Protein AF-A0A816CSD1-F1 (afdb_monomer_lite)

Radius of gyration: 51.26 Å; chains: 1; bounding box: 113×46×144 Å

Sequence (532 aa):
MIIIGLINGILSMITFKNKATHQVGCGFFYLLDSSITTLLIITQMTYNTNRLFLYIQCLSMDFLLRIFLSMDKWLNACVAAERAFATIKGTNFNKKKSKQVAKYIILTLIFLTISTTIYDSIHRLLLDDDDEKPLKNYFVNLNIYELSTDSTATDEEKEHERRSNIISTRIFVIVFIIVLVGLAIIMKTRSRNTLIIVENPSEDQFTNLPSDTHCSCSRISLTYGEFISIQTRYHQICSSDFISDRWIKTINFGLNTTYFSAYDFRTEGSAIFQSLESFCRLSKDYAIQSIDSFNKDLFITPEALKESVFQSQTNVTIHQFQLSSSIEFTAQLELIQKLIAGNRFLSALQTDYMQWYMPWQDNAVLIQVHNRAFLDTQQFSSCSCRIDIDCNIESMIFNEFEQPYIEYLPPDDTTLMKIPGMLHSCLPVNTILLSTLECFYNQTCLNNLVSLLPTTETFTAMSQFEQSRYKLNSTIQTIIDNLMIEEWVINISYKKYYDQCAPISCTYFKNEKYDWKFVLTQLIGLLGILIM

Secondary structure (DSSP, 8-state):
-HHHHHHHHHHHHHHHTSTTGGGSTHHHHHHHHHHHHHHHHHHTT-----HHHHHHHHHHHHHHHHHHHHHHHHHHHHHHHHHHHHHHHGGG--HHHHHHHHHHHHHHHHHHHHHHHHHHHT------------TTTTTTS--SSPPP--TTS-HHHHHHHHHHHHHHHHHHHHHHHHHHHHHHHHHHH-EEEEEEEEES--HHHHHTS-TT-EEEES-SEEEGGGTEEEEEEEPGGGGSGGGSHHHHHHT--GGGGGGS-TTBHHHHHHHHHHHHHHHHHHHHHHHHHHHHHHHHSEEE-SBPPPHHHHHHHHHHHHHHHHHHHHHHHHHHHHHHHHHHHHHTPPPTT-SSEEEEEEE-GGG-EEEEEEE-EEEETTTTEEEETTT-TT-EEEEEEESSPPPTT--SPPPGGGEEEEEEEEEEESSHHHHHHH---GGGG-HHHHHHHHHTSS-----PPPPSSS--SS-TT--HHHHHTTTTEEEEEEEE-HHHHHHHH-EEEEEEEEEEEPPHHHHHHHHHHHHHHHH-

Organism: NCBI:txid392033

Foldseek 3Di:
DLVVQLVVLVVQLVVLPDPVNLLALLSVLSNVLSVLSNVLSVLVPDDDDDDVCCVVSVLVVVLSNQLSVQSNVVSVVVNVVRVVVCVVCPPNDDSVVRSVVSVVVSVVSSVVSNVVSVVVSVQDDDDDDDDDDDDPVCVVQPFPDDQDPPPPDDPVVSVVSSVVRSVVVVVVVVVVVVVLVVLLVVQQPDKDWDKDKDFQDDPVRVLPDDPQKWFFFPDQKDFQLLFKDKDFDFACLLVFCLLDPVNLVLLAPDVCLLQADLLACSNLVSVLSPLVNVLSVVLVVLVVVLVVVSRRDIDGHRTQDDPVVVCVVVVVVVVVSLLVSLVVQLVVVVVVVVVCLVVVDADPSCLQKAWDWDQDPPRDTDIDIGGQWAQPPVPRDIRTCNVDQLDKDFRFHFQGGDPSPDSYDDPPVGTPDTQPQFMRTSDSNSRQQSGLNLLLQPQVSVVSVSVPTPDPDDGDGDHPPDDAPDHSNDGVNVCSSSSSTRDIDMGGHSPSVCVNSSTRMMIDIDIDGDDPVVSVVVSVVVVVVVVD

pLDDT: mean 81.5, std 14.71, range [28.44, 98.06]

Structure (mmCIF, N/CA/C/O backbone):
data_AF-A0A816CSD1-F1
#
_entry.id   AF-A0A816CSD1-F1
#
loop_
_atom_site.group_PDB
_atom_site.id
_atom_site.type_symbol
_atom_site.label_atom_id
_atom_site.label_alt_id
_atom_site.label_comp_id
_atom_site.label_asym_id
_atom_site.label_entity_id
_atom_site.label_seq_id
_atom_site.pdbx_PDB_ins_code
_atom_site.Cartn_x
_atom_site.Cartn_y
_atom_site.Cartn_z
_atom_site.occupancy
_atom_site.B_iso_or_equiv
_atom_site.auth_seq_id
_atom_site.auth_comp_id
_atom_site.auth_asym_id
_atom_site.auth_atom_id
_atom_site.pdbx_PDB_model_num
ATOM 1 N N . MET A 1 1 ? -9.330 6.507 87.502 1.00 56.41 1 MET A N 1
ATOM 2 C CA . MET A 1 1 ? -9.900 6.514 86.134 1.00 56.41 1 MET A CA 1
ATOM 3 C C . MET A 1 1 ? -10.212 7.918 85.619 1.00 56.41 1 MET A C 1
ATOM 5 O O . MET A 1 1 ? -9.766 8.234 84.528 1.00 56.41 1 MET A O 1
ATOM 9 N N . ILE A 1 2 ? -10.876 8.783 86.397 1.00 63.62 2 ILE A N 1
ATOM 10 C CA . ILE A 1 2 ? -11.263 10.154 85.988 1.00 63.62 2 ILE A CA 1
ATOM 11 C C . ILE A 1 2 ? -10.073 11.016 85.519 1.00 63.62 2 ILE A C 1
ATOM 13 O O . ILE A 1 2 ? -10.128 11.609 84.448 1.00 63.62 2 ILE A O 1
ATOM 17 N N . ILE A 1 3 ? -8.960 11.025 86.264 1.00 69.06 3 ILE A N 1
ATOM 18 C CA . ILE A 1 3 ? -7.751 11.801 85.909 1.00 69.06 3 ILE A CA 1
ATOM 19 C C . ILE A 1 3 ? -7.144 11.329 84.576 1.00 69.06 3 ILE A C 1
ATOM 21 O O . ILE A 1 3 ? -6.740 12.146 83.756 1.00 69.06 3 ILE A O 1
ATOM 25 N N . ILE A 1 4 ? -7.133 10.015 84.328 1.00 70.31 4 ILE A N 1
ATOM 26 C CA . ILE A 1 4 ? -6.646 9.431 83.067 1.00 70.31 4 ILE A CA 1
ATOM 27 C C . ILE A 1 4 ? -7.567 9.838 81.906 1.00 70.31 4 ILE A C 1
ATOM 29 O O . ILE A 1 4 ? -7.077 10.195 80.839 1.00 70.31 4 ILE A O 1
ATOM 33 N N . GLY A 1 5 ? -8.886 9.854 82.129 1.00 68.94 5 GLY A N 1
ATOM 34 C CA . GLY A 1 5 ? -9.869 10.338 81.156 1.00 68.94 5 GLY A CA 1
ATOM 35 C C . GLY A 1 5 ? -9.695 11.822 80.812 1.00 68.94 5 GLY A C 1
ATOM 36 O O . GLY A 1 5 ? -9.713 12.175 79.636 1.00 68.94 5 GLY A O 1
ATOM 37 N N . LEU A 1 6 ? -9.437 12.678 81.809 1.00 73.62 6 LEU A N 1
ATOM 38 C CA . LEU A 1 6 ? -9.151 14.104 81.595 1.00 73.62 6 LEU A CA 1
ATOM 39 C C . LEU A 1 6 ? -7.857 14.320 80.805 1.00 73.62 6 LEU A C 1
ATOM 41 O O . LEU A 1 6 ? -7.848 15.103 79.859 1.00 73.62 6 LEU A O 1
ATOM 45 N N . ILE A 1 7 ? -6.781 13.606 81.150 1.00 77.44 7 ILE A N 1
ATOM 46 C CA . ILE A 1 7 ? -5.508 13.686 80.419 1.00 77.44 7 ILE A CA 1
ATOM 47 C C . ILE A 1 7 ? -5.706 13.246 78.964 1.00 77.44 7 ILE A C 1
ATOM 49 O O . ILE A 1 7 ? -5.282 13.951 78.050 1.00 77.44 7 ILE A O 1
ATOM 53 N N . ASN A 1 8 ? -6.392 12.122 78.737 1.00 74.19 8 ASN A N 1
ATOM 54 C CA . ASN A 1 8 ? -6.658 11.614 77.393 1.00 74.19 8 ASN A CA 1
ATOM 55 C C . ASN A 1 8 ? -7.512 12.586 76.564 1.00 74.19 8 ASN A C 1
ATOM 57 O O . ASN A 1 8 ? -7.220 12.835 75.394 1.00 74.19 8 ASN A O 1
ATOM 61 N N . GLY A 1 9 ? -8.534 13.182 77.179 1.00 74.81 9 GLY A N 1
ATOM 62 C CA . GLY A 1 9 ? -9.389 14.170 76.532 1.00 74.81 9 GLY A CA 1
ATOM 63 C C . GLY A 1 9 ? -8.649 15.467 76.176 1.00 74.81 9 GLY A C 1
ATOM 64 O O . GLY A 1 9 ? -8.768 15.946 75.050 1.00 74.81 9 GLY A O 1
ATOM 65 N N . ILE A 1 10 ? -7.810 15.995 77.078 1.00 78.38 10 ILE A N 1
ATOM 66 C CA . ILE A 1 10 ? -6.995 17.199 76.826 1.00 78.38 10 ILE A CA 1
ATOM 67 C C . ILE A 1 10 ? -5.959 16.939 75.725 1.00 78.38 10 ILE A C 1
ATOM 69 O O . ILE A 1 10 ? -5.811 17.755 74.814 1.00 78.38 10 ILE A O 1
ATOM 73 N N . LEU A 1 11 ? -5.266 15.796 75.770 1.00 76.81 11 LEU A N 1
ATOM 74 C CA . LEU A 1 11 ? -4.308 15.408 74.731 1.00 76.81 11 LEU A CA 1
ATOM 75 C C . LEU A 1 11 ? -5.000 15.262 73.371 1.00 76.81 11 LEU A C 1
ATOM 77 O O . LEU A 1 11 ? -4.521 15.821 72.386 1.00 76.81 11 LEU A O 1
ATOM 81 N N . SER A 1 12 ? -6.166 14.611 73.328 1.00 78.69 12 SER A N 1
ATOM 82 C CA . SER A 1 12 ? -6.970 14.475 72.107 1.00 78.69 12 SER A CA 1
ATOM 83 C C . SER A 1 12 ? -7.393 15.837 71.552 1.00 78.69 12 SER A C 1
ATOM 85 O O . SER A 1 12 ? -7.231 16.096 70.359 1.00 78.69 12 SER A O 1
ATOM 87 N N . MET A 1 13 ? -7.846 16.756 72.409 1.00 77.94 13 MET A N 1
ATOM 88 C CA . MET A 1 13 ? -8.226 18.111 72.005 1.00 77.94 13 MET A CA 1
ATOM 89 C C . MET A 1 13 ? -7.039 18.884 71.402 1.00 77.94 13 MET A C 1
ATOM 91 O O . MET A 1 13 ? -7.193 19.562 70.384 1.00 77.94 13 MET A O 1
ATOM 95 N N . ILE A 1 14 ? -5.836 18.756 71.978 1.00 79.44 14 ILE A N 1
ATOM 96 C CA . ILE A 1 14 ? -4.606 19.364 71.441 1.00 79.44 14 ILE A CA 1
ATOM 97 C C . ILE A 1 14 ? -4.255 18.760 70.074 1.00 79.44 14 ILE A C 1
ATOM 99 O O . ILE A 1 14 ? -3.961 19.502 69.133 1.00 79.44 14 ILE A O 1
ATOM 103 N N . THR A 1 15 ? -4.333 17.434 69.937 1.00 78.81 15 THR A N 1
ATOM 104 C CA . THR A 1 15 ? -4.044 16.723 68.685 1.00 78.81 15 THR A CA 1
ATOM 105 C C . THR A 1 15 ? -5.000 17.131 67.566 1.00 78.81 15 THR A C 1
ATOM 107 O O . THR A 1 15 ? -4.554 17.448 66.461 1.00 78.81 15 THR A O 1
ATOM 110 N N . PHE A 1 16 ? -6.305 17.190 67.839 1.00 78.56 16 PHE A N 1
ATOM 111 C CA . PHE A 1 16 ? -7.304 17.517 66.822 1.00 78.56 16 PHE A CA 1
ATOM 112 C C . PHE A 1 16 ? -7.394 19.013 66.506 1.00 78.56 16 PHE A C 1
ATOM 114 O O . PHE A 1 16 ? -7.856 19.359 65.422 1.00 78.56 16 PHE A O 1
ATOM 121 N N . LYS A 1 17 ? -6.860 19.901 67.358 1.00 76.69 17 LYS A N 1
ATOM 122 C CA . LYS A 1 17 ? -6.739 21.346 67.079 1.00 76.69 17 LYS A CA 1
ATOM 123 C C . LYS A 1 17 ? -5.731 21.669 65.961 1.00 76.69 17 LYS A C 1
ATOM 125 O O . LYS A 1 17 ? -5.757 22.775 65.414 1.00 76.69 17 LYS A O 1
ATOM 130 N N . ASN A 1 18 ? -4.858 20.730 65.593 1.00 80.88 18 ASN A N 1
ATOM 131 C CA . ASN A 1 18 ? -3.861 20.919 64.540 1.00 80.88 18 ASN A CA 1
ATOM 132 C C . ASN A 1 18 ? -4.518 21.222 63.167 1.00 80.88 18 ASN A C 1
ATOM 134 O O . ASN A 1 18 ? -5.616 20.775 62.840 1.00 80.88 18 ASN A O 1
ATOM 138 N N . LYS A 1 19 ? -3.852 22.007 62.313 1.00 73.12 19 LYS A N 1
ATOM 139 C CA . LYS A 1 19 ? -4.352 22.323 60.962 1.00 73.12 19 LYS A CA 1
ATOM 140 C C . LYS A 1 19 ? -4.330 21.104 60.031 1.00 73.12 19 LYS A C 1
ATOM 142 O O . LYS A 1 19 ? -5.135 21.050 59.103 1.00 73.12 19 LYS A O 1
ATOM 147 N N . ALA A 1 20 ? -3.447 20.135 60.281 1.00 71.75 20 ALA A N 1
ATOM 148 C CA . ALA A 1 20 ? -3.328 18.918 59.477 1.00 71.75 20 ALA A CA 1
ATOM 149 C C . ALA A 1 20 ? -4.557 17.992 59.596 1.00 71.75 20 ALA A C 1
ATOM 151 O O . ALA A 1 20 ? -5.007 17.435 58.598 1.00 71.75 20 ALA A O 1
ATOM 152 N N . THR A 1 21 ? -5.155 17.885 60.786 1.00 71.56 21 THR A N 1
ATOM 153 C CA . THR A 1 21 ? -6.326 17.030 61.062 1.00 71.56 21 THR A CA 1
ATOM 154 C C . THR A 1 21 ? -7.630 17.607 60.498 1.00 71.56 21 THR A C 1
ATOM 156 O O . THR A 1 21 ? -8.543 16.859 60.164 1.00 71.56 21 THR A O 1
ATOM 159 N N . HIS A 1 22 ? -7.703 18.925 60.287 1.00 74.94 22 HIS A N 1
ATOM 160 C CA . HIS A 1 22 ? -8.867 19.632 59.724 1.00 74.94 22 HIS A CA 1
ATOM 161 C C . HIS A 1 22 ? -8.905 19.708 58.189 1.00 74.94 22 HIS A C 1
ATOM 163 O O . HIS A 1 22 ? -9.659 20.510 57.613 1.00 74.94 22 HIS A O 1
ATOM 169 N N . GLN A 1 23 ? -8.071 18.916 57.512 1.00 74.19 23 GLN A N 1
ATOM 170 C CA . GLN A 1 23 ? -8.110 18.793 56.056 1.00 74.19 23 GLN A CA 1
ATOM 171 C C . GLN A 1 23 ? -9.333 17.999 55.571 1.00 74.19 23 GLN A C 1
ATOM 173 O O . GLN A 1 23 ? -9.713 18.144 54.413 1.00 74.19 23 GLN A O 1
ATOM 178 N N . VAL A 1 24 ? -9.965 17.207 56.444 1.00 77.94 24 VAL A N 1
ATOM 179 C CA . VAL A 1 24 ? -11.161 16.389 56.175 1.00 77.94 24 VAL A CA 1
ATOM 180 C C . VAL A 1 24 ? -12.225 16.682 57.242 1.00 77.94 24 VAL A C 1
ATOM 182 O O . VAL A 1 24 ? -11.885 17.101 58.351 1.00 77.94 24 VAL A O 1
ATOM 185 N N . GLY A 1 25 ? -13.507 16.507 56.908 1.00 74.44 25 GLY A N 1
ATOM 186 C CA . GLY A 1 25 ? -14.647 16.751 57.799 1.00 74.44 25 GLY A CA 1
ATOM 187 C C . GLY A 1 25 ? -14.539 16.041 59.150 1.00 74.44 25 GLY A C 1
ATOM 188 O O . GLY A 1 25 ? -14.830 16.652 60.178 1.00 74.44 25 GLY A O 1
ATOM 189 N N . CYS A 1 26 ? -13.985 14.827 59.168 1.00 77.19 26 CYS A N 1
ATOM 190 C CA . CYS A 1 26 ? -13.876 13.997 60.365 1.00 77.19 26 CYS A CA 1
ATOM 191 C C . CYS A 1 26 ? -13.048 14.637 61.480 1.00 77.19 26 CYS A C 1
ATOM 193 O O . CYS A 1 26 ? -13.348 14.433 62.652 1.00 77.19 26 CYS A O 1
ATOM 195 N N . GLY A 1 27 ? -12.073 15.486 61.136 1.00 79.25 27 GLY A N 1
ATOM 196 C CA . GLY A 1 27 ? -11.307 16.244 62.122 1.00 79.25 27 GLY A CA 1
ATOM 197 C C . GLY A 1 27 ? -12.170 17.195 62.954 1.00 79.25 27 GLY A C 1
ATOM 198 O O . GLY A 1 27 ? -11.910 17.359 64.141 1.00 79.25 27 GLY A O 1
ATOM 199 N N . PHE A 1 28 ? -13.226 17.776 62.369 1.00 79.19 28 PHE A N 1
ATOM 200 C CA . PHE A 1 28 ? -14.158 18.644 63.099 1.00 79.19 28 PHE A CA 1
ATOM 201 C C . PHE A 1 28 ? -15.071 17.850 64.035 1.00 79.19 28 PHE A C 1
ATOM 203 O O . PHE A 1 28 ? -15.333 18.311 65.144 1.00 79.19 28 PHE A O 1
ATOM 210 N N . PHE A 1 29 ? -15.519 16.662 63.616 1.00 80.94 29 PHE A N 1
ATOM 211 C CA . PHE A 1 29 ? -16.308 15.778 64.475 1.00 80.94 29 PHE A CA 1
ATOM 212 C C . PHE A 1 29 ? -15.488 15.309 65.683 1.00 80.94 29 PHE A C 1
ATOM 214 O O . PHE A 1 29 ? -15.951 15.451 66.808 1.00 80.94 29 PHE A O 1
ATOM 221 N N . TYR A 1 30 ? -14.237 14.878 65.479 1.00 78.94 30 TYR A N 1
ATOM 222 C CA . TYR A 1 30 ? -13.341 14.464 66.568 1.00 78.94 30 TYR A CA 1
ATOM 223 C C . TYR A 1 30 ? -12.962 15.594 67.529 1.00 78.94 30 TYR A C 1
ATOM 225 O O . TYR A 1 30 ? -12.821 15.374 68.733 1.00 78.94 30 TYR A O 1
ATOM 233 N N . LEU A 1 31 ? -12.789 16.817 67.020 1.00 79.56 31 LEU A N 1
ATOM 234 C CA . LEU A 1 31 ? -12.528 17.970 67.877 1.00 79.56 31 LEU A CA 1
ATOM 235 C C . LEU A 1 31 ? -13.725 18.258 68.797 1.00 79.56 31 LEU A C 1
ATOM 237 O O . LEU A 1 31 ? -13.536 18.545 69.978 1.00 79.56 31 LEU A O 1
ATOM 241 N N . LEU A 1 32 ? -14.948 18.175 68.267 1.00 78.50 32 LEU A N 1
ATOM 242 C CA . LEU A 1 32 ? -16.160 18.395 69.053 1.00 78.50 32 LEU A CA 1
ATOM 243 C C . LEU A 1 32 ? -16.379 17.257 70.063 1.00 78.50 32 LEU A C 1
ATOM 245 O O . LEU A 1 32 ? -16.643 17.526 71.228 1.00 78.50 32 LEU A O 1
ATOM 249 N N . ASP A 1 33 ? -16.184 16.011 69.639 1.00 78.69 33 ASP A N 1
ATOM 250 C CA . ASP A 1 33 ? -16.318 14.802 70.458 1.00 78.69 33 ASP A CA 1
ATOM 251 C C . ASP A 1 33 ? -15.339 14.795 71.650 1.00 78.69 33 ASP A C 1
ATOM 253 O O . ASP A 1 33 ? -15.734 14.659 72.809 1.00 78.69 33 ASP A O 1
ATOM 257 N N . SER A 1 34 ? -14.060 15.106 71.406 1.00 76.44 34 SER A N 1
ATOM 258 C CA . SER A 1 34 ? -13.054 15.258 72.476 1.00 76.44 34 SER A CA 1
ATOM 259 C C . SER A 1 34 ? -13.351 16.420 73.439 1.00 76.44 34 SER A C 1
ATOM 261 O O . SER A 1 34 ? -13.050 16.346 74.634 1.00 76.44 34 SER A O 1
ATOM 263 N N . SER A 1 35 ? -13.984 17.491 72.953 1.00 80.00 35 SER A N 1
ATOM 264 C CA . SER A 1 35 ? -14.421 18.613 73.797 1.00 80.00 35 SER A CA 1
ATOM 265 C C . SER A 1 35 ? -15.635 18.237 74.663 1.00 80.00 35 SER A C 1
ATOM 267 O O . SER A 1 35 ? -15.727 18.643 75.818 1.00 80.00 35 SER A O 1
ATOM 269 N N . ILE A 1 36 ? -16.559 17.434 74.129 1.00 78.38 36 ILE A N 1
ATOM 270 C CA . ILE A 1 36 ? -17.755 16.968 74.844 1.00 78.38 36 ILE A CA 1
ATOM 271 C C . ILE A 1 36 ? -17.380 15.940 75.915 1.00 78.38 36 ILE A C 1
ATOM 273 O O . ILE A 1 36 ? -17.821 16.054 77.056 1.00 78.38 36 ILE A O 1
ATOM 277 N N . THR A 1 37 ? -16.513 14.982 75.589 1.00 73.44 37 THR A N 1
ATOM 278 C CA . THR A 1 37 ? -16.029 13.972 76.545 1.00 73.44 37 THR A CA 1
ATOM 279 C C . THR A 1 37 ? -15.249 14.595 77.705 1.00 73.44 37 THR A C 1
ATOM 281 O O . THR A 1 37 ? -15.437 14.196 78.854 1.00 73.44 37 THR A O 1
ATOM 284 N N . THR A 1 38 ? -14.431 15.626 77.458 1.00 76.69 38 THR A N 1
ATOM 285 C CA . THR A 1 38 ? -13.767 16.381 78.539 1.00 76.69 38 THR A CA 1
ATOM 286 C C . THR A 1 38 ? -14.760 17.143 79.417 1.00 76.69 38 THR A C 1
ATOM 288 O O . THR A 1 38 ? -14.641 17.089 80.642 1.00 76.69 38 THR A O 1
ATOM 291 N N . LEU A 1 39 ? -15.764 17.800 78.827 1.00 73.75 39 LEU A N 1
ATOM 292 C CA . LEU A 1 39 ? -16.824 18.501 79.564 1.00 73.75 39 LEU A CA 1
ATOM 293 C C . LEU A 1 39 ? -17.676 17.550 80.419 1.00 73.75 39 LEU A C 1
ATOM 295 O O . LEU A 1 39 ? -17.917 17.860 81.585 1.00 73.75 39 LEU A O 1
ATOM 299 N N . LEU A 1 40 ? -18.051 16.378 79.891 1.00 72.88 40 LEU A N 1
ATOM 300 C CA . LEU A 1 40 ? -18.782 15.329 80.617 1.00 72.88 40 LEU A CA 1
ATOM 301 C C . LEU A 1 40 ? -18.043 14.888 81.888 1.00 72.88 40 LEU A C 1
ATOM 303 O O . LEU A 1 40 ? -18.645 14.751 82.956 1.00 72.88 40 LEU A O 1
ATOM 307 N N . ILE A 1 41 ? -16.724 14.709 81.794 1.00 69.81 41 ILE A N 1
ATOM 308 C CA . ILE A 1 41 ? -15.904 14.299 82.938 1.00 69.81 41 ILE A CA 1
ATOM 309 C C . ILE A 1 41 ? -15.789 15.434 83.974 1.00 69.81 41 ILE A C 1
ATOM 311 O O . ILE A 1 41 ? -15.789 15.171 85.176 1.00 69.81 41 ILE A O 1
ATOM 315 N N . ILE A 1 42 ? -15.750 16.700 83.540 1.00 67.94 42 ILE A N 1
ATOM 316 C CA . ILE A 1 42 ? -15.723 17.866 84.443 1.00 67.94 42 ILE A CA 1
ATOM 317 C C . ILE A 1 42 ? -17.064 18.036 85.170 1.00 67.94 42 ILE A C 1
ATOM 319 O O . ILE A 1 42 ? -17.070 18.312 86.371 1.00 67.94 42 ILE A O 1
ATOM 323 N N . THR A 1 43 ? -18.199 17.822 84.494 1.00 64.75 43 THR A N 1
ATOM 324 C CA . THR A 1 43 ? -19.527 17.911 85.129 1.00 64.75 43 THR A CA 1
ATOM 325 C C . THR A 1 43 ? -19.702 16.918 86.282 1.00 64.75 43 THR A C 1
ATOM 327 O O . THR A 1 43 ? -20.381 17.239 87.255 1.00 64.75 43 THR A O 1
ATOM 330 N N . GLN A 1 44 ? -19.009 15.773 86.255 1.00 61.88 44 GLN A N 1
ATOM 331 C CA . GLN A 1 44 ? -19.024 14.784 87.342 1.00 61.88 44 GLN A CA 1
ATOM 332 C C . GLN A 1 44 ? -18.237 15.210 88.603 1.00 61.88 44 GLN A C 1
ATOM 334 O O . GLN A 1 44 ? -18.376 14.571 89.642 1.00 61.88 44 GLN A O 1
ATOM 339 N N . MET A 1 45 ? -17.436 16.285 88.557 1.00 59.38 45 MET A N 1
ATOM 340 C CA . MET A 1 45 ? -16.535 16.697 89.654 1.00 59.38 45 MET A CA 1
ATOM 341 C C . MET A 1 45 ? -17.121 17.754 90.611 1.00 59.38 45 MET A C 1
ATOM 343 O O . MET A 1 45 ? -16.429 18.212 91.519 1.00 59.38 45 MET A O 1
ATOM 347 N N . THR A 1 46 ? -18.382 18.165 90.448 1.00 56.84 46 THR A N 1
ATOM 348 C CA . THR A 1 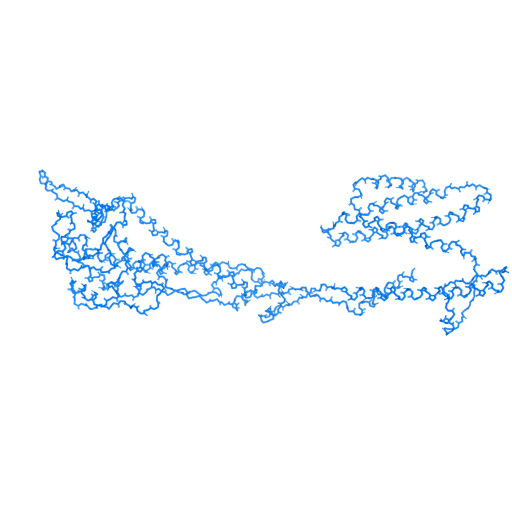46 ? -18.997 19.207 91.294 1.00 56.84 46 THR A CA 1
ATOM 349 C C . THR A 1 46 ? -19.787 18.609 92.460 1.00 56.84 46 THR A C 1
ATOM 351 O O . THR A 1 46 ? -21.000 18.447 92.396 1.00 56.84 46 THR A O 1
ATOM 354 N N . TYR A 1 47 ? -19.097 18.304 93.561 1.00 52.16 47 TYR A N 1
ATOM 355 C CA . TYR A 1 47 ? -19.725 17.957 94.841 1.00 52.16 47 TYR A CA 1
ATOM 356 C C . TYR A 1 47 ? -19.801 19.207 95.723 1.00 52.16 47 TYR A C 1
ATOM 358 O O . TYR A 1 47 ? -18.790 19.649 96.264 1.00 52.16 47 TYR A O 1
ATOM 366 N N . ASN A 1 48 ? -20.987 19.804 95.849 1.00 53.53 48 ASN A N 1
ATOM 367 C CA . ASN A 1 48 ? -21.211 20.910 96.778 1.00 53.53 48 ASN A CA 1
ATOM 368 C C . ASN A 1 48 ? -22.541 20.706 97.516 1.00 53.53 48 ASN A C 1
ATOM 370 O O . ASN A 1 48 ? -23.563 20.417 96.902 1.00 53.53 48 ASN A O 1
ATOM 374 N N . THR A 1 49 ? -22.536 20.825 98.841 1.00 55.34 49 THR A N 1
ATOM 375 C CA . THR A 1 49 ? -23.572 20.285 99.748 1.00 55.34 49 THR A CA 1
ATOM 376 C C . THR A 1 49 ? -24.786 21.200 99.967 1.00 55.34 49 THR A C 1
ATOM 378 O O . THR A 1 49 ? -25.530 21.032 100.931 1.00 55.34 49 THR A O 1
ATOM 381 N N . ASN A 1 50 ? -25.026 22.175 99.086 1.00 56.09 50 ASN A N 1
ATOM 382 C CA . ASN A 1 50 ? -26.052 23.199 99.298 1.00 56.09 50 ASN A CA 1
ATOM 383 C C . ASN A 1 50 ? -27.382 22.844 98.592 1.00 56.09 50 ASN A C 1
ATOM 385 O O . ASN A 1 50 ? -27.412 22.642 97.382 1.00 56.09 50 ASN A O 1
ATOM 389 N N . ARG A 1 51 ? -28.499 22.758 99.332 1.00 54.28 51 ARG A N 1
ATOM 390 C CA . ARG A 1 51 ? -29.739 22.063 98.900 1.00 54.28 51 ARG A CA 1
ATOM 391 C C . ARG A 1 51 ? -30.522 22.766 97.777 1.00 54.28 51 ARG A C 1
ATOM 393 O O . ARG A 1 51 ? -31.046 22.092 96.897 1.00 54.28 51 ARG A O 1
ATOM 400 N N . LEU A 1 52 ? -30.567 24.102 97.772 1.00 53.84 52 LEU A N 1
ATOM 401 C CA . LEU A 1 52 ? -31.210 24.887 96.701 1.00 53.84 52 LEU A CA 1
ATOM 402 C C . LEU A 1 52 ? -30.373 24.868 95.408 1.00 53.84 52 LEU A C 1
ATOM 404 O O . LEU A 1 52 ? -30.905 24.814 94.302 1.00 53.84 52 LEU A O 1
ATOM 408 N N . PHE A 1 53 ? -29.049 24.851 95.567 1.00 55.22 53 PHE A N 1
ATOM 409 C CA . PHE A 1 53 ? -28.087 24.740 94.475 1.00 55.22 53 PHE A CA 1
ATOM 410 C C . PHE A 1 53 ? -28.117 23.335 93.849 1.00 55.22 53 PHE A C 1
ATOM 412 O O . PHE A 1 53 ? -28.148 23.217 92.630 1.00 55.22 53 PHE A O 1
ATOM 419 N N . LEU A 1 54 ? -28.237 22.280 94.664 1.00 54.25 54 LEU A N 1
ATOM 420 C CA . LEU A 1 54 ? -28.366 20.889 94.215 1.00 54.25 54 LEU A CA 1
ATOM 421 C C . LEU A 1 54 ? -29.638 20.632 93.389 1.00 54.25 54 LEU A C 1
ATOM 423 O O . LEU A 1 54 ? -29.574 19.868 92.434 1.00 54.25 54 LEU A O 1
ATOM 427 N N . TYR A 1 55 ? -30.771 21.274 93.699 1.00 58.00 55 TYR A N 1
ATOM 428 C CA . TYR A 1 55 ? -32.019 21.085 92.940 1.00 58.00 55 TYR A CA 1
ATOM 429 C C . TYR A 1 55 ? -31.957 21.713 91.537 1.00 58.00 55 TYR A C 1
ATOM 431 O O . TYR A 1 55 ? -32.257 21.051 90.545 1.00 58.00 55 TYR A O 1
ATOM 439 N N . ILE A 1 56 ? -31.481 22.961 91.438 1.00 58.97 56 ILE A N 1
ATOM 440 C CA . ILE A 1 56 ? -31.301 23.661 90.151 1.00 58.97 56 ILE A CA 1
ATOM 441 C C . ILE A 1 56 ? -30.201 22.988 89.316 1.00 58.97 56 ILE A C 1
ATOM 443 O O . ILE A 1 56 ? -30.327 22.854 88.098 1.00 58.97 56 ILE A O 1
ATOM 447 N N . GLN A 1 57 ? -29.137 22.513 89.968 1.00 56.53 57 GLN A N 1
ATOM 448 C CA . GLN A 1 57 ? -28.053 21.801 89.304 1.00 56.53 57 GLN A CA 1
ATOM 449 C C . GLN A 1 57 ? -28.468 20.396 88.846 1.00 56.53 57 GLN A C 1
ATOM 451 O O . GLN A 1 57 ? -28.026 19.986 87.784 1.00 56.53 57 GLN A O 1
ATOM 456 N N . CYS A 1 58 ? -29.347 19.683 89.558 1.00 57.56 58 CYS A N 1
ATOM 457 C CA . CYS A 1 58 ? -29.831 18.358 89.148 1.00 57.56 58 CYS A CA 1
ATOM 458 C C . CYS A 1 58 ? -30.688 18.422 87.869 1.00 57.56 58 CYS A C 1
ATOM 460 O O . CYS A 1 58 ? -30.459 17.646 86.943 1.00 57.56 58 CYS A O 1
ATOM 462 N N . LEU A 1 59 ? -31.601 19.399 87.768 1.00 60.03 59 LEU A N 1
ATOM 463 C CA . LEU A 1 59 ? -32.454 19.570 86.581 1.00 60.03 59 LEU A CA 1
ATOM 464 C C . LEU A 1 59 ? -31.664 20.035 85.345 1.00 60.03 59 LEU A C 1
ATOM 466 O O . LEU A 1 59 ? -31.887 19.556 84.238 1.00 60.03 59 LEU A O 1
ATOM 470 N N . SER A 1 60 ? -30.721 20.962 85.533 1.00 65.38 60 SER A N 1
ATOM 471 C CA . SER A 1 60 ? -29.910 21.505 84.436 1.00 65.38 60 SER A CA 1
ATOM 472 C C . SER A 1 60 ? -28.793 20.548 83.995 1.00 65.38 60 SER A C 1
ATOM 474 O O . SER A 1 60 ? -28.545 20.389 82.799 1.00 65.38 60 SER A O 1
ATOM 476 N N . MET A 1 61 ? -28.134 19.860 84.938 1.00 65.31 61 MET A N 1
ATOM 477 C CA . MET A 1 61 ? -27.049 18.931 84.608 1.00 65.31 61 MET A CA 1
ATOM 478 C C . MET A 1 61 ? -27.552 17.656 83.941 1.00 65.31 61 MET A C 1
ATOM 480 O O . MET A 1 61 ? -26.871 17.199 83.032 1.00 65.31 61 MET A O 1
ATOM 484 N N . ASP A 1 62 ? -28.708 17.091 84.315 1.00 65.25 62 ASP A N 1
ATOM 485 C CA . ASP A 1 62 ? -29.228 15.894 83.624 1.00 65.25 62 ASP A CA 1
ATOM 486 C C . ASP A 1 62 ? -29.567 16.207 82.158 1.00 65.25 62 ASP A C 1
ATOM 488 O O . ASP A 1 62 ? -29.202 15.459 81.248 1.00 65.25 62 ASP A O 1
ATOM 492 N N . PHE A 1 63 ? -30.156 17.381 81.907 1.00 70.62 63 PHE A N 1
ATOM 493 C CA . PHE A 1 63 ? -30.420 17.883 80.560 1.00 70.62 63 PHE A CA 1
ATOM 494 C C . PHE A 1 63 ? -29.131 18.055 79.737 1.00 70.62 63 PHE A C 1
ATOM 496 O O . PHE A 1 63 ? -29.037 17.562 78.608 1.00 70.62 63 PHE A O 1
ATOM 503 N N . LEU A 1 64 ? -28.107 18.701 80.306 1.00 71.56 64 LEU A N 1
ATOM 504 C CA . LEU A 1 64 ? -26.811 18.878 79.642 1.00 71.56 64 LEU A CA 1
ATOM 505 C C . LEU A 1 64 ? -26.081 17.544 79.424 1.00 71.56 64 LEU A C 1
ATOM 507 O O . LEU A 1 64 ? -25.514 17.327 78.352 1.00 71.56 64 LEU A O 1
ATOM 511 N N . LEU A 1 65 ? -26.131 16.629 80.395 1.00 73.06 65 LEU A N 1
ATOM 512 C CA . LEU A 1 65 ? -25.507 15.309 80.310 1.00 73.06 65 LEU A CA 1
ATOM 513 C C . LEU A 1 65 ? -26.135 14.480 79.182 1.00 73.06 65 LEU A C 1
ATOM 515 O O . LEU A 1 65 ? -25.411 13.856 78.410 1.00 73.06 65 LEU A O 1
ATOM 519 N N . ARG A 1 66 ? -27.464 14.517 79.027 1.00 75.00 66 ARG A N 1
ATOM 520 C CA . ARG A 1 66 ? -28.176 13.843 77.927 1.00 75.00 66 ARG A CA 1
ATOM 521 C C . ARG A 1 66 ? -27.830 14.425 76.565 1.00 75.00 66 ARG A C 1
ATOM 523 O O . ARG A 1 66 ? -27.599 13.658 75.631 1.00 75.00 66 ARG A O 1
ATOM 530 N N . ILE A 1 67 ? -27.744 15.754 76.447 1.00 79.12 67 ILE A N 1
ATOM 531 C CA . ILE A 1 67 ? -27.294 16.402 75.206 1.00 79.12 67 ILE A CA 1
ATOM 532 C C . ILE A 1 67 ? -25.887 15.931 74.857 1.00 79.12 67 ILE A C 1
ATOM 534 O O . ILE A 1 67 ? -25.648 15.510 73.729 1.00 79.12 67 ILE A O 1
ATOM 538 N N . PHE A 1 68 ? -24.964 15.960 75.816 1.00 80.50 68 PHE A N 1
ATOM 539 C CA . PHE A 1 68 ? -23.582 15.558 75.585 1.00 80.50 68 PHE A CA 1
ATOM 540 C C . PHE A 1 68 ? -23.446 14.072 75.238 1.00 80.50 68 PHE A C 1
ATOM 542 O O . PHE A 1 68 ? -22.765 13.745 74.271 1.00 80.50 68 PHE A O 1
ATOM 549 N N . LEU A 1 69 ? -24.144 13.180 75.944 1.00 78.06 69 LEU A N 1
ATOM 550 C CA . LEU A 1 69 ? -24.142 11.742 75.651 1.00 78.06 69 LEU A CA 1
ATOM 551 C C . LEU A 1 69 ? -24.787 11.413 74.297 1.00 78.06 69 LEU A C 1
ATOM 553 O O . LEU A 1 69 ? -24.338 10.503 73.603 1.00 78.06 69 LEU A O 1
ATOM 557 N N . SER A 1 70 ? -25.839 12.136 73.911 1.00 79.94 70 SER A N 1
ATOM 558 C CA . SER A 1 70 ? -26.476 11.967 72.601 1.00 79.94 70 SER A CA 1
ATOM 559 C C . SER A 1 70 ? -25.572 12.483 71.479 1.00 79.94 70 SER A C 1
ATOM 561 O O . SER A 1 70 ? -25.358 11.795 70.480 1.00 79.94 70 SER A O 1
ATOM 563 N N . MET A 1 71 ? -24.966 13.657 71.672 1.00 80.19 71 MET A N 1
ATOM 564 C CA . MET A 1 71 ? -24.028 14.240 70.715 1.00 80.19 71 MET A CA 1
ATOM 565 C C . MET A 1 71 ? -22.800 13.351 70.495 1.00 80.19 71 MET A C 1
ATOM 567 O O . MET A 1 71 ? -22.417 13.160 69.346 1.00 80.19 71 MET A O 1
ATOM 571 N N . ASP A 1 72 ? -22.226 12.767 71.548 1.00 79.44 72 ASP A N 1
ATOM 572 C CA . ASP A 1 72 ? -21.098 11.824 71.457 1.00 79.44 72 ASP A CA 1
ATOM 573 C C . ASP A 1 72 ? -21.421 10.637 70.525 1.00 79.44 72 ASP A C 1
ATOM 575 O O . ASP A 1 72 ? -20.696 10.348 69.567 1.00 79.44 72 ASP A O 1
ATOM 579 N N . LYS A 1 73 ? -22.598 10.017 70.695 1.00 80.94 73 LYS A N 1
ATOM 580 C CA . LYS A 1 73 ? -23.056 8.913 69.831 1.00 80.94 73 LYS A CA 1
ATOM 581 C C . LYS A 1 73 ? -23.215 9.342 68.370 1.00 80.94 73 LYS A C 1
ATOM 583 O O . LYS A 1 73 ? -22.746 8.650 67.462 1.00 80.94 73 LYS A O 1
ATOM 588 N N . TRP A 1 74 ? -23.854 10.486 68.126 1.00 86.19 74 TRP A N 1
ATOM 589 C CA . TRP A 1 74 ? -24.082 10.992 66.769 1.00 86.19 74 TRP A CA 1
ATOM 590 C C . TRP A 1 74 ? -22.788 11.412 66.065 1.00 86.19 74 TRP A C 1
ATOM 592 O O . TRP A 1 74 ? -22.639 11.173 64.863 1.00 86.19 74 TRP A O 1
ATOM 602 N N . LEU A 1 75 ? -21.833 11.995 66.792 1.00 84.00 75 LEU A N 1
ATOM 603 C CA . LEU A 1 75 ? -20.527 12.370 66.250 1.00 84.00 75 LEU A CA 1
ATOM 604 C C . LEU A 1 75 ? -19.714 11.133 65.867 1.00 84.00 75 LEU A C 1
ATOM 606 O O . LEU A 1 75 ? -19.184 11.079 64.753 1.00 84.00 75 LEU A O 1
ATOM 610 N N . ASN A 1 76 ? -19.705 10.105 66.718 1.00 79.88 76 ASN A N 1
ATOM 611 C CA . ASN A 1 76 ? -19.061 8.827 66.422 1.00 79.88 76 ASN A CA 1
ATOM 612 C C . ASN A 1 76 ? -19.680 8.124 65.196 1.00 79.88 76 ASN A C 1
ATOM 614 O O . ASN A 1 76 ? -18.952 7.606 64.341 1.00 79.88 76 ASN A O 1
ATOM 618 N N . ALA A 1 77 ? -21.006 8.188 65.024 1.00 81.50 77 ALA A N 1
ATOM 619 C CA . ALA A 1 77 ? -21.681 7.676 63.829 1.00 81.50 77 ALA A CA 1
ATOM 620 C C . ALA A 1 77 ? -21.321 8.467 62.553 1.00 81.50 77 ALA A C 1
ATOM 622 O O . ALA A 1 77 ? -21.048 7.872 61.506 1.00 81.50 77 ALA A O 1
ATOM 623 N N . CYS A 1 78 ? -21.252 9.802 62.631 1.00 83.31 78 CYS A N 1
ATOM 624 C CA . CYS A 1 78 ? -20.861 10.655 61.500 1.00 83.31 78 CYS A CA 1
ATOM 625 C C . CYS A 1 78 ? -19.423 10.384 61.046 1.00 83.31 78 CYS A C 1
ATOM 627 O O . CYS A 1 78 ? -19.142 10.329 59.847 1.00 83.31 78 CYS A O 1
ATOM 629 N N . VAL A 1 79 ? -18.520 10.157 61.998 1.00 82.94 79 VAL A N 1
ATOM 630 C CA . VAL A 1 79 ? -17.135 9.758 61.737 1.00 82.94 79 VAL A CA 1
ATOM 631 C C . VAL A 1 79 ? -17.072 8.421 60.995 1.00 82.94 79 VAL A C 1
ATOM 633 O O . VAL A 1 79 ? -16.347 8.310 60.002 1.00 82.94 79 VAL A O 1
ATOM 636 N N . ALA A 1 80 ? -17.824 7.411 61.443 1.00 79.19 80 ALA A N 1
ATOM 637 C CA . ALA A 1 80 ? -17.859 6.102 60.793 1.00 79.19 80 ALA A CA 1
ATOM 638 C C . ALA A 1 80 ? -18.410 6.196 59.359 1.00 79.19 80 ALA A C 1
ATOM 640 O O . ALA A 1 80 ? -17.809 5.656 58.426 1.00 79.19 80 ALA A O 1
ATOM 641 N N . ALA A 1 81 ? -19.494 6.954 59.163 1.00 82.06 81 ALA A N 1
ATOM 642 C CA . ALA A 1 81 ? -20.094 7.185 57.853 1.00 82.06 81 ALA A CA 1
ATOM 643 C C . ALA A 1 81 ? -19.144 7.919 56.891 1.00 82.06 81 ALA A C 1
ATOM 645 O O . ALA A 1 81 ? -19.017 7.538 55.725 1.00 82.06 81 ALA A O 1
ATOM 646 N N . GLU A 1 82 ? -18.430 8.945 57.363 1.00 82.12 82 GLU A N 1
ATOM 647 C CA . GLU A 1 82 ? -17.476 9.678 56.530 1.00 82.12 82 GLU A CA 1
ATOM 648 C C . GLU A 1 82 ? -16.254 8.826 56.169 1.00 82.12 82 GLU A C 1
ATOM 650 O O . GLU A 1 82 ? -15.804 8.868 55.023 1.00 82.12 82 GLU A O 1
ATOM 655 N N . ARG A 1 83 ? -15.748 8.004 57.101 1.00 81.88 83 ARG A N 1
ATOM 656 C CA . ARG A 1 83 ? -14.668 7.046 56.816 1.00 81.88 83 ARG A CA 1
ATOM 657 C C . ARG A 1 83 ? -15.099 6.010 55.779 1.00 81.88 83 ARG A C 1
ATOM 659 O O . ARG A 1 83 ? -14.356 5.776 54.831 1.00 81.88 83 ARG A O 1
ATOM 666 N N . ALA A 1 84 ? -16.307 5.459 55.894 1.00 79.75 84 ALA A N 1
ATOM 667 C CA . ALA A 1 84 ? -16.856 4.548 54.891 1.00 79.75 84 ALA A CA 1
ATOM 668 C C . ALA A 1 84 ? -16.977 5.227 53.515 1.00 79.75 84 ALA A C 1
ATOM 670 O O . ALA A 1 84 ? -16.564 4.669 52.499 1.00 79.75 84 ALA A O 1
ATOM 671 N N . PHE A 1 85 ? -17.469 6.467 53.473 1.00 80.81 85 PHE A N 1
ATOM 672 C CA . PHE A 1 85 ? -17.602 7.227 52.231 1.00 80.81 85 PHE A CA 1
ATOM 673 C C . PHE A 1 85 ? -16.250 7.590 51.598 1.00 80.81 85 PHE A C 1
ATOM 675 O O . PHE A 1 85 ? -16.122 7.574 50.372 1.00 80.81 85 PHE A O 1
ATOM 682 N N . ALA A 1 86 ? -15.236 7.891 52.412 1.00 78.25 86 ALA A N 1
ATOM 683 C CA . ALA A 1 86 ? -13.873 8.121 51.946 1.00 78.25 86 ALA A CA 1
ATOM 684 C C . ALA A 1 86 ? -13.270 6.850 51.325 1.00 78.25 86 ALA A C 1
ATOM 686 O O . ALA A 1 86 ? -12.699 6.931 50.239 1.00 78.25 86 ALA A O 1
ATOM 687 N N . THR A 1 87 ? -13.471 5.678 51.939 1.00 80.31 87 THR A N 1
ATOM 688 C CA . THR A 1 87 ? -13.024 4.390 51.381 1.00 80.31 87 THR A CA 1
ATOM 689 C C . THR A 1 87 ? -13.741 4.051 50.074 1.00 80.31 87 THR A C 1
ATOM 691 O O . THR A 1 87 ? -13.093 3.645 49.116 1.00 80.31 87 THR A O 1
ATOM 694 N N . ILE A 1 88 ? -15.057 4.285 49.987 1.00 77.75 88 ILE A N 1
ATOM 695 C CA . ILE A 1 88 ? -15.847 4.024 48.768 1.00 77.75 88 ILE A CA 1
ATOM 696 C C . ILE A 1 88 ? -15.406 4.919 47.602 1.00 77.75 88 ILE A C 1
ATOM 698 O O . ILE A 1 88 ? -15.403 4.485 46.453 1.00 77.75 88 ILE A O 1
ATOM 702 N N . LYS A 1 89 ? -15.058 6.184 47.872 1.00 72.25 89 LYS A N 1
ATOM 703 C CA . LYS A 1 89 ? -14.666 7.135 46.821 1.00 72.25 89 LYS A CA 1
ATOM 704 C C . LYS A 1 89 ? -13.183 7.123 46.469 1.00 72.25 89 LYS A C 1
ATOM 706 O O . LYS A 1 89 ? -12.839 7.673 45.422 1.00 72.25 89 LYS A O 1
ATOM 711 N N . GLY A 1 90 ? -12.326 6.540 47.305 1.00 78.50 90 GLY A N 1
ATOM 712 C CA . GLY A 1 90 ? -10.888 6.438 47.064 1.00 78.50 90 GLY A CA 1
ATOM 713 C C . GLY A 1 90 ? -10.266 7.775 46.640 1.00 78.50 90 GLY A C 1
ATOM 714 O O . GLY A 1 90 ? -10.378 8.785 47.338 1.00 78.50 90 GLY A O 1
ATOM 715 N N . THR A 1 91 ? -9.647 7.800 45.459 1.00 75.38 91 THR A N 1
ATOM 716 C CA . THR A 1 91 ? -8.964 8.977 44.890 1.00 75.38 91 THR A CA 1
ATOM 717 C C . THR A 1 91 ? -9.902 10.129 44.511 1.00 75.38 91 THR A C 1
ATOM 719 O O . THR A 1 91 ? -9.467 11.277 44.461 1.00 75.38 91 THR A O 1
ATOM 722 N N . ASN A 1 92 ? -11.201 9.869 44.329 1.00 75.50 92 ASN A N 1
ATOM 723 C CA . ASN A 1 92 ? -12.204 10.869 43.943 1.00 75.50 92 ASN A CA 1
ATOM 724 C C . ASN A 1 92 ? -12.840 11.602 45.145 1.00 75.50 92 ASN A C 1
ATOM 726 O O . ASN A 1 92 ? -13.851 12.303 45.006 1.00 75.50 92 ASN A O 1
ATOM 730 N N . PHE A 1 93 ? -12.296 11.441 46.354 1.00 81.06 93 PHE A N 1
ATOM 731 C CA . PHE A 1 93 ? -12.818 12.093 47.552 1.00 81.06 93 PHE A CA 1
ATOM 732 C C . PHE A 1 93 ? -12.441 13.586 47.619 1.00 81.06 93 PHE A C 1
ATOM 734 O O . PHE A 1 93 ? -11.288 13.967 47.824 1.00 81.06 93 PHE A O 1
ATOM 741 N N . ASN A 1 94 ? -13.443 14.467 47.506 1.00 81.38 94 ASN A N 1
ATOM 742 C CA . ASN A 1 94 ? -13.246 15.915 47.592 1.00 81.38 94 ASN A CA 1
ATOM 743 C C . ASN A 1 94 ? -13.237 16.411 49.051 1.00 81.38 94 ASN A C 1
ATOM 745 O O . ASN A 1 94 ? -14.284 16.650 49.663 1.00 81.38 94 ASN A O 1
ATOM 749 N N . LYS A 1 95 ? -12.030 16.651 49.566 1.00 79.44 95 LYS A N 1
ATOM 750 C CA . LYS A 1 95 ? -11.761 17.130 50.931 1.00 79.44 95 LYS A CA 1
ATOM 751 C C . LYS A 1 95 ? -12.403 18.491 51.259 1.00 79.44 95 LYS A C 1
ATOM 753 O O . LYS A 1 95 ? -12.917 18.688 52.359 1.00 79.44 95 LYS A O 1
ATOM 758 N N . LYS A 1 96 ? -12.443 19.432 50.302 1.00 80.06 96 LYS A N 1
ATOM 759 C CA . LYS A 1 96 ? -13.012 20.783 50.507 1.00 80.06 96 LYS A CA 1
ATOM 760 C C . LYS A 1 96 ? -14.532 20.732 50.684 1.00 80.06 96 LYS A C 1
ATOM 762 O O . LYS A 1 96 ? -15.071 21.429 51.544 1.00 80.06 96 LYS A O 1
ATOM 767 N N . LYS A 1 97 ? -15.205 19.873 49.910 1.00 80.00 97 LYS A N 1
ATOM 768 C CA . LYS A 1 97 ? -16.651 19.638 50.023 1.00 80.00 97 LYS A CA 1
ATOM 769 C C . LYS A 1 97 ? -17.006 18.920 51.329 1.00 80.00 97 LYS A C 1
ATOM 771 O O . LYS A 1 97 ? -17.946 19.338 51.996 1.00 80.00 97 LYS A O 1
ATOM 776 N N . SER A 1 98 ? -16.229 17.910 51.735 1.00 84.88 98 SER A N 1
ATOM 777 C CA . SER A 1 98 ? -16.439 17.196 53.011 1.00 84.88 98 SER A CA 1
ATOM 778 C C . SER A 1 98 ? -16.376 18.148 54.217 1.00 84.88 98 SER A C 1
ATOM 780 O O . SER A 1 98 ? -17.264 18.128 55.065 1.00 84.88 98 SER A O 1
ATOM 782 N N . LYS A 1 99 ? -15.426 19.093 54.231 1.00 82.56 99 LYS A N 1
ATOM 783 C CA . LYS A 1 99 ? -15.321 20.117 55.283 1.00 82.56 99 LYS A CA 1
ATOM 784 C C . LYS A 1 99 ? -16.544 21.033 55.392 1.00 82.56 99 LYS A C 1
ATOM 786 O O . LYS A 1 99 ? -16.943 21.388 56.498 1.00 82.56 99 LYS A O 1
ATOM 791 N N . GLN A 1 100 ? -17.112 21.465 54.265 1.00 82.38 100 GLN A N 1
ATOM 792 C CA . GLN A 1 100 ? -18.314 22.306 54.276 1.00 82.38 100 GLN A CA 1
ATOM 793 C C . GLN A 1 100 ? -19.521 21.521 54.791 1.00 82.38 100 GLN A C 1
ATOM 795 O O . GLN A 1 100 ? -20.238 22.010 55.658 1.00 82.38 100 GLN A O 1
ATOM 800 N N . VAL A 1 101 ? -19.692 20.287 54.315 1.00 83.50 101 VAL A N 1
ATOM 801 C CA . VAL A 1 101 ? -20.787 19.403 54.731 1.00 83.50 101 VAL A CA 1
ATOM 802 C C . VAL A 1 101 ? -20.713 19.088 56.227 1.00 83.50 101 VAL A C 1
ATOM 804 O O . VAL A 1 101 ? -21.724 19.209 56.911 1.00 83.50 101 VAL A O 1
ATOM 807 N N . ALA A 1 102 ? -19.527 18.788 56.765 1.00 85.31 102 ALA A N 1
ATOM 808 C CA . ALA A 1 102 ? -19.354 18.508 58.190 1.00 85.31 102 ALA A CA 1
ATOM 809 C C . ALA A 1 102 ? -19.811 19.674 59.085 1.00 85.31 102 ALA A C 1
ATOM 811 O O . ALA A 1 102 ? -20.494 19.452 60.079 1.00 85.31 102 ALA A O 1
ATOM 812 N N . LYS A 1 103 ? -19.522 20.928 58.709 1.00 83.12 103 LYS A N 1
ATOM 813 C CA . LYS A 1 103 ? -19.973 22.106 59.473 1.00 83.12 103 LYS A CA 1
ATOM 814 C C . LYS A 1 103 ? -21.495 22.241 59.518 1.00 83.12 103 LYS A C 1
ATOM 816 O O . LYS A 1 103 ? -22.034 22.562 60.573 1.00 83.12 103 LYS A O 1
ATOM 821 N N . TYR A 1 104 ? -22.171 21.996 58.395 1.00 83.25 104 TYR A N 1
ATOM 822 C CA . TYR A 1 104 ? -23.634 22.015 58.352 1.00 83.25 104 TYR A CA 1
ATOM 823 C C . TYR A 1 104 ? -24.226 20.881 59.191 1.00 83.25 104 TYR A C 1
ATOM 825 O O . TYR A 1 104 ? -25.117 21.138 59.991 1.00 83.25 104 TYR A O 1
ATOM 833 N N . ILE A 1 105 ? -23.678 19.665 59.083 1.00 85.62 105 ILE A N 1
ATOM 834 C CA . ILE A 1 105 ? -24.133 18.507 59.865 1.00 85.62 105 ILE A CA 1
ATOM 835 C C . ILE A 1 105 ? -24.000 18.770 61.368 1.00 85.62 105 ILE A C 1
ATOM 837 O O . ILE A 1 105 ? -24.957 18.536 62.097 1.00 85.62 105 ILE A O 1
ATOM 841 N N . ILE A 1 106 ? -22.864 19.303 61.835 1.00 85.88 106 ILE A N 1
ATOM 842 C CA . ILE A 1 106 ? -22.671 19.630 63.259 1.00 85.88 106 ILE A CA 1
ATOM 843 C C . ILE A 1 106 ? -23.736 20.621 63.739 1.00 85.88 106 ILE A C 1
ATOM 845 O O . ILE A 1 106 ? -24.352 20.407 64.781 1.00 85.88 106 ILE A O 1
ATOM 849 N N . LEU A 1 107 ? -23.975 21.693 62.979 1.00 83.06 107 LEU A N 1
ATOM 850 C CA . LEU A 1 107 ? -24.934 22.729 63.364 1.00 83.06 107 LEU A CA 1
ATOM 851 C C . LEU A 1 107 ? -26.371 22.187 63.411 1.00 83.06 107 LEU A C 1
ATOM 853 O O . LEU A 1 107 ? -27.115 22.485 64.343 1.00 83.06 107 LEU A O 1
ATOM 857 N N . THR A 1 108 ? -26.739 21.341 62.447 1.00 82.88 108 THR A N 1
ATOM 858 C CA . THR A 1 108 ? -28.042 20.670 62.424 1.00 82.88 108 THR A CA 1
ATOM 859 C C . THR A 1 108 ? -28.191 19.667 63.570 1.00 82.88 108 THR A C 1
ATOM 861 O O . THR A 1 108 ? -29.233 19.658 64.218 1.00 82.88 108 THR A O 1
ATOM 864 N N . LEU A 1 109 ? -27.164 18.864 63.872 1.00 85.44 109 LEU A N 1
ATOM 865 C CA . LEU A 1 109 ? -27.200 17.889 64.969 1.00 85.44 109 LEU A CA 1
ATOM 866 C C . LEU A 1 109 ? -27.363 18.558 66.333 1.00 85.44 109 LEU A C 1
ATOM 868 O O . LEU A 1 109 ? -28.154 18.079 67.139 1.00 85.44 109 LEU A O 1
ATOM 872 N N . ILE A 1 110 ? -26.678 19.678 66.579 1.00 82.50 110 ILE A N 1
ATOM 873 C CA . ILE A 1 110 ? -26.834 20.436 67.828 1.00 82.50 110 ILE A CA 1
ATOM 874 C C . ILE A 1 110 ? -28.280 20.923 67.971 1.00 82.50 110 ILE A C 1
ATOM 876 O O . ILE A 1 110 ? -28.897 20.721 69.015 1.00 82.50 110 ILE A O 1
ATOM 880 N N . PHE A 1 111 ? -28.844 21.516 66.914 1.00 81.75 111 PHE A N 1
ATOM 881 C CA . PHE A 1 111 ? -30.215 22.026 66.941 1.00 81.75 111 PHE A CA 1
ATOM 882 C C . PHE A 1 111 ? -31.251 20.913 67.152 1.00 81.75 111 PHE A C 1
ATOM 884 O O . PHE A 1 111 ? -32.157 21.057 67.975 1.00 81.75 111 PHE A O 1
ATOM 891 N N . LEU A 1 112 ? -31.100 19.790 66.443 1.00 80.50 112 LEU A N 1
ATOM 892 C CA . LEU A 1 112 ? -31.993 18.640 66.572 1.00 80.50 112 LEU A CA 1
ATOM 893 C C . LEU A 1 112 ? -31.893 18.010 67.959 1.00 80.50 112 LEU A C 1
ATOM 895 O O . LEU A 1 112 ? -32.922 17.786 68.584 1.00 80.50 112 LEU A O 1
ATOM 899 N N . THR A 1 113 ? -30.677 17.798 68.466 1.00 82.06 113 THR A N 1
ATOM 900 C CA . THR A 1 113 ? -30.468 17.160 69.773 1.00 82.06 113 THR A CA 1
ATOM 901 C C . THR A 1 113 ? -31.083 17.997 70.888 1.00 82.06 113 THR A C 1
ATOM 903 O O . THR A 1 113 ? -31.847 17.462 71.686 1.00 82.06 113 THR A O 1
ATOM 906 N N . ILE A 1 114 ? -30.847 19.315 70.887 1.00 76.81 114 ILE A N 1
ATOM 907 C CA . ILE A 1 114 ? -31.456 20.239 71.855 1.00 76.81 114 ILE A CA 1
ATOM 908 C C . ILE A 1 114 ? -32.987 20.204 71.752 1.00 76.81 114 ILE A C 1
ATOM 910 O O . ILE A 1 114 ? -33.667 20.100 72.768 1.00 76.81 114 ILE A O 1
ATOM 914 N N . SER A 1 115 ? -33.538 20.237 70.536 1.00 72.38 115 SER A N 1
ATOM 915 C CA . SER A 1 115 ? -34.994 20.203 70.334 1.00 72.38 115 SER A CA 1
ATOM 916 C C . SER A 1 115 ? -35.615 18.903 70.859 1.00 72.38 115 SER A C 1
ATOM 918 O O . SER A 1 115 ? -36.682 18.934 71.465 1.00 72.38 115 SER A O 1
ATOM 920 N N . THR A 1 116 ? -34.932 17.768 70.677 1.00 74.62 116 THR A N 1
ATOM 921 C CA . THR A 1 116 ? -35.405 16.463 71.160 1.00 74.62 116 THR A CA 1
ATOM 922 C C . THR A 1 116 ? -35.284 16.297 72.674 1.00 74.62 116 THR A C 1
ATOM 924 O O . THR A 1 116 ? -36.171 15.714 73.287 1.00 74.62 116 THR A O 1
ATOM 927 N N . THR A 1 117 ? -34.232 16.831 73.306 1.00 66.00 117 THR A N 1
ATOM 928 C CA . THR A 1 117 ? -34.030 16.682 74.757 1.00 66.00 117 THR A CA 1
ATOM 929 C C . THR A 1 117 ? -34.845 17.677 75.580 1.00 66.00 117 THR A C 1
ATOM 931 O O . THR A 1 117 ? -35.138 17.396 76.740 1.00 66.00 117 THR A O 1
ATOM 934 N N . ILE A 1 118 ? -35.226 18.831 75.011 1.00 64.75 118 ILE A N 1
ATOM 935 C CA . ILE A 1 118 ? -36.091 19.814 75.692 1.00 64.75 118 ILE A CA 1
ATOM 936 C C . ILE A 1 118 ? -37.478 19.223 75.945 1.00 64.75 118 ILE A C 1
ATOM 938 O O . ILE A 1 118 ? -38.045 19.450 77.009 1.00 64.75 118 ILE A O 1
ATOM 942 N N . TYR A 1 119 ? -38.000 18.446 74.994 1.00 60.81 119 TYR A N 1
ATOM 943 C CA . TYR A 1 119 ? -39.302 17.799 75.130 1.00 60.81 119 TYR A CA 1
ATOM 944 C C . TYR A 1 119 ? -39.311 16.764 76.268 1.00 60.81 119 TYR A C 1
ATOM 946 O O . TYR A 1 119 ? -40.197 16.780 77.116 1.00 60.81 119 TYR A O 1
ATOM 954 N N . ASP A 1 120 ? -38.274 15.925 76.336 1.00 52.28 120 ASP A N 1
ATOM 955 C CA . ASP A 1 120 ? -38.152 14.836 77.317 1.00 52.28 120 ASP A CA 1
ATOM 956 C C . ASP A 1 120 ? -37.917 15.344 78.759 1.00 52.28 120 ASP A C 1
ATOM 958 O O . ASP A 1 120 ? -38.425 14.784 79.728 1.00 52.28 120 ASP A O 1
ATOM 962 N N . SER A 1 121 ? -37.189 16.456 78.933 1.00 48.97 121 SER A N 1
ATOM 963 C CA . SER A 1 121 ? -36.827 16.975 80.264 1.00 48.97 121 SER A CA 1
ATOM 964 C C . SER A 1 121 ? -37.972 17.672 81.013 1.00 48.97 121 SER A C 1
ATOM 966 O O . SER A 1 121 ? -37.843 17.904 82.215 1.00 48.97 121 SER A O 1
ATOM 968 N N . ILE A 1 122 ? -39.063 18.037 80.332 1.00 54.66 122 ILE A N 1
ATOM 969 C CA . ILE A 1 122 ? -40.180 18.792 80.924 1.00 54.66 122 ILE A CA 1
ATOM 970 C C . ILE A 1 122 ? -41.289 17.853 81.451 1.00 54.66 122 ILE A C 1
ATOM 972 O O . ILE A 1 122 ? -42.154 18.307 82.194 1.00 54.66 122 ILE A O 1
ATOM 976 N N . HIS A 1 123 ? -41.286 16.552 81.128 1.00 51.56 123 HIS A N 1
ATOM 977 C CA . HIS A 1 123 ? -42.445 15.657 81.349 1.00 51.56 123 HIS A CA 1
ATOM 978 C C . HIS A 1 123 ? -42.189 14.412 82.225 1.00 51.56 123 HIS A C 1
ATOM 980 O O . HIS A 1 123 ? -42.878 13.409 82.088 1.00 51.56 123 HIS A O 1
ATOM 986 N N . ARG A 1 124 ? -41.233 14.436 83.164 1.00 41.59 124 ARG A N 1
ATOM 987 C CA . ARG A 1 124 ? -40.882 13.232 83.951 1.00 41.59 124 ARG A CA 1
ATOM 988 C C . ARG A 1 124 ? -41.519 13.189 85.354 1.00 41.59 124 ARG A C 1
ATOM 990 O O . ARG A 1 124 ? -41.027 13.855 86.263 1.00 41.59 124 ARG A O 1
ATOM 997 N N . LEU A 1 125 ? -42.529 12.330 85.554 1.00 38.56 125 LEU A N 1
ATOM 998 C CA . LEU A 1 125 ? -42.941 11.781 86.861 1.00 38.56 125 LEU A CA 1
ATOM 999 C C . LEU A 1 125 ? -43.051 10.241 86.766 1.00 38.56 125 LEU A C 1
ATOM 1001 O O . LEU A 1 125 ? -43.358 9.712 85.705 1.00 38.56 125 LEU A O 1
ATOM 1005 N N . LEU A 1 126 ? -42.711 9.548 87.859 1.00 31.09 126 LEU A N 1
ATOM 1006 C CA . LEU A 1 126 ? -42.511 8.091 87.982 1.00 31.09 126 LEU A CA 1
ATOM 1007 C C . LEU A 1 126 ? -43.814 7.272 87.860 1.00 31.09 126 LEU A C 1
ATOM 1009 O O . LEU A 1 126 ? -44.818 7.653 88.457 1.00 31.09 126 LEU A O 1
ATOM 1013 N N . LEU A 1 127 ? -43.745 6.122 87.175 1.00 31.95 127 LEU A N 1
ATOM 1014 C CA . LEU A 1 127 ? -44.822 5.132 87.018 1.00 31.95 127 LEU A CA 1
ATOM 1015 C C . LEU A 1 127 ? -44.461 3.771 87.628 1.00 31.95 127 LEU A C 1
ATOM 1017 O O . LEU A 1 127 ? -43.294 3.379 87.604 1.00 31.95 127 LEU A O 1
ATOM 1021 N N . ASP A 1 128 ? -45.501 3.077 88.096 1.00 30.12 128 ASP A N 1
ATOM 1022 C CA . ASP A 1 128 ? -45.584 1.627 88.309 1.00 30.12 128 ASP A CA 1
ATOM 1023 C C . ASP A 1 128 ? -46.649 1.062 87.342 1.00 30.12 128 ASP A C 1
ATOM 1025 O O . ASP A 1 128 ? -47.656 1.726 87.071 1.00 30.12 128 ASP A O 1
ATOM 1029 N N . ASP A 1 129 ? -46.379 -0.137 86.815 1.00 36.06 129 ASP A N 1
ATOM 1030 C CA . ASP A 1 129 ? -47.136 -0.880 85.792 1.00 36.06 129 ASP A CA 1
ATOM 1031 C C . ASP A 1 129 ? -48.530 -1.354 86.258 1.00 36.06 129 ASP A C 1
ATOM 1033 O O . ASP A 1 129 ? -48.703 -1.655 87.434 1.00 36.06 129 ASP A O 1
ATOM 1037 N N . ASP A 1 130 ? -49.495 -1.478 85.323 1.00 28.44 130 ASP A N 1
ATOM 1038 C CA . ASP A 1 130 ? -50.382 -2.662 85.223 1.00 28.44 130 ASP A CA 1
ATOM 1039 C C . ASP A 1 130 ? -51.314 -2.676 83.972 1.00 28.44 130 ASP A C 1
ATOM 1041 O O . ASP A 1 130 ? -52.097 -1.760 83.704 1.00 28.44 130 ASP A O 1
ATOM 1045 N N . ASP A 1 131 ? -51.239 -3.819 83.278 1.00 35.03 131 ASP A N 1
ATOM 1046 C CA . ASP A 1 131 ? -52.253 -4.619 82.563 1.00 35.03 131 ASP A CA 1
ATOM 1047 C C . ASP A 1 131 ? -52.933 -4.234 81.217 1.00 35.03 131 ASP A C 1
ATOM 1049 O O . ASP A 1 131 ? -53.622 -3.229 81.020 1.00 35.03 131 ASP A O 1
ATOM 1053 N N . GLU A 1 132 ? -52.819 -5.212 80.298 1.00 41.75 132 GLU A N 1
ATOM 1054 C CA . GLU A 1 132 ? -53.312 -5.336 78.916 1.00 41.75 132 GLU A CA 1
ATOM 1055 C C . GLU A 1 132 ? -54.831 -5.148 78.705 1.00 41.75 132 GLU A C 1
ATOM 1057 O O . GLU A 1 132 ? -55.670 -5.727 79.399 1.00 41.75 132 GLU A O 1
ATOM 1062 N N . LYS A 1 133 ? -55.206 -4.456 77.608 1.00 39.50 133 LYS A N 1
ATOM 1063 C CA . LYS A 1 133 ? -56.574 -4.431 77.037 1.00 39.50 133 LYS A CA 1
ATOM 1064 C C . LYS A 1 133 ? -56.579 -4.496 75.491 1.00 39.50 133 LYS A C 1
ATOM 1066 O O . LYS A 1 133 ? -55.632 -4.047 74.851 1.00 39.50 133 LYS A O 1
ATOM 1071 N N . PRO A 1 134 ? -57.646 -5.035 74.858 1.00 49.00 134 PRO A N 1
ATOM 1072 C CA . PRO A 1 134 ? -57.585 -5.615 73.511 1.00 49.00 134 PRO A CA 1
ATOM 1073 C C . PRO A 1 134 ? -57.605 -4.622 72.325 1.00 49.00 134 PRO A C 1
ATOM 1075 O O . PRO A 1 134 ? -58.267 -3.581 72.323 1.00 49.00 134 PRO A O 1
ATOM 1078 N N . LEU A 1 135 ? -56.928 -5.056 71.254 1.00 45.97 135 LEU A N 1
ATOM 1079 C CA . LEU A 1 135 ? -56.383 -4.367 70.067 1.00 45.97 135 LEU A CA 1
ATOM 1080 C C . LEU A 1 135 ? -57.287 -3.395 69.269 1.00 45.97 135 LEU A C 1
ATOM 1082 O O . LEU A 1 135 ? -56.782 -2.587 68.492 1.00 45.97 135 LEU A O 1
ATOM 1086 N N . LYS A 1 136 ? -58.617 -3.428 69.412 1.00 43.19 136 LYS A N 1
ATOM 1087 C CA . LYS A 1 136 ? -59.517 -2.645 68.535 1.00 43.19 136 LYS A CA 1
ATOM 1088 C C . LYS A 1 136 ? -59.754 -1.207 69.016 1.00 43.19 136 LYS A C 1
ATOM 1090 O O . LYS A 1 136 ? -59.921 -0.314 68.189 1.00 43.19 136 LYS A O 1
ATOM 1095 N N . ASN A 1 137 ? -59.699 -0.962 70.327 1.00 45.19 137 ASN A N 1
ATOM 1096 C CA . ASN A 1 137 ? -59.770 0.395 70.895 1.00 45.19 137 ASN A CA 1
ATOM 1097 C C . ASN A 1 137 ? -58.415 1.123 70.895 1.00 45.19 137 ASN A C 1
ATOM 1099 O O . ASN A 1 137 ? -58.375 2.332 71.124 1.00 45.19 137 ASN A O 1
ATOM 1103 N N . TYR A 1 138 ? -57.329 0.402 70.598 1.00 49.72 138 TYR A N 1
ATOM 1104 C CA . TYR A 1 138 ? -55.963 0.920 70.589 1.00 49.72 138 TYR A CA 1
ATOM 1105 C C . TYR A 1 138 ? -55.746 1.936 69.461 1.00 49.72 138 TYR A C 1
ATOM 1107 O O . TYR A 1 138 ? -55.206 3.003 69.696 1.00 49.72 138 TYR A O 1
ATOM 1115 N N . PHE A 1 139 ? -56.261 1.680 68.253 1.00 50.94 139 PHE A N 1
ATOM 1116 C CA . PHE A 1 139 ? -56.054 2.585 67.114 1.00 50.94 139 PHE A CA 1
ATOM 1117 C C . PHE A 1 139 ? -56.858 3.893 67.187 1.00 50.94 139 PHE A C 1
ATOM 1119 O O . PHE A 1 139 ? -56.421 4.908 66.650 1.00 50.94 139 PHE A O 1
ATOM 1126 N N . VAL A 1 140 ? -58.025 3.896 67.842 1.00 52.91 140 VAL A N 1
ATOM 1127 C CA . VAL A 1 140 ? -58.895 5.089 67.921 1.00 52.91 140 VAL A CA 1
ATOM 1128 C C . VAL A 1 140 ? -58.426 6.058 69.010 1.00 52.91 140 VAL A C 1
ATOM 1130 O O . VAL A 1 140 ? -58.501 7.273 68.820 1.00 52.91 140 VAL A O 1
ATOM 1133 N N . ASN A 1 141 ? -57.885 5.519 70.105 1.00 53.78 141 ASN A N 1
ATOM 1134 C CA . ASN A 1 141 ? -57.327 6.270 71.230 1.00 53.78 141 ASN A CA 1
ATOM 1135 C C . ASN A 1 141 ? -55.800 6.139 71.304 1.00 53.78 141 ASN A C 1
ATOM 1137 O O . ASN A 1 141 ? -55.240 6.245 72.393 1.00 53.78 141 ASN A O 1
ATOM 1141 N N . LEU A 1 142 ? -55.147 5.880 70.161 1.00 57.22 142 LEU A N 1
ATOM 1142 C CA . LEU A 1 142 ? -53.703 5.702 70.100 1.00 57.22 142 LEU A CA 1
ATOM 1143 C C . LEU A 1 142 ? -53.060 6.991 70.584 1.00 57.22 142 LEU A C 1
ATOM 1145 O O . LEU A 1 142 ? -53.203 8.045 69.958 1.00 57.22 142 LEU A O 1
ATOM 1149 N N . ASN A 1 143 ? -52.391 6.888 71.717 1.00 62.03 143 ASN A N 1
ATOM 1150 C CA . ASN A 1 143 ? -51.665 7.979 72.302 1.00 62.03 143 ASN A CA 1
ATOM 1151 C C . ASN A 1 143 ? -50.248 7.481 72.562 1.00 62.03 143 ASN A C 1
ATOM 1153 O O . ASN A 1 143 ? -50.038 6.645 73.434 1.00 62.03 143 ASN A O 1
ATOM 1157 N N . ILE A 1 144 ? -49.310 7.935 71.732 1.00 66.12 144 ILE A N 1
ATOM 1158 C CA . ILE A 1 144 ? -47.888 7.583 71.845 1.00 66.12 144 ILE A CA 1
ATOM 1159 C C . ILE A 1 144 ? -47.265 8.301 73.051 1.00 66.12 144 ILE A C 1
ATOM 1161 O O . ILE A 1 144 ? -46.254 7.855 73.581 1.00 66.12 144 ILE A O 1
ATOM 1165 N N . TYR A 1 145 ? -47.881 9.400 73.488 1.00 60.50 145 TYR A N 1
ATOM 1166 C CA . TYR A 1 145 ? -47.446 10.178 74.636 1.00 60.50 145 TYR A CA 1
ATOM 1167 C C . TYR A 1 145 ? -48.175 9.704 75.887 1.00 60.50 145 TYR A C 1
ATOM 1169 O O . TYR A 1 145 ? -49.398 9.571 75.897 1.00 60.50 145 TYR A O 1
ATOM 1177 N N . GLU A 1 146 ? -47.436 9.452 76.953 1.00 57.69 146 GLU A N 1
ATOM 1178 C CA . GLU A 1 146 ? -48.022 9.066 78.229 1.00 57.69 146 GLU A CA 1
ATOM 1179 C C . GLU A 1 146 ? -48.889 10.208 78.788 1.00 57.69 146 GLU A C 1
ATOM 1181 O O . GLU A 1 146 ? -48.544 11.381 78.650 1.00 57.69 146 GLU A O 1
ATOM 1186 N N . LEU A 1 147 ? -50.068 9.890 79.332 1.00 58.31 147 LEU A N 1
ATOM 1187 C CA . LEU A 1 147 ? -50.919 10.889 79.989 1.00 58.31 147 LEU A CA 1
ATOM 1188 C C . LEU A 1 147 ? -50.364 11.198 81.379 1.00 58.31 147 LEU A C 1
ATOM 1190 O O . LEU A 1 147 ? -50.069 10.263 82.122 1.00 58.31 147 LEU A O 1
ATOM 1194 N N . SER A 1 148 ? -50.298 12.474 81.766 1.00 55.38 148 SER A N 1
ATOM 1195 C CA . SER A 1 148 ? -49.866 12.833 83.113 1.00 55.38 148 SER A CA 1
ATOM 1196 C C . SER A 1 148 ? -50.824 12.284 84.182 1.00 55.38 148 SER A C 1
ATOM 1198 O O . SER A 1 148 ? -52.046 12.461 84.147 1.00 55.38 148 SER A O 1
ATOM 1200 N N . THR A 1 149 ? -50.261 11.595 85.174 1.00 56.22 149 THR A N 1
ATOM 1201 C CA . THR A 1 149 ? -50.967 11.113 86.369 1.00 56.22 149 THR A CA 1
ATOM 1202 C C . THR A 1 149 ? -50.852 12.120 87.512 1.00 56.22 149 THR A C 1
ATOM 1204 O O . THR A 1 149 ? -50.645 11.739 88.664 1.00 56.22 149 THR A O 1
ATOM 1207 N N . ASP A 1 150 ? -50.954 13.420 87.226 1.00 54.62 150 ASP A N 1
ATOM 1208 C CA . ASP A 1 150 ? -50.914 14.427 88.284 1.00 54.62 150 ASP A CA 1
ATOM 1209 C C . ASP A 1 150 ? -52.214 14.361 89.108 1.00 54.62 150 ASP A C 1
ATOM 1211 O O . ASP A 1 150 ? -53.323 14.614 88.624 1.00 54.62 150 ASP A O 1
ATOM 1215 N N . SER A 1 151 ? -52.101 13.967 90.377 1.00 56.50 151 SER A N 1
ATOM 1216 C CA . SER A 1 151 ? -53.225 13.886 91.316 1.00 56.50 151 SER A CA 1
ATOM 1217 C C . SER A 1 151 ? -53.784 15.259 91.713 1.00 56.50 151 SER A C 1
ATOM 1219 O O . SER A 1 151 ? -54.808 15.311 92.389 1.00 56.50 151 SER A O 1
ATOM 1221 N N . THR A 1 152 ? -53.127 16.354 91.311 1.00 56.28 152 THR A N 1
ATOM 1222 C CA . THR A 1 152 ? -53.550 17.731 91.607 1.00 56.28 152 THR A CA 1
ATOM 1223 C C . THR A 1 152 ? -54.205 18.460 90.428 1.00 56.28 152 THR A C 1
ATOM 1225 O O . THR A 1 152 ? -54.803 19.514 90.639 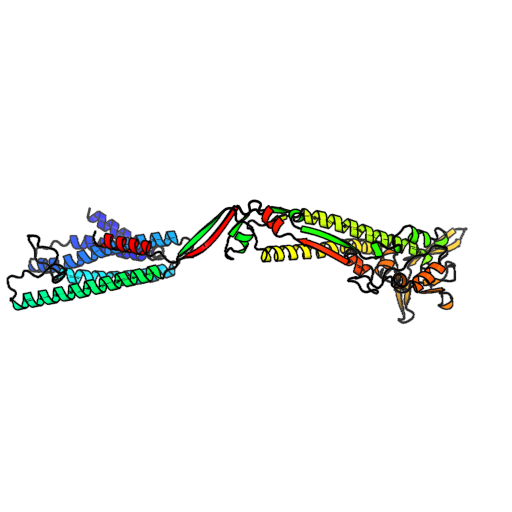1.00 56.28 152 THR A O 1
ATOM 1228 N N . ALA A 1 153 ? -54.159 17.884 89.221 1.00 59.47 153 ALA A N 1
ATOM 1229 C CA . ALA A 1 153 ? -54.776 18.450 88.023 1.00 59.47 153 ALA A CA 1
ATOM 1230 C C . ALA A 1 153 ? -56.298 18.235 88.003 1.00 59.47 153 ALA A C 1
ATOM 1232 O O . ALA A 1 153 ? -56.795 17.146 88.315 1.00 59.47 153 ALA A O 1
ATOM 1233 N N . THR A 1 154 ? -57.031 19.277 87.613 1.00 62.41 154 THR A N 1
ATOM 1234 C CA . THR A 1 154 ? -58.494 19.253 87.482 1.00 62.41 154 THR A CA 1
ATOM 1235 C C . THR A 1 154 ? -58.939 18.324 86.345 1.00 62.41 154 THR A C 1
ATOM 1237 O O . THR A 1 154 ? -58.199 18.095 85.386 1.00 62.41 154 THR A O 1
ATOM 1240 N N . ASP A 1 155 ? -60.160 17.782 86.421 1.00 63.22 155 ASP A N 1
ATOM 1241 C CA . ASP A 1 155 ? -60.684 16.858 85.397 1.00 63.22 155 ASP A CA 1
ATOM 1242 C C . ASP A 1 155 ? -60.688 17.481 83.982 1.00 63.22 155 ASP A C 1
ATOM 1244 O O . ASP A 1 155 ? -60.503 16.778 82.987 1.00 63.22 155 ASP A O 1
ATOM 1248 N N . GLU A 1 156 ? -60.814 18.809 83.882 1.00 63.22 156 GLU A N 1
ATOM 1249 C CA . GLU A 1 156 ? -60.729 19.547 82.616 1.00 63.22 156 GLU A CA 1
ATOM 1250 C C . GLU A 1 156 ? -59.300 19.599 82.041 1.00 63.22 156 GLU A C 1
ATOM 1252 O O . GLU A 1 156 ? -59.126 19.493 80.824 1.00 63.22 156 GLU A O 1
ATOM 1257 N N . GLU A 1 157 ? -58.268 19.700 82.884 1.00 64.25 157 GLU A N 1
ATOM 1258 C CA . GLU A 1 157 ? -56.859 19.719 82.459 1.00 64.25 157 GLU A CA 1
ATOM 1259 C C . GLU A 1 157 ? -56.418 18.353 81.922 1.00 64.25 157 GLU A C 1
ATOM 1261 O O . GLU A 1 157 ? -55.787 18.281 80.866 1.00 64.25 157 GLU A O 1
ATOM 1266 N N . LYS A 1 158 ? -56.844 17.261 82.572 1.00 63.19 158 LYS A N 1
ATOM 1267 C CA . LYS A 1 158 ? -56.580 15.885 82.112 1.00 63.19 158 LYS A CA 1
ATOM 1268 C C . LYS A 1 158 ? -57.271 15.574 80.785 1.00 63.19 158 LYS A C 1
ATOM 1270 O O . LYS A 1 158 ? -56.687 14.939 79.906 1.00 63.19 158 LYS A O 1
ATOM 1275 N N . GLU A 1 159 ? -58.508 16.039 80.608 1.00 67.00 159 GLU A N 1
ATOM 1276 C CA . GLU A 1 159 ? -59.248 15.915 79.346 1.00 67.00 159 GLU A CA 1
ATOM 1277 C C . GLU A 1 159 ? -58.578 16.740 78.225 1.00 67.00 159 GLU A C 1
ATOM 1279 O O . GLU A 1 159 ? -58.481 16.275 77.082 1.00 67.00 159 GLU A O 1
ATOM 1284 N N . HIS A 1 160 ? -58.069 17.940 78.533 1.00 67.75 160 HIS A N 1
ATOM 1285 C CA . HIS A 1 160 ? -57.353 18.790 77.577 1.00 67.75 160 HIS A CA 1
ATOM 1286 C C . HIS A 1 160 ? -56.014 18.178 77.143 1.00 67.75 160 HIS A C 1
ATOM 1288 O O . HIS A 1 160 ? -55.725 18.104 75.944 1.00 67.75 160 HIS A O 1
ATOM 1294 N N . GLU A 1 161 ? -55.234 17.664 78.092 1.00 67.06 161 GLU A N 1
ATOM 1295 C CA . GLU A 1 161 ? -53.971 16.974 77.835 1.00 67.06 161 GLU A CA 1
ATOM 1296 C C . GLU A 1 161 ? -54.186 15.709 76.996 1.00 67.06 161 GLU A C 1
ATOM 1298 O O . GLU A 1 161 ? -53.520 15.511 75.978 1.00 67.06 161 GLU A O 1
ATOM 1303 N N . ARG A 1 162 ? -55.207 14.905 77.327 1.00 66.75 162 ARG A N 1
ATOM 1304 C CA . ARG A 1 162 ? -55.595 13.730 76.535 1.00 66.75 162 ARG A CA 1
ATOM 1305 C C . ARG A 1 162 ? -55.877 14.088 75.081 1.00 66.75 162 ARG A C 1
ATOM 1307 O O . ARG A 1 162 ? -55.436 13.390 74.166 1.00 66.75 162 ARG A O 1
ATOM 1314 N N . ARG A 1 163 ? -56.630 15.167 74.849 1.00 69.25 163 ARG A N 1
ATOM 1315 C CA . ARG A 1 163 ? -56.962 15.631 73.495 1.00 69.25 163 ARG A CA 1
ATOM 1316 C C . ARG A 1 163 ? -55.724 16.139 72.762 1.00 69.25 163 ARG A C 1
ATOM 1318 O O . ARG A 1 163 ? -55.552 15.796 71.594 1.00 69.25 163 ARG A O 1
ATOM 1325 N N . SER A 1 164 ? -54.852 16.886 73.437 1.00 71.88 164 SER A N 1
ATOM 1326 C CA . SER A 1 164 ? -53.580 17.362 72.880 1.00 71.88 164 SER A CA 1
ATOM 1327 C C . SER A 1 164 ? -52.666 16.201 72.470 1.00 71.88 164 SER A C 1
ATOM 1329 O O . SER A 1 164 ? -52.177 16.158 71.340 1.00 71.88 164 SER A O 1
ATOM 1331 N N . ASN A 1 165 ? -52.530 15.193 73.330 1.00 70.75 165 ASN A N 1
ATOM 1332 C CA . ASN A 1 165 ? -51.665 14.036 73.114 1.00 70.75 165 ASN A CA 1
ATOM 1333 C C . ASN A 1 165 ? -52.172 13.125 71.975 1.00 70.75 165 ASN A C 1
ATOM 1335 O O . ASN A 1 165 ? -51.385 12.674 71.135 1.00 70.75 165 ASN A O 1
ATOM 1339 N N . ILE A 1 166 ? -53.495 12.942 71.845 1.00 70.25 166 ILE A N 1
ATOM 1340 C CA . ILE A 1 166 ? -54.106 12.241 70.698 1.00 70.25 166 ILE A CA 1
ATOM 1341 C C . ILE A 1 166 ? -53.885 13.020 69.390 1.00 70.25 166 ILE A C 1
ATOM 1343 O O . ILE A 1 166 ? -53.589 12.420 68.352 1.00 70.25 166 ILE A O 1
ATOM 1347 N N . ILE A 1 167 ? -54.010 14.352 69.407 1.00 74.69 167 ILE A N 1
ATOM 1348 C CA . ILE A 1 167 ? -53.767 15.192 68.222 1.00 74.69 167 ILE A CA 1
ATOM 1349 C C . ILE A 1 167 ? -52.286 15.141 67.824 1.00 74.69 167 ILE A C 1
ATOM 1351 O O . ILE A 1 167 ? -51.982 14.924 66.650 1.00 74.69 167 ILE A O 1
ATOM 1355 N N . SER A 1 168 ? -51.372 15.257 68.788 1.00 75.94 168 SER A N 1
ATOM 1356 C CA . SER A 1 168 ? -49.926 15.163 68.568 1.00 75.94 168 SER A CA 1
ATOM 1357 C C . SER A 1 168 ? -49.527 13.796 68.003 1.00 75.94 168 SER A C 1
ATOM 1359 O O . SER A 1 168 ? -48.802 13.717 67.013 1.00 75.94 168 SER A O 1
ATOM 1361 N N . THR A 1 169 ? -50.102 12.712 68.533 1.00 78.06 169 THR A N 1
ATOM 1362 C CA . THR A 1 169 ? -49.904 11.347 68.021 1.00 78.06 169 THR A CA 1
ATOM 1363 C C . THR A 1 169 ? -50.343 11.217 66.559 1.00 78.06 169 THR A C 1
ATOM 1365 O O . THR A 1 169 ? -49.621 10.653 65.736 1.00 78.06 169 THR A O 1
ATOM 1368 N N . ARG A 1 170 ? -51.496 11.789 66.187 1.00 77.69 170 ARG A N 1
ATOM 1369 C CA . ARG A 1 170 ? -51.968 11.789 64.791 1.00 77.69 170 ARG A CA 1
ATOM 1370 C C . ARG A 1 170 ? -51.040 12.583 63.875 1.00 77.69 170 ARG A C 1
ATOM 1372 O O . ARG A 1 170 ? -50.741 12.118 62.778 1.00 77.69 170 ARG A O 1
ATOM 1379 N N . ILE A 1 171 ? -50.564 13.746 64.321 1.00 80.12 171 ILE A N 1
ATOM 1380 C CA . ILE A 1 171 ? -49.605 14.563 63.566 1.00 80.12 171 ILE A CA 1
ATOM 1381 C C . ILE A 1 171 ? -48.293 13.796 63.376 1.00 80.12 171 ILE A C 1
ATOM 1383 O O . ILE A 1 171 ? -47.801 13.719 62.252 1.00 80.12 171 ILE A O 1
ATOM 1387 N N . PHE A 1 172 ? -47.765 13.169 64.429 1.00 80.12 172 PHE A N 1
ATOM 1388 C CA . PHE A 1 172 ? -46.549 12.363 64.364 1.00 80.12 172 PHE A CA 1
ATOM 1389 C C . PHE A 1 172 ? -46.680 11.208 63.365 1.00 80.12 172 PHE A C 1
ATOM 1391 O O . PHE A 1 172 ? -45.833 11.068 62.487 1.00 80.12 172 PHE A O 1
ATOM 1398 N N . VAL A 1 173 ? -47.765 10.427 63.428 1.00 80.50 173 VAL A N 1
ATOM 1399 C CA . VAL A 1 173 ? -48.002 9.309 62.498 1.00 80.50 173 VAL A CA 1
ATOM 1400 C C . VAL A 1 173 ? -48.128 9.802 61.053 1.00 80.50 173 VAL A C 1
ATOM 1402 O O . VAL A 1 173 ? -47.550 9.197 60.150 1.00 80.50 173 VAL A O 1
ATOM 1405 N N . ILE A 1 174 ? -48.825 10.919 60.813 1.00 82.50 174 ILE A N 1
ATOM 1406 C CA . ILE A 1 174 ? -48.945 11.509 59.470 1.00 82.50 174 ILE A CA 1
ATOM 1407 C C . ILE A 1 174 ? -47.575 11.953 58.951 1.00 82.50 174 ILE A C 1
ATOM 1409 O O . ILE A 1 174 ? -47.206 11.607 57.829 1.00 82.50 174 ILE A O 1
ATOM 1413 N N . VAL A 1 175 ? -46.795 12.676 59.759 1.00 83.38 175 VAL A N 1
ATOM 1414 C CA . VAL A 1 175 ? -45.447 13.127 59.382 1.00 83.38 175 VAL A CA 1
ATOM 1415 C C . VAL A 1 175 ? -44.528 11.934 59.127 1.00 83.38 175 VAL A C 1
ATOM 1417 O O . VAL A 1 175 ? -43.806 11.918 58.133 1.00 83.38 175 VAL A O 1
ATOM 1420 N N . PHE A 1 176 ? -44.598 10.900 59.961 1.00 81.50 176 PHE A N 1
ATOM 1421 C CA . PHE A 1 176 ? -43.820 9.678 59.805 1.00 81.50 176 PHE A CA 1
ATOM 1422 C C . PHE A 1 176 ? -44.146 8.946 58.497 1.00 81.50 176 PHE A C 1
ATOM 1424 O O . PHE A 1 176 ? -43.239 8.575 57.751 1.00 81.50 176 PHE A O 1
ATOM 1431 N N . ILE A 1 177 ? -45.433 8.814 58.158 1.00 85.31 177 ILE A N 1
ATOM 1432 C CA . ILE A 1 177 ? -45.870 8.244 56.877 1.00 85.31 177 ILE A CA 1
ATOM 1433 C C . ILE A 1 177 ? -45.381 9.105 55.706 1.00 85.31 177 ILE A C 1
ATOM 1435 O O . ILE A 1 177 ? -44.870 8.560 54.730 1.00 85.31 177 ILE A O 1
ATOM 1439 N N . ILE A 1 178 ? -45.473 10.436 55.798 1.00 87.62 178 ILE A N 1
ATOM 1440 C CA . ILE A 1 178 ? -44.982 11.349 54.753 1.00 87.62 178 ILE A CA 1
ATOM 1441 C C . ILE A 1 178 ? -43.475 11.168 54.535 1.00 87.62 178 ILE A C 1
ATOM 1443 O O . ILE A 1 178 ? -43.025 11.113 53.390 1.00 87.62 178 ILE A O 1
ATOM 1447 N N . VAL A 1 179 ? -42.695 11.024 55.608 1.00 86.44 179 VAL A N 1
ATOM 1448 C CA . VAL A 1 179 ? -41.249 10.777 55.524 1.00 86.44 179 VAL A CA 1
ATOM 1449 C C . VAL A 1 179 ? -40.959 9.418 54.883 1.00 86.44 179 VAL A C 1
ATOM 1451 O O . VAL A 1 179 ? -40.132 9.351 53.973 1.00 86.44 179 VAL A O 1
ATOM 1454 N N . LEU A 1 180 ? -41.661 8.348 55.275 1.00 86.00 180 LEU A N 1
ATOM 1455 C CA . LEU A 1 180 ? -41.496 7.019 54.670 1.00 86.00 180 LEU A CA 1
ATOM 1456 C C . LEU A 1 180 ? -41.850 7.013 53.177 1.00 86.00 180 LEU A C 1
ATOM 1458 O O . LEU A 1 180 ? -41.115 6.443 52.370 1.00 86.00 180 LEU A O 1
ATOM 1462 N N . VAL A 1 181 ? -42.936 7.687 52.793 1.00 88.31 181 VAL A N 1
ATOM 1463 C CA . VAL A 1 181 ? -43.344 7.833 51.389 1.00 88.31 181 VAL A CA 1
ATOM 1464 C C . VAL A 1 181 ? -42.316 8.659 50.613 1.00 88.31 181 VAL A C 1
ATOM 1466 O O . VAL A 1 181 ? -41.911 8.261 49.521 1.00 88.31 181 VAL A O 1
ATOM 1469 N N . GLY A 1 182 ? -41.829 9.765 51.184 1.00 88.38 182 GLY A N 1
ATOM 1470 C CA . GLY A 1 182 ? -40.772 10.582 50.588 1.00 88.38 182 GLY A CA 1
ATOM 1471 C C . GLY A 1 182 ? -39.486 9.786 50.346 1.00 88.38 182 GLY A C 1
ATOM 1472 O O . GLY A 1 182 ? -38.925 9.831 49.250 1.00 88.38 182 GLY A O 1
ATOM 1473 N N . LEU A 1 183 ? -39.055 8.987 51.327 1.00 86.56 183 LEU A N 1
ATOM 1474 C CA . LEU A 1 183 ? -37.903 8.091 51.197 1.00 86.56 183 LEU A CA 1
ATOM 1475 C C . LEU A 1 183 ? -38.129 7.025 50.119 1.00 86.56 183 LEU A C 1
ATOM 1477 O O . LEU A 1 183 ? -37.250 6.822 49.280 1.00 86.56 183 LEU A O 1
ATOM 1481 N N . ALA A 1 184 ? -39.308 6.397 50.075 1.00 87.62 184 ALA A N 1
ATOM 1482 C CA . ALA A 1 184 ? -39.652 5.411 49.051 1.00 87.62 184 ALA A CA 1
ATOM 1483 C C . ALA A 1 184 ? -39.584 6.006 47.633 1.00 87.62 184 ALA A C 1
ATOM 1485 O O . ALA A 1 184 ? -39.022 5.387 46.725 1.00 87.62 184 ALA A O 1
ATOM 1486 N N . ILE A 1 185 ? -40.094 7.229 47.445 1.00 87.69 185 ILE A N 1
ATOM 1487 C CA . ILE A 1 185 ? -40.049 7.946 46.163 1.00 87.69 185 ILE A CA 1
ATOM 1488 C C . ILE A 1 185 ? -38.602 8.258 45.767 1.00 87.69 185 ILE A C 1
ATOM 1490 O O . ILE A 1 185 ? -38.211 8.002 44.625 1.00 87.69 185 ILE A O 1
ATOM 1494 N N . ILE A 1 186 ? -37.782 8.761 46.695 1.00 87.38 186 ILE A N 1
ATOM 1495 C CA . ILE A 1 186 ? -36.367 9.068 46.434 1.00 87.38 186 ILE A CA 1
ATOM 1496 C C . ILE A 1 186 ? -35.603 7.797 46.048 1.00 87.38 186 ILE A C 1
ATOM 1498 O O . ILE A 1 186 ? -34.869 7.795 45.056 1.00 87.38 186 ILE A O 1
ATOM 1502 N N . MET A 1 187 ? -35.801 6.699 46.784 1.00 85.19 187 MET A N 1
ATOM 1503 C CA . MET A 1 187 ? -35.169 5.414 46.480 1.00 85.19 187 MET A CA 1
ATOM 1504 C C . MET A 1 187 ? -35.623 4.878 45.124 1.00 85.19 187 MET A C 1
ATOM 1506 O O . MET A 1 187 ? -34.786 4.433 44.348 1.00 85.19 187 MET A O 1
ATOM 1510 N N . LYS A 1 188 ? -36.912 4.982 44.782 1.00 84.69 188 LYS A N 1
ATOM 1511 C CA . LYS A 1 188 ? -37.437 4.517 43.490 1.00 84.69 188 LYS A CA 1
ATOM 1512 C C . LYS A 1 188 ? -36.942 5.345 42.301 1.00 84.69 188 LYS A C 1
ATOM 1514 O O . LYS A 1 188 ? -36.774 4.807 41.206 1.00 84.69 188 LYS A O 1
ATOM 1519 N N . THR A 1 189 ? -36.725 6.642 42.507 1.00 82.50 189 THR A N 1
ATOM 1520 C CA . THR A 1 189 ? -36.292 7.580 41.457 1.00 82.50 189 THR A CA 1
ATOM 1521 C C . THR A 1 189 ? -34.794 7.465 41.167 1.00 82.50 189 THR A C 1
ATOM 1523 O O . THR A 1 189 ? -34.342 7.821 40.081 1.00 82.50 189 THR A O 1
ATOM 1526 N N . ARG A 1 190 ? -34.012 6.926 42.107 1.00 82.81 190 ARG A N 1
ATOM 1527 C CA . ARG A 1 190 ? -32.576 6.723 41.935 1.00 82.81 190 ARG A CA 1
ATOM 1528 C C . ARG A 1 190 ? -32.297 5.560 40.978 1.00 82.81 190 ARG A C 1
ATOM 1530 O O . ARG A 1 190 ? -32.726 4.432 41.205 1.00 82.81 190 ARG A O 1
ATOM 1537 N N . SER A 1 191 ? -31.536 5.838 39.928 1.00 79.38 191 SER A N 1
ATOM 1538 C CA . SER A 1 191 ? -30.982 4.830 39.026 1.00 79.38 191 SER A CA 1
ATOM 1539 C C . SER A 1 191 ? -29.756 4.142 39.624 1.00 79.38 191 SER A C 1
ATOM 1541 O O . SER A 1 191 ? -28.949 4.773 40.316 1.00 79.38 191 SER A O 1
ATOM 1543 N N . ARG A 1 192 ? -29.583 2.859 39.304 1.00 80.38 192 ARG A N 1
ATOM 1544 C CA . ARG A 1 192 ? -28.367 2.091 39.566 1.00 80.38 192 ARG A CA 1
ATOM 1545 C C . ARG A 1 192 ? -27.805 1.574 38.245 1.00 80.38 192 ARG A C 1
ATOM 1547 O O . ARG A 1 192 ? -28.537 1.029 37.428 1.00 80.38 192 ARG A O 1
ATOM 1554 N N . ASN A 1 193 ? -26.490 1.690 38.088 1.00 81.56 193 ASN A N 1
ATOM 1555 C CA . ASN A 1 193 ? -25.777 1.014 37.013 1.00 81.56 193 ASN A CA 1
ATOM 1556 C C . ASN A 1 193 ? -25.525 -0.432 37.450 1.00 81.56 193 ASN A C 1
ATOM 1558 O O . ASN A 1 193 ? -24.832 -0.675 38.444 1.00 81.56 193 ASN A O 1
ATOM 1562 N N . THR A 1 194 ? -26.121 -1.382 36.744 1.00 83.62 194 THR A N 1
ATOM 1563 C CA . THR A 1 194 ? -25.869 -2.814 36.911 1.00 83.62 194 THR A CA 1
ATOM 1564 C C . THR A 1 194 ? -24.947 -3.279 35.797 1.00 83.62 194 THR A C 1
ATOM 1566 O O . THR A 1 194 ? -25.217 -3.007 34.628 1.00 83.62 194 THR A O 1
ATOM 1569 N N . LEU A 1 195 ? -23.860 -3.959 36.157 1.00 86.25 195 LEU A N 1
ATOM 1570 C CA . LEU A 1 195 ? -22.961 -4.571 35.185 1.00 86.25 195 LEU A CA 1
ATOM 1571 C C . LEU A 1 195 ? -23.634 -5.826 34.622 1.00 86.25 195 LEU A C 1
ATOM 1573 O O . LEU A 1 195 ? -23.969 -6.731 35.386 1.00 86.25 195 LEU A O 1
ATOM 1577 N N . ILE A 1 196 ? -23.840 -5.861 33.310 1.00 90.12 196 ILE A N 1
ATOM 1578 C CA . ILE A 1 196 ? -24.309 -7.044 32.589 1.00 90.12 196 ILE A CA 1
ATOM 1579 C C . ILE A 1 196 ? -23.105 -7.695 31.923 1.00 90.12 196 ILE A C 1
ATOM 1581 O O . ILE A 1 196 ? -22.280 -6.995 31.341 1.00 90.12 196 ILE A O 1
ATOM 1585 N N . ILE A 1 197 ? -23.023 -9.022 32.017 1.00 90.81 197 ILE A N 1
ATOM 1586 C CA . ILE A 1 197 ? -21.978 -9.834 31.395 1.00 90.81 197 ILE A CA 1
ATOM 1587 C C . ILE A 1 197 ? -22.653 -10.757 30.382 1.00 90.81 197 ILE A C 1
ATOM 1589 O O . ILE A 1 197 ? -23.608 -11.454 30.722 1.00 90.81 197 ILE A O 1
ATOM 1593 N N . VAL A 1 198 ? -22.173 -10.734 29.142 1.00 91.88 198 VAL A N 1
ATOM 1594 C CA . VAL A 1 198 ? -22.593 -11.634 28.064 1.00 91.88 198 VAL A CA 1
ATOM 1595 C C . VAL A 1 198 ? -21.388 -12.483 27.682 1.00 91.88 198 VAL A C 1
ATOM 1597 O O . VAL A 1 198 ? -20.367 -11.944 27.260 1.00 91.88 198 VAL A O 1
ATOM 1600 N N . GLU A 1 199 ? -21.489 -13.794 27.863 1.00 93.12 199 GLU A N 1
ATOM 1601 C CA . GLU A 1 199 ? -20.415 -14.739 27.543 1.00 93.12 199 GLU A CA 1
ATOM 1602 C C . GLU A 1 199 ? -20.504 -15.195 26.086 1.00 93.12 199 GLU A C 1
ATOM 1604 O O . GLU A 1 199 ? -21.602 -15.457 25.598 1.00 93.12 199 GLU A O 1
ATOM 1609 N N . ASN A 1 200 ? -19.349 -15.297 25.417 1.00 91.25 200 ASN A N 1
ATOM 1610 C CA . ASN A 1 200 ? -19.189 -15.777 24.037 1.00 91.25 200 ASN A CA 1
ATOM 1611 C C . ASN A 1 200 ? -20.289 -15.293 23.067 1.00 91.25 200 ASN A C 1
ATOM 1613 O O . ASN A 1 200 ? -21.019 -16.114 22.502 1.00 91.25 200 ASN A O 1
ATOM 1617 N N . PRO A 1 201 ? -20.468 -13.970 22.894 1.00 93.44 201 PRO A N 1
ATOM 1618 C CA . PRO A 1 201 ? -21.515 -13.460 22.025 1.00 93.44 201 PRO A CA 1
ATOM 1619 C C . PRO A 1 201 ? -21.242 -13.809 20.562 1.00 93.44 201 PRO A C 1
ATOM 1621 O O . PRO A 1 201 ? -20.105 -13.789 20.096 1.00 93.44 201 PRO A O 1
ATOM 1624 N N . SER A 1 202 ? -22.317 -14.085 19.830 1.00 91.94 202 SER A N 1
ATOM 1625 C CA . SER A 1 202 ? -22.284 -14.135 18.365 1.00 91.94 202 SER A CA 1
ATOM 1626 C C . SER A 1 202 ? -22.154 -12.733 17.758 1.00 91.94 202 SER A C 1
ATOM 1628 O O . SER A 1 202 ? -22.495 -11.733 18.396 1.00 91.94 202 SER A O 1
ATOM 1630 N N . GLU A 1 203 ? -21.725 -12.668 16.496 1.00 91.19 203 GLU A N 1
ATOM 1631 C CA . GLU A 1 203 ? -21.618 -11.433 15.702 1.00 91.19 203 GLU A CA 1
ATOM 1632 C C . GLU A 1 203 ? -22.916 -10.599 15.762 1.00 91.19 203 GLU A C 1
ATOM 1634 O O . GLU A 1 203 ? -22.895 -9.419 16.121 1.00 91.19 203 GLU A O 1
ATOM 1639 N N . ASP A 1 204 ? -24.069 -11.238 15.537 1.00 89.94 204 ASP A N 1
ATOM 1640 C CA . ASP A 1 204 ? -25.388 -10.593 15.590 1.00 89.94 204 ASP A CA 1
ATOM 1641 C C . ASP A 1 204 ? -25.767 -10.121 17.001 1.00 89.94 204 ASP A C 1
ATOM 1643 O O . ASP A 1 204 ? -26.444 -9.109 17.181 1.00 89.94 204 ASP A O 1
ATOM 1647 N N . GLN A 1 205 ? -25.345 -10.838 18.043 1.00 90.00 205 GLN A N 1
ATOM 1648 C CA . GLN A 1 205 ? -25.584 -10.386 19.412 1.00 90.00 205 GLN A CA 1
ATOM 1649 C C . GLN A 1 205 ? -24.737 -9.159 19.728 1.00 90.00 205 GLN A C 1
ATOM 1651 O O . GLN A 1 205 ? -25.261 -8.205 20.295 1.00 90.00 205 GLN A O 1
ATOM 1656 N N . PHE A 1 206 ? -23.464 -9.158 19.332 1.00 92.06 206 PHE A N 1
ATOM 1657 C CA . PHE A 1 206 ? -22.540 -8.056 19.578 1.00 92.06 206 PHE A CA 1
ATOM 1658 C C . PHE A 1 206 ? -22.947 -6.765 18.866 1.00 92.06 206 PHE A C 1
ATOM 1660 O O . PHE A 1 206 ? -22.892 -5.694 19.470 1.00 92.06 206 PHE A O 1
ATOM 1667 N N . THR A 1 207 ? -23.420 -6.845 17.622 1.00 88.12 207 THR A N 1
ATOM 1668 C CA . THR A 1 207 ? -23.908 -5.666 16.885 1.00 88.12 207 THR A CA 1
ATOM 1669 C C . THR A 1 207 ? -25.094 -4.992 17.576 1.00 88.12 207 THR A C 1
ATOM 1671 O O . THR A 1 207 ? -25.200 -3.764 17.559 1.00 88.12 207 THR A O 1
ATOM 1674 N N . ASN A 1 208 ? -25.935 -5.772 18.259 1.00 90.69 208 ASN A N 1
ATOM 1675 C CA . ASN A 1 208 ? -27.074 -5.275 19.026 1.00 90.69 208 ASN A CA 1
ATOM 1676 C C . ASN A 1 208 ? -26.705 -4.753 20.429 1.00 90.69 208 ASN A C 1
ATOM 1678 O O . ASN A 1 208 ? -27.571 -4.214 21.127 1.00 90.69 208 ASN A O 1
ATOM 1682 N N . LEU A 1 209 ? -25.447 -4.890 20.869 1.00 89.88 209 LEU A N 1
ATOM 1683 C CA . LEU A 1 209 ? -25.020 -4.412 22.183 1.00 89.88 209 LEU A CA 1
ATOM 1684 C C . LEU A 1 209 ? -24.816 -2.882 22.215 1.00 89.88 209 LEU A C 1
ATOM 1686 O O . LEU A 1 209 ? -24.428 -2.259 21.212 1.00 89.88 209 LEU A O 1
ATOM 1690 N N . PRO A 1 210 ? -25.033 -2.251 23.388 1.00 88.56 210 PRO A N 1
ATOM 1691 C CA . PRO A 1 210 ? -24.778 -0.827 23.597 1.00 88.56 210 PRO A CA 1
ATOM 1692 C C . PRO A 1 210 ? -23.368 -0.394 23.174 1.00 88.56 210 PRO A C 1
ATOM 1694 O O . PRO A 1 210 ? -22.430 -1.188 23.134 1.00 88.56 210 PRO A O 1
ATOM 1697 N N . SER A 1 211 ? -23.193 0.881 22.831 1.00 82.94 211 SER A N 1
ATOM 1698 C CA . SER A 1 211 ? -21.903 1.397 22.342 1.00 82.94 211 SER A CA 1
ATOM 1699 C C . SER A 1 211 ? -20.803 1.467 23.397 1.00 82.94 211 SER A C 1
ATOM 1701 O O . SER A 1 211 ? -19.637 1.476 23.030 1.00 82.94 211 SER A O 1
ATOM 1703 N N . ASP A 1 212 ? -21.163 1.476 24.675 1.00 83.75 212 ASP A N 1
ATOM 1704 C CA . ASP A 1 212 ? -20.268 1.422 25.834 1.00 83.75 212 ASP A CA 1
ATOM 1705 C C . ASP A 1 212 ? -19.923 -0.016 26.265 1.00 83.75 212 ASP A C 1
ATOM 1707 O O . ASP A 1 212 ? -19.421 -0.237 27.366 1.00 83.75 212 ASP A O 1
ATOM 1711 N N . THR A 1 213 ? -20.213 -1.005 25.415 1.00 89.75 213 THR A N 1
ATOM 1712 C CA . THR A 1 213 ? -19.882 -2.405 25.688 1.00 89.75 213 THR A CA 1
ATOM 1713 C C . THR A 1 213 ? -18.401 -2.667 25.451 1.00 89.75 213 THR A C 1
ATOM 1715 O O . THR A 1 213 ? -17.897 -2.439 24.354 1.00 89.75 213 THR A O 1
ATOM 1718 N N . HIS A 1 214 ? -17.740 -3.234 26.455 1.00 92.06 214 HIS A N 1
ATOM 1719 C CA . HIS A 1 214 ? -16.355 -3.687 26.384 1.00 92.06 214 HIS A CA 1
ATOM 1720 C C . HIS A 1 214 ? -16.304 -5.205 26.266 1.00 92.06 214 HIS A C 1
ATOM 1722 O O . HIS A 1 214 ? -16.800 -5.910 27.147 1.00 92.06 214 HIS A O 1
ATOM 1728 N N . CYS A 1 215 ? -15.711 -5.706 25.187 1.00 93.75 215 CYS A N 1
ATOM 1729 C CA . CYS A 1 215 ? -15.670 -7.127 24.856 1.00 93.75 215 CYS A CA 1
ATOM 1730 C C . CYS A 1 215 ? -14.235 -7.587 24.671 1.00 93.75 215 CYS A C 1
ATOM 1732 O O . CYS A 1 215 ? -13.628 -7.228 23.672 1.00 93.75 215 CYS A O 1
ATOM 1734 N N . SER A 1 216 ? -13.695 -8.395 25.578 1.00 94.25 216 SER A N 1
ATOM 1735 C CA . SER A 1 216 ? -12.306 -8.856 25.462 1.00 94.25 216 SER A CA 1
ATOM 1736 C C . SER A 1 216 ? -12.169 -9.941 24.394 1.00 94.25 216 SER A C 1
ATOM 1738 O O . SER A 1 216 ? -12.869 -10.955 24.462 1.00 94.25 216 SER A O 1
ATOM 1740 N N . CYS A 1 217 ? -11.253 -9.759 23.440 1.00 94.50 217 CYS A N 1
ATOM 1741 C CA . CYS A 1 217 ? -10.910 -10.792 22.460 1.00 94.50 217 CYS A CA 1
ATOM 1742 C C . CYS A 1 217 ? -10.118 -11.934 23.120 1.00 94.50 217 CYS A C 1
ATOM 1744 O O . CYS A 1 217 ? -9.344 -11.713 24.053 1.00 94.50 217 CYS A O 1
ATOM 1746 N N . SER A 1 218 ? -10.259 -13.153 22.599 1.00 94.31 218 SER A N 1
ATOM 1747 C CA . SER A 1 218 ? -9.386 -14.278 22.956 1.00 94.31 218 SER A CA 1
ATOM 1748 C C . SER A 1 218 ? -7.990 -14.145 22.341 1.00 94.31 218 SER A C 1
ATOM 1750 O O . SER A 1 218 ? -6.988 -14.435 22.998 1.00 94.31 218 SER A O 1
ATOM 1752 N N . ARG A 1 219 ? -7.913 -13.646 21.100 1.00 93.06 219 ARG A N 1
ATOM 1753 C CA . ARG A 1 219 ? -6.671 -13.281 20.410 1.00 93.06 219 ARG A CA 1
ATOM 1754 C C . ARG A 1 219 ? -6.588 -11.764 20.286 1.00 93.06 219 ARG A C 1
ATOM 1756 O O . ARG A 1 219 ? -7.381 -11.154 19.582 1.00 93.06 219 ARG A O 1
ATOM 1763 N N . ILE A 1 220 ? -5.598 -11.165 20.947 1.00 92.00 220 ILE A N 1
ATOM 1764 C CA . ILE A 1 220 ? -5.376 -9.707 20.924 1.00 92.00 220 ILE A CA 1
ATOM 1765 C C . ILE A 1 220 ? -4.567 -9.224 19.712 1.00 92.00 220 ILE A C 1
ATOM 1767 O O . ILE A 1 220 ? -4.433 -8.024 19.494 1.00 92.00 220 ILE A O 1
ATOM 1771 N N . SER A 1 221 ? -3.963 -10.158 18.977 1.00 94.94 221 SER A N 1
ATOM 1772 C CA . SER A 1 221 ? -3.059 -9.891 17.863 1.00 94.94 221 SER A CA 1
ATOM 1773 C C . SER A 1 221 ? -3.404 -10.820 16.707 1.00 94.94 221 SER A C 1
ATOM 1775 O O . SER A 1 221 ? -3.393 -12.048 16.861 1.00 94.94 221 SER A O 1
ATOM 1777 N N . LEU A 1 222 ? -3.741 -10.211 15.577 1.00 95.31 222 LEU A N 1
ATOM 1778 C CA . LEU A 1 222 ? -4.139 -10.858 14.334 1.00 95.31 222 LEU A CA 1
ATOM 1779 C C . LEU A 1 222 ? -3.225 -10.366 13.221 1.00 95.31 222 LEU A C 1
ATOM 1781 O O . LEU A 1 222 ? -2.781 -9.224 13.256 1.00 95.31 222 LEU A O 1
ATOM 1785 N N . THR A 1 223 ? -2.956 -11.191 12.223 1.00 97.12 223 THR A N 1
ATOM 1786 C CA . THR A 1 223 ? -2.247 -10.723 11.021 1.00 97.12 223 THR A CA 1
ATOM 1787 C C . THR A 1 223 ? -3.258 -10.186 10.017 1.00 97.12 223 THR A C 1
ATOM 1789 O O . THR A 1 223 ? -4.317 -10.794 9.851 1.00 97.12 223 THR A O 1
ATOM 1792 N N . TYR A 1 224 ? -2.959 -9.091 9.312 1.00 97.38 224 TYR A N 1
ATOM 1793 C CA . TYR A 1 224 ? -3.901 -8.530 8.329 1.00 97.38 224 TYR A CA 1
ATOM 1794 C C . TYR A 1 224 ? -4.330 -9.544 7.256 1.00 97.38 224 TYR A C 1
ATOM 1796 O O . TYR A 1 224 ? -5.494 -9.550 6.851 1.00 97.38 224 TYR A O 1
ATOM 1804 N N . GLY A 1 225 ? -3.445 -10.469 6.867 1.00 96.75 225 GLY A N 1
ATOM 1805 C CA . GLY A 1 225 ? -3.754 -11.530 5.904 1.00 96.75 225 GLY A CA 1
ATOM 1806 C C . GLY A 1 225 ? -4.841 -12.523 6.351 1.00 96.75 225 GLY A C 1
ATOM 1807 O O . GLY A 1 225 ? -5.390 -13.239 5.517 1.00 96.75 225 GLY A O 1
ATOM 1808 N N . GLU A 1 226 ? -5.204 -12.571 7.640 1.00 96.62 226 GLU A N 1
ATOM 1809 C CA . GLU A 1 226 ? -6.304 -13.424 8.126 1.00 96.62 226 GLU A CA 1
ATOM 1810 C C . GLU A 1 226 ? -7.685 -12.895 7.692 1.00 96.62 226 GLU A C 1
ATOM 1812 O O . GLU A 1 226 ? -8.626 -13.680 7.540 1.00 96.62 226 GLU A O 1
ATOM 1817 N N . PHE A 1 227 ? -7.829 -11.583 7.468 1.00 96.56 227 PHE A N 1
ATOM 1818 C CA . PHE A 1 227 ? -9.126 -10.945 7.198 1.00 96.56 227 PHE A CA 1
ATOM 1819 C C . PHE A 1 227 ? -9.136 -9.956 6.022 1.00 96.56 227 PHE A C 1
ATOM 1821 O O . PHE A 1 227 ? -10.217 -9.505 5.633 1.00 96.56 227 PHE A O 1
ATOM 1828 N N . ILE A 1 228 ? -7.982 -9.658 5.421 1.00 97.06 228 ILE A N 1
ATOM 1829 C CA . ILE A 1 228 ? -7.841 -8.816 4.226 1.00 97.06 228 ILE A CA 1
ATOM 1830 C C . ILE A 1 228 ? -7.270 -9.640 3.073 1.00 97.06 228 ILE A C 1
ATOM 1832 O O . ILE A 1 228 ? -6.386 -10.471 3.255 1.00 97.06 228 ILE A O 1
ATOM 1836 N N . SER A 1 229 ? -7.765 -9.386 1.865 1.00 96.88 229 SER A N 1
ATOM 1837 C CA . SER A 1 229 ? -7.158 -9.843 0.618 1.00 96.88 229 SER A CA 1
ATOM 1838 C C . SER A 1 229 ? -6.958 -8.652 -0.312 1.00 96.88 229 SER A C 1
ATOM 1840 O O . SER A 1 229 ? -7.894 -7.886 -0.540 1.00 96.88 229 SER A O 1
ATOM 1842 N N . ILE A 1 230 ? -5.738 -8.496 -0.827 1.00 97.25 230 ILE A N 1
ATOM 1843 C CA . ILE A 1 230 ? -5.351 -7.413 -1.734 1.00 97.25 230 ILE A CA 1
ATOM 1844 C C . ILE A 1 230 ? -4.920 -8.029 -3.063 1.00 97.25 230 ILE A C 1
ATOM 1846 O O . ILE A 1 230 ? -4.101 -8.946 -3.091 1.00 97.25 230 ILE A O 1
ATOM 1850 N N . GLN A 1 231 ? -5.469 -7.515 -4.157 1.00 96.19 231 GLN A N 1
ATOM 1851 C CA . GLN A 1 231 ? -5.064 -7.822 -5.524 1.00 96.19 231 GLN A CA 1
ATOM 1852 C C . GLN A 1 231 ? -4.817 -6.521 -6.286 1.00 96.19 231 GLN A C 1
ATOM 1854 O O . GLN A 1 231 ? -5.361 -5.472 -5.942 1.00 96.19 231 GLN A O 1
ATOM 1859 N N . THR A 1 232 ? -3.996 -6.583 -7.327 1.00 96.06 232 THR A N 1
ATOM 1860 C CA . THR A 1 232 ? -3.603 -5.415 -8.119 1.00 96.06 232 THR A CA 1
ATOM 1861 C C . THR A 1 232 ? -3.946 -5.625 -9.586 1.00 96.06 232 THR A C 1
ATOM 1863 O O . THR A 1 232 ? -3.667 -6.673 -10.172 1.00 96.06 232 THR A O 1
ATOM 1866 N N . ARG A 1 233 ? -4.552 -4.604 -10.196 1.00 95.75 233 ARG A N 1
ATOM 1867 C CA . ARG A 1 233 ? -4.725 -4.498 -11.645 1.00 95.75 233 ARG A CA 1
ATOM 1868 C C . ARG A 1 233 ? -3.655 -3.554 -12.172 1.00 95.75 233 ARG A C 1
ATOM 1870 O O . ARG A 1 233 ? -3.600 -2.399 -11.756 1.00 95.75 233 ARG A O 1
ATOM 1877 N N . TYR A 1 234 ? -2.796 -4.050 -13.054 1.00 96.00 234 TYR A N 1
ATOM 1878 C CA . TYR A 1 234 ? -1.713 -3.258 -13.639 1.00 96.00 234 TYR A CA 1
ATOM 1879 C C . TYR A 1 234 ? -2.163 -2.541 -14.907 1.00 96.00 234 TYR A C 1
ATOM 1881 O O . TYR A 1 234 ? -3.106 -2.965 -15.574 1.00 96.00 234 TYR A O 1
ATOM 1889 N N . HIS A 1 235 ? -1.447 -1.474 -15.237 1.00 95.81 235 HIS A N 1
ATOM 1890 C CA . HIS A 1 235 ? -1.625 -0.708 -16.458 1.00 95.81 235 HIS A CA 1
ATOM 1891 C C . HIS A 1 235 ? -1.407 -1.587 -17.700 1.00 95.81 235 HIS A C 1
ATOM 1893 O O . HIS A 1 235 ? -0.490 -2.414 -17.731 1.00 95.81 235 HIS A O 1
ATOM 1899 N N . GLN A 1 236 ? -2.216 -1.379 -18.744 1.00 95.25 236 GLN A N 1
ATOM 1900 C CA . GLN A 1 236 ? -2.269 -2.237 -19.939 1.00 95.25 236 GLN A CA 1
ATOM 1901 C C . GLN A 1 236 ? -0.930 -2.389 -20.672 1.00 95.25 236 GLN A C 1
ATOM 1903 O O . GLN A 1 236 ? -0.652 -3.434 -21.261 1.00 95.25 236 GLN A O 1
ATOM 1908 N N . ILE A 1 237 ? -0.054 -1.383 -20.560 1.00 95.38 237 ILE A N 1
ATOM 1909 C CA . ILE A 1 237 ? 1.321 -1.434 -21.075 1.00 95.38 237 ILE A CA 1
ATOM 1910 C C . ILE A 1 237 ? 2.082 -2.662 -20.560 1.00 95.38 237 ILE A C 1
ATOM 1912 O O . ILE A 1 237 ? 2.788 -3.312 -21.327 1.00 95.38 237 ILE A O 1
ATOM 1916 N N . CYS A 1 238 ? 1.854 -3.050 -19.301 1.00 96.69 238 CYS A N 1
ATOM 1917 C CA . CYS A 1 238 ? 2.515 -4.168 -18.633 1.00 96.69 238 CYS A CA 1
ATOM 1918 C C . CYS A 1 238 ? 1.965 -5.553 -19.014 1.00 96.69 238 CYS A C 1
ATOM 1920 O O . CYS A 1 238 ? 2.375 -6.561 -18.425 1.00 96.69 238 CYS A O 1
ATOM 1922 N N . SER A 1 239 ? 1.026 -5.598 -19.956 1.00 95.00 239 SER A N 1
ATOM 1923 C CA . SER A 1 239 ? 0.505 -6.800 -20.617 1.00 95.00 239 SER A CA 1
ATOM 1924 C C . SER A 1 239 ? 0.481 -6.663 -22.145 1.00 95.00 239 SER A C 1
ATOM 1926 O O . SER A 1 239 ? -0.046 -7.539 -22.823 1.00 95.00 239 SER A O 1
ATOM 1928 N N . SER A 1 240 ? 1.015 -5.565 -22.683 1.00 95.38 240 SER A N 1
ATOM 1929 C CA . SER A 1 240 ? 1.026 -5.280 -24.118 1.00 95.38 240 SER A CA 1
ATOM 1930 C C . SER A 1 240 ? 2.194 -5.963 -24.833 1.00 95.38 240 SER A C 1
ATOM 1932 O O . SER A 1 240 ? 3.182 -6.360 -24.210 1.00 95.38 240 SER A O 1
ATOM 1934 N N . ASP A 1 241 ? 2.130 -6.009 -26.165 1.00 94.88 241 ASP A N 1
ATOM 1935 C CA . ASP A 1 241 ? 3.245 -6.471 -26.998 1.00 94.88 241 ASP A CA 1
ATOM 1936 C C . ASP A 1 241 ? 4.504 -5.600 -26.832 1.00 94.88 241 ASP A C 1
ATOM 1938 O O . ASP A 1 241 ? 5.609 -6.072 -27.094 1.00 94.88 241 ASP A O 1
ATOM 1942 N N . PHE A 1 242 ? 4.380 -4.351 -26.369 1.00 95.56 242 PHE A N 1
ATOM 1943 C CA . PHE A 1 242 ? 5.489 -3.390 -26.314 1.00 95.56 242 PHE A CA 1
ATOM 1944 C C . PHE A 1 242 ? 6.515 -3.671 -25.214 1.00 95.56 242 PHE A C 1
ATOM 1946 O O . PHE A 1 242 ? 7.614 -3.130 -25.253 1.00 95.56 242 PHE A O 1
ATOM 1953 N N . ILE A 1 243 ? 6.198 -4.543 -24.260 1.00 96.31 243 ILE A N 1
ATOM 1954 C CA . ILE A 1 243 ? 7.173 -5.056 -23.286 1.00 96.31 243 ILE A CA 1
ATOM 1955 C C . ILE A 1 243 ? 7.677 -6.457 -23.652 1.00 96.31 243 ILE A C 1
ATOM 1957 O O . ILE A 1 243 ? 8.386 -7.081 -22.873 1.00 96.31 243 ILE A O 1
ATOM 1961 N N . SER A 1 244 ? 7.268 -6.995 -24.803 1.00 96.06 244 SER A N 1
ATOM 1962 C CA . SER A 1 244 ? 7.660 -8.337 -25.217 1.00 96.06 244 SER A CA 1
ATOM 1963 C C . SER A 1 244 ? 9.027 -8.345 -25.898 1.00 96.06 244 SER A C 1
ATOM 1965 O O . SER A 1 244 ? 9.382 -7.433 -26.651 1.00 96.06 244 SER A O 1
ATOM 1967 N N . ASP A 1 245 ? 9.734 -9.466 -25.756 1.00 94.62 245 ASP A N 1
ATOM 1968 C CA . ASP A 1 245 ? 10.927 -9.798 -26.540 1.00 94.62 245 ASP A CA 1
ATOM 1969 C C . ASP A 1 245 ? 10.743 -9.570 -28.045 1.00 94.62 245 ASP A C 1
ATOM 1971 O O . ASP A 1 245 ? 11.687 -9.212 -28.744 1.00 94.62 245 ASP A O 1
ATOM 1975 N N . ARG A 1 246 ? 9.535 -9.827 -28.558 1.00 94.06 246 ARG A N 1
ATOM 1976 C CA . ARG A 1 246 ? 9.196 -9.722 -29.980 1.00 94.06 246 ARG A CA 1
ATOM 1977 C C . ARG A 1 246 ? 9.295 -8.274 -30.463 1.00 94.06 246 ARG A C 1
ATOM 1979 O O . ARG A 1 246 ? 9.942 -8.003 -31.476 1.00 94.06 246 ARG A O 1
ATOM 1986 N N . TRP A 1 247 ? 8.708 -7.344 -29.711 1.00 94.94 247 TRP A N 1
ATOM 1987 C CA . TRP A 1 247 ? 8.817 -5.914 -29.994 1.00 94.94 247 TRP A CA 1
ATOM 1988 C C . TRP A 1 247 ? 10.253 -5.418 -29.816 1.00 94.94 247 TRP A C 1
ATOM 1990 O O . TRP A 1 247 ? 10.811 -4.815 -30.729 1.00 94.94 247 TRP A O 1
ATOM 2000 N N . ILE A 1 248 ? 10.892 -5.748 -28.690 1.00 94.25 248 ILE A N 1
ATOM 2001 C CA . ILE A 1 248 ? 12.248 -5.280 -28.366 1.00 94.25 248 ILE A CA 1
ATOM 2002 C C . ILE A 1 248 ? 13.271 -5.749 -29.415 1.00 94.25 248 ILE A C 1
ATOM 2004 O O . ILE A 1 248 ? 14.137 -4.977 -29.821 1.00 94.25 248 ILE A O 1
ATOM 2008 N N . LYS A 1 249 ? 13.161 -6.991 -29.909 1.00 91.94 249 LYS A N 1
ATOM 2009 C CA . LYS A 1 249 ? 14.028 -7.513 -30.983 1.00 91.94 249 LYS A CA 1
ATOM 2010 C C . LYS A 1 249 ? 13.780 -6.827 -32.323 1.00 91.94 249 LYS A C 1
ATOM 2012 O O . LYS A 1 249 ? 14.733 -6.613 -33.061 1.00 91.94 249 LYS A O 1
ATOM 2017 N N . THR A 1 250 ? 12.536 -6.456 -32.621 1.00 91.31 250 THR A N 1
ATOM 2018 C CA . THR A 1 250 ? 12.164 -5.771 -33.871 1.00 91.31 250 THR A CA 1
ATOM 2019 C C . THR A 1 250 ? 12.844 -4.407 -34.008 1.00 91.31 250 THR A C 1
ATOM 2021 O O . THR A 1 250 ? 13.271 -4.031 -35.097 1.00 91.31 250 THR A O 1
ATOM 2024 N N . ILE A 1 251 ? 12.965 -3.676 -32.901 1.00 89.62 251 ILE A N 1
ATOM 2025 C CA . ILE A 1 251 ? 13.611 -2.357 -32.852 1.00 89.62 251 ILE A CA 1
ATOM 2026 C C . ILE A 1 251 ? 15.111 -2.428 -32.546 1.00 89.62 251 ILE A C 1
ATOM 2028 O O . ILE A 1 251 ? 15.774 -1.397 -32.516 1.00 89.62 251 ILE A O 1
ATOM 2032 N N . ASN A 1 252 ? 15.669 -3.619 -32.310 1.00 85.38 252 ASN A N 1
ATOM 2033 C CA . ASN A 1 252 ? 17.090 -3.784 -32.037 1.00 85.38 252 ASN A CA 1
ATOM 2034 C C . ASN A 1 252 ? 17.872 -3.961 -33.344 1.00 85.38 252 ASN A C 1
ATOM 2036 O O . ASN A 1 252 ? 17.908 -5.042 -33.929 1.00 85.38 252 ASN A O 1
ATOM 2040 N N . PHE A 1 253 ? 18.560 -2.904 -33.769 1.00 76.94 253 PHE A N 1
ATOM 2041 C CA . PHE A 1 253 ? 19.399 -2.922 -34.968 1.00 76.94 253 PHE A CA 1
ATOM 2042 C C . PHE A 1 253 ? 20.805 -3.506 -34.726 1.00 76.94 253 PHE A C 1
ATOM 2044 O O . PHE A 1 253 ? 21.618 -3.561 -35.648 1.00 76.94 253 PHE A O 1
ATOM 2051 N N . GLY A 1 254 ? 21.114 -3.983 -33.515 1.00 75.75 254 GLY A N 1
ATOM 2052 C CA . GLY A 1 254 ? 22.399 -4.601 -33.188 1.00 75.75 254 GLY A CA 1
ATOM 2053 C C . GLY A 1 254 ? 23.566 -3.646 -33.425 1.00 75.75 254 GLY A C 1
ATOM 2054 O O . GLY A 1 254 ? 23.544 -2.518 -32.954 1.00 75.75 254 GLY A O 1
ATOM 2055 N N . LEU A 1 255 ? 24.576 -4.076 -34.187 1.00 64.31 255 LEU A N 1
ATOM 2056 C CA . LEU A 1 255 ? 25.697 -3.208 -34.578 1.00 64.31 255 LEU A CA 1
ATOM 2057 C C . LEU A 1 255 ? 25.271 -2.067 -35.506 1.00 64.31 255 LEU A C 1
ATOM 2059 O O . LEU A 1 255 ? 26.018 -1.108 -35.656 1.00 64.31 255 LEU A O 1
ATOM 2063 N N . ASN A 1 256 ? 24.087 -2.151 -36.123 1.00 70.44 256 ASN A N 1
ATOM 2064 C CA . ASN A 1 256 ? 23.634 -1.093 -37.008 1.00 70.44 256 ASN A CA 1
ATOM 2065 C C . ASN A 1 256 ? 23.116 0.142 -36.244 1.00 70.44 256 ASN A C 1
ATOM 2067 O O . ASN A 1 256 ? 22.919 1.186 -36.859 1.00 70.44 256 ASN A O 1
ATOM 2071 N N . THR A 1 257 ? 22.919 0.050 -34.920 1.00 68.94 257 THR A N 1
ATOM 2072 C CA . THR A 1 257 ? 22.481 1.183 -34.083 1.00 68.94 257 THR A CA 1
ATOM 2073 C C . THR A 1 257 ? 23.485 2.331 -34.093 1.00 68.94 257 THR A C 1
ATOM 2075 O O . THR A 1 257 ? 23.079 3.484 -34.075 1.00 68.94 257 THR A O 1
ATOM 2078 N N . THR A 1 258 ? 24.785 2.040 -34.209 1.00 65.62 258 THR A N 1
ATOM 2079 C CA . THR A 1 258 ? 25.844 3.061 -34.233 1.00 65.62 258 THR A CA 1
ATOM 2080 C C . THR A 1 258 ? 25.903 3.858 -35.536 1.00 65.62 258 THR A C 1
ATOM 2082 O O . THR A 1 258 ? 26.675 4.808 -35.615 1.00 65.62 258 THR A O 1
ATOM 2085 N N . TYR A 1 259 ? 25.132 3.478 -36.564 1.00 67.69 259 TYR A N 1
ATOM 2086 C CA . TYR A 1 259 ? 24.999 4.263 -37.797 1.00 67.69 259 TYR A CA 1
ATOM 2087 C C . TYR A 1 259 ? 23.847 5.264 -37.745 1.00 67.69 259 TYR A C 1
ATOM 2089 O O . TYR A 1 259 ? 23.730 6.088 -38.647 1.00 67.69 259 TYR A O 1
ATOM 2097 N N . PHE A 1 260 ? 22.965 5.186 -36.754 1.00 73.44 260 PHE A N 1
ATOM 2098 C CA . PHE A 1 260 ? 21.877 6.142 -36.601 1.00 73.44 260 PHE A CA 1
ATOM 2099 C C . PHE A 1 260 ? 22.289 7.254 -35.641 1.00 73.44 260 PHE A C 1
ATOM 2101 O O . PHE A 1 260 ? 23.130 7.054 -34.765 1.00 73.44 260 PHE A O 1
ATOM 2108 N N . SER A 1 261 ? 21.687 8.434 -35.804 1.00 76.31 261 SER A N 1
ATOM 2109 C CA . SER A 1 261 ? 21.885 9.514 -34.839 1.00 76.31 261 SER A CA 1
ATOM 2110 C C . SER A 1 261 ? 21.418 9.072 -33.456 1.00 76.31 261 SER A C 1
ATOM 2112 O O . SER A 1 261 ? 20.444 8.329 -33.338 1.00 76.31 261 SER A O 1
ATOM 2114 N N . ALA A 1 262 ? 22.054 9.552 -32.387 1.00 75.69 262 ALA A N 1
ATOM 2115 C CA . ALA A 1 262 ? 21.591 9.242 -31.030 1.00 75.69 262 ALA A CA 1
ATOM 2116 C C . ALA A 1 262 ? 20.163 9.739 -30.750 1.00 75.69 262 ALA A C 1
ATOM 2118 O O . ALA A 1 262 ? 19.509 9.207 -29.859 1.00 75.69 262 ALA A O 1
ATOM 2119 N N . TYR A 1 263 ? 19.681 10.720 -31.521 1.00 77.69 263 TYR A N 1
ATOM 2120 C CA . TYR A 1 263 ? 18.307 11.228 -31.457 1.00 77.69 263 TYR A CA 1
ATOM 2121 C C . TYR A 1 263 ? 17.303 10.353 -32.222 1.00 77.69 263 TYR A C 1
ATOM 2123 O O . TYR A 1 263 ? 16.096 10.582 -32.144 1.00 77.69 263 TYR A O 1
ATOM 2131 N N . ASP A 1 264 ? 17.789 9.389 -33.006 1.00 86.75 264 ASP A N 1
ATOM 2132 C CA . ASP A 1 264 ? 16.948 8.490 -33.780 1.00 86.75 264 ASP A CA 1
ATOM 2133 C C . ASP A 1 264 ? 16.370 7.397 -32.881 1.00 86.75 264 ASP A C 1
ATOM 2135 O O . ASP A 1 264 ? 17.094 6.705 -32.157 1.00 86.75 264 ASP A O 1
ATOM 2139 N N . PHE A 1 265 ? 15.062 7.176 -32.983 1.00 89.88 265 PHE A N 1
ATOM 2140 C CA . PHE A 1 265 ? 14.379 6.123 -32.239 1.00 89.88 265 PHE A CA 1
ATOM 2141 C C . PHE A 1 265 ? 15.013 4.737 -32.429 1.00 89.88 265 PHE A C 1
ATOM 2143 O O . PHE A 1 265 ? 15.011 3.921 -31.510 1.00 89.88 265 PHE A O 1
ATOM 2150 N N . ARG A 1 266 ? 15.586 4.450 -33.601 1.00 87.88 266 ARG A N 1
ATOM 2151 C CA . ARG A 1 266 ? 16.215 3.154 -33.900 1.00 87.88 266 ARG A CA 1
ATOM 2152 C C . ARG A 1 266 ? 17.524 2.931 -33.137 1.00 87.88 266 ARG A C 1
ATOM 2154 O O . ARG A 1 266 ? 17.977 1.790 -33.060 1.00 87.88 266 ARG A O 1
ATOM 2161 N N . THR A 1 267 ? 18.115 3.980 -32.565 1.00 86.50 267 THR A N 1
ATOM 2162 C CA . THR A 1 267 ? 19.342 3.897 -31.761 1.00 86.50 267 THR A CA 1
ATOM 2163 C C . THR A 1 267 ? 19.055 3.412 -30.347 1.00 86.50 267 THR A C 1
ATOM 2165 O O . THR A 1 267 ? 19.715 2.498 -29.856 1.00 86.50 267 THR A O 1
ATOM 2168 N N . GLU A 1 268 ? 18.059 4.005 -29.686 1.00 88.00 268 GLU A N 1
ATOM 2169 C CA . GLU A 1 268 ? 17.776 3.761 -28.265 1.00 88.00 268 GLU A CA 1
ATOM 2170 C C . GLU A 1 268 ? 16.449 3.046 -27.986 1.00 88.00 268 GLU A C 1
ATOM 2172 O O . GLU A 1 268 ? 16.222 2.598 -26.861 1.00 88.00 268 GLU A O 1
ATOM 2177 N N . GLY A 1 269 ? 15.593 2.862 -28.996 1.00 90.81 269 GLY A N 1
ATOM 2178 C CA . GLY A 1 269 ? 14.261 2.276 -28.856 1.00 90.81 269 GLY A CA 1
ATOM 2179 C C . GLY A 1 269 ? 14.264 0.934 -28.125 1.00 90.81 269 GLY A C 1
ATOM 2180 O O . GLY A 1 269 ? 13.469 0.729 -27.207 1.00 90.81 269 GLY A O 1
ATOM 2181 N N . SER A 1 270 ? 15.194 0.029 -28.452 1.00 92.06 270 SER A N 1
ATOM 2182 C CA . SER A 1 270 ? 15.293 -1.262 -27.757 1.00 92.06 270 SER A CA 1
ATOM 2183 C C . SER A 1 270 ? 15.585 -1.106 -26.264 1.00 92.06 270 SER A C 1
ATOM 2185 O O . SER A 1 270 ? 15.005 -1.825 -25.455 1.00 92.06 270 SER A O 1
ATOM 2187 N N . ALA A 1 271 ? 16.436 -0.151 -25.880 1.00 91.56 271 ALA A N 1
ATOM 2188 C CA . ALA A 1 271 ? 16.773 0.104 -24.481 1.00 91.56 271 ALA A CA 1
ATOM 2189 C C . ALA A 1 271 ? 15.627 0.793 -23.722 1.00 91.56 271 ALA A C 1
ATOM 2191 O O . ALA A 1 271 ? 15.383 0.474 -22.556 1.00 91.56 271 ALA A O 1
ATOM 2192 N N . ILE A 1 272 ? 14.889 1.687 -24.386 1.00 93.00 272 ILE A N 1
ATOM 2193 C CA . ILE A 1 272 ? 13.680 2.333 -23.853 1.00 93.00 272 ILE A CA 1
ATOM 2194 C C . ILE A 1 272 ? 12.639 1.270 -23.481 1.00 93.00 272 ILE A C 1
ATOM 2196 O O . ILE A 1 272 ? 12.173 1.220 -22.341 1.00 93.00 272 ILE A O 1
ATOM 2200 N N . PHE A 1 273 ? 12.302 0.374 -24.412 1.00 95.25 273 PHE A N 1
ATOM 2201 C CA . PHE A 1 273 ? 11.274 -0.645 -24.175 1.00 95.25 273 PHE A CA 1
ATOM 2202 C C . PHE A 1 273 ? 11.739 -1.775 -23.248 1.00 95.25 273 PHE A C 1
ATOM 2204 O O . PHE A 1 273 ? 10.934 -2.292 -22.476 1.00 95.25 273 PHE A O 1
ATOM 2211 N N . GLN A 1 274 ? 13.036 -2.087 -23.217 1.00 94.94 274 GLN A N 1
ATOM 2212 C CA . GLN A 1 274 ? 13.612 -2.963 -22.191 1.00 94.94 274 GLN A CA 1
ATOM 2213 C C . GLN A 1 274 ? 13.542 -2.337 -20.785 1.00 94.94 274 GLN A C 1
ATOM 2215 O O . GLN A 1 274 ? 13.303 -3.030 -19.790 1.00 94.94 274 GLN A O 1
ATOM 2220 N N . SER A 1 275 ? 13.719 -1.016 -20.683 1.00 93.62 275 SER A N 1
ATOM 2221 C CA . SER A 1 275 ? 13.532 -0.291 -19.421 1.00 93.62 275 SER A CA 1
ATOM 2222 C C . SER A 1 275 ? 12.067 -0.336 -18.987 1.00 93.62 275 SER A C 1
ATOM 2224 O O . SER A 1 275 ? 11.781 -0.615 -17.825 1.00 93.62 275 SER A O 1
ATOM 2226 N N . LEU A 1 276 ? 11.131 -0.154 -19.924 1.00 96.25 276 LEU A N 1
ATOM 2227 C CA . LEU A 1 276 ? 9.692 -0.251 -19.670 1.00 96.25 276 LEU A CA 1
ATOM 2228 C C . LEU A 1 276 ? 9.263 -1.642 -19.184 1.00 96.25 276 LEU A C 1
ATOM 2230 O O . LEU A 1 276 ? 8.531 -1.752 -18.199 1.00 96.25 276 LEU A O 1
ATOM 2234 N N . GLU A 1 277 ? 9.749 -2.701 -19.835 1.00 97.25 277 GLU A N 1
ATOM 2235 C CA . GLU A 1 277 ? 9.563 -4.085 -19.388 1.00 97.25 277 GLU A CA 1
ATOM 2236 C C . GLU A 1 277 ? 10.082 -4.263 -17.954 1.00 97.25 277 GLU A C 1
ATOM 2238 O O . GLU A 1 277 ? 9.378 -4.788 -17.084 1.00 97.25 277 GLU A O 1
ATOM 2243 N N . SER A 1 278 ? 11.295 -3.770 -17.688 1.00 96.19 278 SER A N 1
ATOM 2244 C CA . SER A 1 278 ? 11.912 -3.842 -16.365 1.00 96.19 278 SER A CA 1
ATOM 2245 C C . SER A 1 278 ? 11.087 -3.109 -15.313 1.00 96.19 278 SER A C 1
ATOM 2247 O O . SER A 1 278 ? 10.897 -3.655 -14.230 1.00 96.19 278 SER A O 1
ATOM 2249 N N . PHE A 1 279 ? 10.536 -1.932 -15.619 1.00 96.19 279 PHE A N 1
ATOM 2250 C CA . PHE A 1 279 ? 9.643 -1.219 -14.707 1.00 96.19 279 PHE A CA 1
ATOM 2251 C C . PHE A 1 279 ? 8.373 -2.007 -14.416 1.00 96.19 279 PHE A C 1
ATOM 2253 O O . PHE A 1 279 ? 8.045 -2.219 -13.254 1.00 96.19 279 PHE A O 1
ATOM 2260 N N . CYS A 1 280 ? 7.708 -2.531 -15.445 1.00 97.69 280 CYS A N 1
ATOM 2261 C CA . CYS A 1 280 ? 6.530 -3.371 -15.261 1.00 97.69 280 CYS A CA 1
ATOM 2262 C C . CYS A 1 280 ? 6.815 -4.598 -14.385 1.00 97.69 280 CYS A C 1
ATOM 2264 O O . CYS A 1 280 ? 6.002 -4.947 -13.529 1.00 97.69 280 CYS A O 1
ATOM 2266 N N . ARG A 1 281 ? 7.963 -5.255 -14.576 1.00 97.69 281 ARG A N 1
ATOM 2267 C CA . ARG A 1 281 ? 8.366 -6.407 -13.763 1.00 97.69 281 ARG A CA 1
ATOM 2268 C C . ARG A 1 281 ? 8.698 -6.000 -12.328 1.00 97.69 281 ARG A C 1
ATOM 2270 O O . ARG A 1 281 ? 8.152 -6.580 -11.398 1.00 97.69 281 ARG A O 1
ATOM 2277 N N . LEU A 1 282 ? 9.544 -4.989 -12.142 1.00 97.00 282 LEU A N 1
ATOM 2278 C CA . LEU A 1 282 ? 9.979 -4.531 -10.822 1.00 97.00 282 LEU A CA 1
ATOM 2279 C C . LEU A 1 282 ? 8.813 -3.997 -9.989 1.00 97.00 282 LEU A C 1
ATOM 2281 O O . LEU A 1 282 ? 8.739 -4.304 -8.804 1.00 97.00 282 LEU A O 1
ATOM 2285 N N . SER A 1 283 ? 7.876 -3.259 -10.587 1.00 97.31 283 SER A N 1
ATOM 2286 C CA . SER A 1 283 ? 6.688 -2.792 -9.871 1.00 97.31 283 SER A CA 1
ATOM 2287 C C . SER A 1 283 ? 5.759 -3.943 -9.473 1.00 97.31 283 SER A C 1
ATOM 2289 O O . SER A 1 283 ? 5.200 -3.914 -8.377 1.00 97.31 283 SER A O 1
ATOM 2291 N N . LYS A 1 284 ? 5.621 -4.985 -10.310 1.00 97.50 284 LYS A N 1
ATOM 2292 C CA . LYS A 1 284 ? 4.887 -6.214 -9.953 1.00 97.50 284 LYS A CA 1
ATOM 2293 C C . LYS A 1 284 ? 5.551 -6.941 -8.786 1.00 97.50 284 LYS A C 1
ATOM 2295 O O . LYS A 1 284 ? 4.889 -7.208 -7.786 1.00 97.50 284 LYS A O 1
ATOM 2300 N N . ASP A 1 285 ? 6.850 -7.207 -8.899 1.00 97.62 285 ASP A N 1
ATOM 2301 C CA . ASP A 1 285 ? 7.631 -7.912 -7.880 1.00 97.62 285 ASP A CA 1
ATOM 2302 C C . ASP A 1 285 ? 7.597 -7.157 -6.542 1.00 97.62 285 ASP A C 1
ATOM 2304 O O . ASP A 1 285 ? 7.332 -7.753 -5.497 1.00 97.62 285 ASP A O 1
ATOM 2308 N N . TYR A 1 286 ? 7.800 -5.836 -6.576 1.00 97.44 286 TYR A N 1
ATOM 2309 C CA . TYR A 1 286 ? 7.757 -4.983 -5.391 1.00 97.44 286 TYR A CA 1
ATOM 2310 C C . TYR A 1 286 ? 6.362 -4.961 -4.759 1.00 97.44 286 TYR A C 1
ATOM 2312 O O . TYR A 1 286 ? 6.237 -5.177 -3.559 1.00 97.44 286 TYR A O 1
ATOM 2320 N N . ALA A 1 287 ? 5.296 -4.779 -5.547 1.00 97.25 287 ALA A N 1
ATOM 2321 C CA . ALA A 1 287 ? 3.932 -4.783 -5.019 1.00 97.25 287 ALA A CA 1
ATOM 2322 C C . ALA A 1 287 ? 3.573 -6.117 -4.343 1.00 97.25 287 ALA A C 1
ATOM 2324 O O . ALA A 1 287 ? 2.982 -6.106 -3.266 1.00 97.25 287 ALA A O 1
ATOM 2325 N N . ILE A 1 288 ? 3.964 -7.256 -4.929 1.00 97.25 288 ILE A N 1
ATOM 2326 C CA . ILE A 1 288 ? 3.759 -8.583 -4.325 1.00 97.25 288 ILE A CA 1
ATOM 2327 C C . ILE A 1 288 ? 4.488 -8.676 -2.979 1.00 97.25 288 ILE A C 1
ATOM 2329 O O . ILE A 1 288 ? 3.882 -9.061 -1.981 1.00 97.25 288 ILE A O 1
ATOM 2333 N N . GLN A 1 289 ? 5.758 -8.271 -2.925 1.00 97.31 289 GLN A N 1
ATOM 2334 C CA . GLN A 1 289 ? 6.542 -8.292 -1.686 1.00 97.31 289 GLN A CA 1
ATOM 2335 C C . GLN A 1 289 ? 5.955 -7.370 -0.609 1.00 97.31 289 GLN A C 1
ATOM 2337 O O . GLN A 1 289 ? 5.869 -7.762 0.556 1.00 97.31 289 GLN A O 1
ATOM 2342 N N . SER A 1 290 ? 5.509 -6.173 -0.990 1.00 97.00 290 SER A N 1
ATOM 2343 C CA . SER A 1 290 ? 4.882 -5.219 -0.077 1.00 97.00 290 SER A CA 1
ATOM 2344 C C . SER A 1 290 ? 3.548 -5.746 0.458 1.00 97.00 290 SER A C 1
ATOM 2346 O O . SER A 1 290 ? 3.305 -5.656 1.660 1.00 97.00 290 SER A O 1
ATOM 2348 N N . ILE A 1 291 ? 2.715 -6.371 -0.384 1.00 98.06 291 ILE A N 1
ATOM 2349 C CA . ILE A 1 291 ? 1.474 -7.041 0.048 1.00 98.06 291 ILE A CA 1
ATOM 2350 C C . ILE A 1 291 ? 1.788 -8.194 1.011 1.00 98.06 291 ILE A C 1
ATOM 2352 O O . ILE A 1 291 ? 1.136 -8.327 2.045 1.00 98.06 291 ILE A O 1
ATOM 2356 N N . ASP A 1 292 ? 2.798 -9.013 0.714 1.00 97.50 292 ASP A N 1
ATOM 2357 C CA . ASP A 1 292 ? 3.212 -10.119 1.582 1.00 97.50 292 ASP A CA 1
ATOM 2358 C C . ASP A 1 292 ? 3.741 -9.641 2.937 1.00 97.50 292 ASP A C 1
ATOM 2360 O O . ASP A 1 292 ? 3.544 -10.319 3.949 1.00 97.50 292 ASP A O 1
ATOM 2364 N N . SER A 1 293 ? 4.419 -8.491 2.970 1.00 97.31 293 SER A N 1
ATOM 2365 C CA . SER A 1 293 ? 4.841 -7.846 4.213 1.00 97.31 293 SER A CA 1
ATOM 2366 C C . SER A 1 293 ? 3.632 -7.332 4.992 1.00 97.31 293 SER A C 1
ATOM 2368 O O . SER A 1 293 ? 3.459 -7.703 6.150 1.00 97.31 293 SER A O 1
ATOM 2370 N N . PHE A 1 294 ? 2.742 -6.578 4.340 1.00 97.62 294 PHE A N 1
ATOM 2371 C CA . PHE A 1 294 ? 1.517 -6.052 4.946 1.00 97.62 294 PHE A CA 1
ATOM 2372 C C . PHE A 1 294 ? 0.639 -7.161 5.535 1.00 97.62 294 PHE A C 1
ATOM 2374 O O . PHE A 1 294 ? 0.135 -7.048 6.648 1.00 97.62 294 PHE A O 1
ATOM 2381 N N . ASN A 1 295 ? 0.498 -8.285 4.831 1.00 97.19 295 ASN A N 1
ATOM 2382 C CA . ASN A 1 295 ? -0.286 -9.421 5.307 1.00 97.19 295 ASN A CA 1
ATOM 2383 C C . ASN A 1 295 ? 0.269 -10.042 6.596 1.00 97.19 295 ASN A C 1
ATOM 2385 O O . ASN A 1 295 ? -0.497 -10.675 7.322 1.00 97.19 295 ASN A O 1
ATOM 2389 N N . LYS A 1 296 ? 1.567 -9.877 6.881 1.00 97.00 296 LYS A N 1
ATOM 2390 C CA . LYS A 1 296 ? 2.228 -10.343 8.112 1.00 97.00 296 LYS A CA 1
ATOM 2391 C C . LYS A 1 296 ? 2.192 -9.303 9.231 1.00 97.00 296 LYS A C 1
ATOM 2393 O O . LYS A 1 296 ? 2.438 -9.670 10.382 1.00 97.00 296 LYS A O 1
ATOM 2398 N N . ASP A 1 297 ? 1.882 -8.047 8.918 1.00 96.38 297 ASP A N 1
ATOM 2399 C CA . ASP A 1 297 ? 1.761 -6.993 9.918 1.00 96.38 297 ASP A CA 1
ATOM 2400 C C . ASP A 1 297 ? 0.606 -7.285 10.882 1.00 96.38 297 ASP A C 1
ATOM 2402 O O . ASP A 1 297 ? -0.411 -7.900 10.536 1.00 96.38 297 ASP A O 1
ATOM 2406 N N . LEU A 1 298 ? 0.791 -6.846 12.127 1.00 96.00 298 LEU A N 1
ATOM 2407 C CA . LEU A 1 298 ? -0.117 -7.150 13.222 1.00 96.00 298 L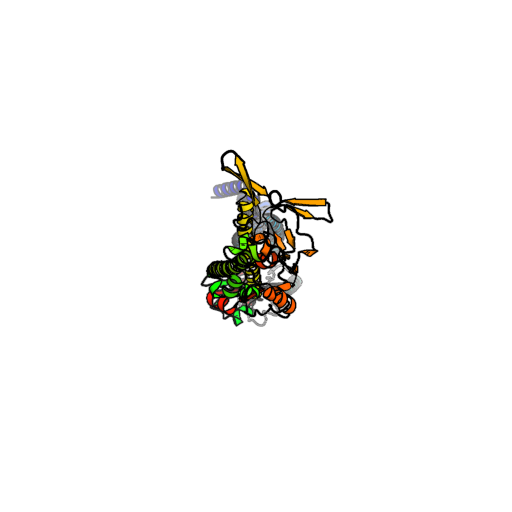EU A CA 1
ATOM 2408 C C . LEU A 1 298 ? -1.196 -6.075 13.370 1.00 96.00 298 LEU A C 1
ATOM 2410 O O . LEU A 1 298 ? -0.912 -4.899 13.601 1.00 96.00 298 LEU A O 1
ATOM 2414 N N . PHE A 1 299 ? -2.446 -6.515 13.342 1.00 96.12 299 PHE A N 1
ATOM 2415 C CA . PHE A 1 299 ? -3.602 -5.788 13.835 1.00 96.12 299 PHE A CA 1
ATOM 2416 C C . PHE A 1 299 ? -3.809 -6.121 15.317 1.00 96.12 299 PHE A C 1
ATOM 2418 O O . PHE A 1 299 ? -4.196 -7.238 15.675 1.00 96.12 299 PHE A O 1
ATOM 2425 N N . ILE A 1 300 ? -3.519 -5.154 16.189 1.00 94.38 300 ILE A N 1
ATOM 2426 C CA . ILE A 1 300 ? -3.575 -5.332 17.643 1.00 94.38 300 ILE A CA 1
ATOM 2427 C C . ILE A 1 300 ? -4.845 -4.687 18.179 1.00 94.38 300 ILE A C 1
ATOM 2429 O O . ILE A 1 300 ? -4.992 -3.466 18.147 1.00 94.38 300 ILE A O 1
ATOM 2433 N N . THR A 1 301 ? -5.734 -5.507 18.732 1.00 93.88 301 THR A N 1
ATOM 2434 C CA . THR A 1 301 ? -6.905 -5.021 19.454 1.00 93.88 301 THR A CA 1
ATOM 2435 C C . THR A 1 301 ? -7.212 -5.922 20.650 1.00 93.88 301 THR A C 1
ATOM 2437 O O . THR A 1 301 ? -7.476 -7.111 20.477 1.00 93.88 301 THR A O 1
ATOM 2440 N N . PRO A 1 302 ? -7.171 -5.401 21.889 1.00 92.06 302 PRO A N 1
ATOM 2441 C CA . PRO A 1 302 ? -7.545 -6.183 23.065 1.00 92.06 302 PRO A CA 1
ATOM 2442 C C . PRO A 1 302 ? -9.063 -6.392 23.161 1.00 92.06 302 PRO A C 1
ATOM 2444 O O . PRO A 1 302 ? -9.514 -7.325 23.826 1.00 92.06 302 PRO A O 1
ATOM 2447 N N . GLU A 1 303 ? -9.842 -5.533 22.498 1.00 93.88 303 GLU A N 1
ATOM 2448 C CA . GLU A 1 303 ? -11.300 -5.550 22.526 1.00 93.88 303 GLU A CA 1
ATOM 2449 C C . GLU A 1 303 ? -11.894 -5.772 21.128 1.00 93.88 303 GLU A C 1
ATOM 2451 O O . GLU A 1 303 ? -11.316 -5.374 20.113 1.00 93.88 303 GLU A O 1
ATOM 2456 N N . ALA A 1 304 ? -13.066 -6.404 21.069 1.00 94.12 304 ALA A N 1
ATOM 2457 C CA . ALA A 1 304 ? -13.817 -6.567 19.834 1.00 94.12 304 ALA A CA 1
ATOM 2458 C C . ALA A 1 304 ? -14.322 -5.201 19.357 1.00 94.12 304 ALA A C 1
ATOM 2460 O O . ALA A 1 304 ? -15.021 -4.485 20.077 1.00 94.12 304 ALA A O 1
ATOM 2461 N N . LEU A 1 305 ? -13.975 -4.843 18.127 1.00 94.38 305 LEU A N 1
ATOM 2462 C CA . LEU A 1 305 ? -14.346 -3.573 17.525 1.00 94.38 305 LEU A CA 1
ATOM 2463 C C . LEU A 1 305 ? -15.685 -3.701 16.807 1.00 94.38 305 LEU A C 1
ATOM 2465 O O . LEU A 1 305 ? -15.953 -4.682 16.108 1.00 94.38 305 LEU A O 1
ATOM 2469 N N . LYS A 1 306 ? -16.513 -2.660 16.923 1.00 92.50 306 LYS A N 1
ATOM 2470 C CA . LYS A 1 306 ? -17.683 -2.502 16.052 1.00 92.50 306 LYS A CA 1
ATOM 2471 C C . LYS A 1 306 ? -17.229 -2.347 14.604 1.00 92.50 306 LYS A C 1
ATOM 2473 O O . LYS A 1 306 ? -16.192 -1.737 14.346 1.00 92.50 306 LYS A O 1
ATOM 2478 N N . GLU A 1 307 ? -18.040 -2.842 13.674 1.00 93.88 307 GLU A N 1
ATOM 2479 C CA . GLU A 1 307 ? -17.708 -2.869 12.247 1.00 93.88 307 GLU A CA 1
ATOM 2480 C C . GLU A 1 307 ? -17.288 -1.499 11.699 1.00 93.88 307 GLU A C 1
ATOM 2482 O O . GLU A 1 307 ? -16.277 -1.404 11.012 1.00 93.88 307 GLU A O 1
ATOM 2487 N N . SER A 1 308 ? -17.976 -0.417 12.073 1.00 93.00 308 SER A N 1
ATOM 2488 C CA . SER A 1 308 ? -17.621 0.937 11.625 1.00 93.00 308 SER A CA 1
ATOM 2489 C C . SER A 1 308 ? -16.241 1.401 12.106 1.00 93.00 308 SER A C 1
ATOM 2491 O O . SER A 1 308 ? -15.516 2.067 11.367 1.00 93.00 308 SER A O 1
ATOM 2493 N N . VAL A 1 309 ? -15.857 1.046 13.336 1.00 93.62 309 VAL A N 1
ATOM 2494 C CA . VAL A 1 309 ? -14.549 1.391 13.914 1.00 93.62 309 VAL A CA 1
ATOM 2495 C C . VAL A 1 309 ? -13.458 0.542 13.276 1.00 93.62 309 VAL A C 1
ATOM 2497 O O . VAL A 1 309 ? -12.432 1.084 12.874 1.00 93.62 309 VAL A O 1
ATOM 2500 N N . PHE A 1 310 ? -13.711 -0.760 13.136 1.00 95.62 310 PHE A N 1
ATOM 2501 C CA . PHE A 1 310 ? -12.831 -1.687 12.435 1.00 95.62 310 PHE A CA 1
ATOM 2502 C C . PHE A 1 310 ? -12.564 -1.212 11.001 1.00 95.62 310 PHE A C 1
ATOM 2504 O O . PHE A 1 310 ? -11.416 -0.964 10.652 1.00 95.62 310 PHE A O 1
ATOM 2511 N N . GLN A 1 311 ? -13.611 -0.973 10.205 1.00 95.69 311 GLN A N 1
ATOM 2512 C CA . GLN A 1 311 ? -13.479 -0.501 8.824 1.00 95.69 311 GLN A CA 1
ATOM 2513 C C . GLN A 1 311 ? -12.711 0.822 8.744 1.00 95.69 311 GLN A C 1
ATOM 2515 O O . GLN A 1 311 ? -11.835 0.966 7.898 1.00 95.69 311 GLN A O 1
ATOM 2520 N N . SER A 1 312 ? -12.997 1.779 9.633 1.00 95.56 312 SER A N 1
ATOM 2521 C CA . SER A 1 312 ? -12.295 3.067 9.662 1.00 95.56 312 SER A CA 1
ATOM 2522 C C . SER A 1 312 ? -10.795 2.900 9.927 1.00 95.56 312 SER A C 1
ATOM 2524 O O . SER A 1 312 ? -9.973 3.402 9.161 1.00 95.56 312 SER A O 1
ATOM 2526 N N . GLN A 1 313 ? -10.428 2.144 10.967 1.00 94.94 313 GLN A N 1
ATOM 2527 C CA . GLN A 1 313 ? -9.025 1.899 11.308 1.00 94.94 313 GLN A CA 1
ATOM 2528 C C . GLN A 1 313 ? -8.303 1.138 10.194 1.00 94.94 313 GLN A C 1
ATOM 2530 O O . GLN A 1 313 ? -7.234 1.554 9.754 1.00 94.94 313 GLN A O 1
ATOM 2535 N N . THR A 1 314 ? -8.914 0.065 9.691 1.00 95.56 314 THR A N 1
ATOM 2536 C CA . THR A 1 314 ? -8.340 -0.763 8.633 1.00 95.56 314 THR A CA 1
ATOM 2537 C C . THR A 1 314 ? -8.156 0.017 7.331 1.00 95.56 314 THR A C 1
ATOM 2539 O O . THR A 1 314 ? -7.088 -0.059 6.731 1.00 95.56 314 THR A O 1
ATOM 2542 N N . ASN A 1 315 ? -9.136 0.825 6.917 1.00 96.56 315 ASN A N 1
ATOM 2543 C CA . ASN A 1 315 ? -9.025 1.640 5.704 1.00 96.56 315 ASN A CA 1
ATOM 2544 C C . ASN A 1 315 ? -7.897 2.674 5.800 1.00 96.56 315 ASN A C 1
ATOM 2546 O O . ASN A 1 315 ? -7.188 2.886 4.818 1.00 96.56 315 ASN A O 1
ATOM 2550 N N . VAL A 1 316 ? -7.688 3.287 6.971 1.00 96.69 316 VAL A N 1
ATOM 2551 C CA . VAL A 1 316 ? -6.565 4.215 7.186 1.00 96.69 316 VAL A CA 1
ATOM 2552 C C . VAL A 1 316 ? -5.226 3.494 7.032 1.00 96.69 316 VAL A C 1
ATOM 2554 O O . VAL A 1 316 ? -4.340 3.998 6.344 1.00 96.69 316 VAL A O 1
ATOM 2557 N N . THR A 1 317 ? -5.078 2.305 7.623 1.00 96.69 317 THR A N 1
ATOM 2558 C CA . THR A 1 317 ? -3.848 1.510 7.498 1.00 96.69 317 THR A CA 1
ATOM 2559 C C . THR A 1 317 ? -3.599 1.071 6.054 1.00 96.69 317 THR A C 1
ATOM 2561 O O . THR A 1 317 ? -2.478 1.199 5.571 1.00 96.69 317 THR A O 1
ATOM 2564 N N . ILE A 1 318 ? -4.630 0.624 5.334 1.00 97.19 318 ILE A N 1
ATOM 2565 C CA . ILE A 1 318 ? -4.513 0.239 3.920 1.00 97.19 318 ILE A C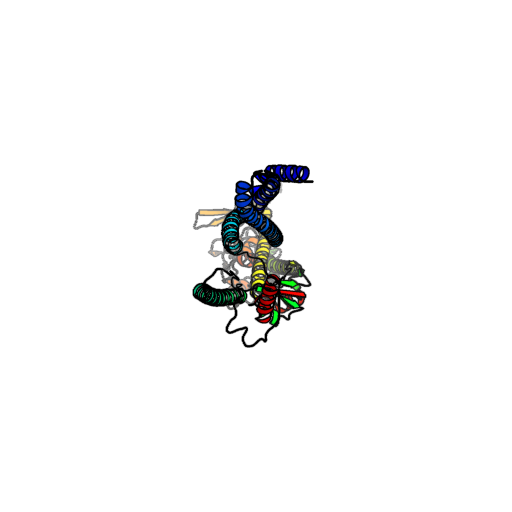A 1
ATOM 2566 C C . ILE A 1 318 ? -4.107 1.435 3.055 1.00 97.19 318 ILE A C 1
ATOM 2568 O O . ILE A 1 318 ? -3.206 1.319 2.228 1.00 97.19 318 ILE A O 1
ATOM 2572 N N . HIS A 1 319 ? -4.736 2.593 3.259 1.00 96.38 319 HIS A N 1
ATOM 2573 C CA . HIS A 1 319 ? -4.395 3.806 2.522 1.00 96.38 319 HIS A CA 1
ATOM 2574 C C . HIS A 1 319 ? -2.943 4.229 2.783 1.00 96.38 319 HIS A C 1
ATOM 2576 O O . HIS A 1 319 ? -2.214 4.579 1.855 1.00 96.38 319 HIS A O 1
ATOM 2582 N N . GLN A 1 320 ? -2.492 4.143 4.039 1.00 96.88 320 GLN A N 1
ATOM 2583 C CA . GLN A 1 320 ? -1.098 4.400 4.390 1.00 96.88 320 GLN A CA 1
ATOM 2584 C C . GLN A 1 320 ? -0.149 3.423 3.685 1.00 96.88 320 GLN A C 1
ATOM 2586 O O . GLN A 1 320 ? 0.861 3.865 3.146 1.00 96.88 320 GLN A O 1
ATOM 2591 N N . PHE A 1 321 ? -0.491 2.133 3.646 1.00 96.88 321 PHE A N 1
ATOM 2592 C CA . PHE A 1 321 ? 0.271 1.096 2.948 1.00 96.88 321 PHE A CA 1
ATOM 2593 C C . PHE A 1 321 ? 0.393 1.364 1.438 1.00 96.88 321 PHE A C 1
ATOM 2595 O O . PHE A 1 321 ? 1.487 1.271 0.878 1.00 96.88 321 PHE A O 1
ATOM 2602 N N . GLN A 1 322 ? -0.706 1.730 0.771 1.00 95.69 322 GLN A N 1
ATOM 2603 C CA . GLN A 1 322 ? -0.713 2.044 -0.664 1.00 95.69 322 GLN A CA 1
ATOM 2604 C C . GLN A 1 322 ? 0.193 3.240 -0.986 1.00 95.69 322 GLN A C 1
ATOM 2606 O O . GLN A 1 322 ? 0.969 3.202 -1.947 1.00 95.69 322 GLN A O 1
ATOM 2611 N N . LEU A 1 323 ? 0.111 4.293 -0.165 1.00 95.31 323 LEU A N 1
ATOM 2612 C CA . LEU A 1 323 ? 0.938 5.487 -0.312 1.00 95.31 323 LEU A CA 1
ATOM 2613 C C . LEU A 1 323 ? 2.413 5.198 -0.036 1.00 95.31 323 LEU A C 1
ATOM 2615 O O . LEU A 1 323 ? 3.257 5.558 -0.853 1.00 95.31 323 LEU A O 1
ATOM 2619 N N . SER A 1 324 ? 2.733 4.546 1.086 1.00 96.25 324 SER A N 1
ATOM 2620 C CA . SER A 1 324 ? 4.123 4.279 1.466 1.00 96.25 324 SER A CA 1
ATOM 2621 C C . SER A 1 324 ? 4.817 3.380 0.451 1.00 96.25 324 SER A C 1
ATOM 2623 O O . SER A 1 324 ? 5.931 3.691 0.046 1.00 96.25 324 SER A O 1
ATOM 2625 N N . SER A 1 325 ? 4.133 2.338 -0.033 1.00 95.56 325 SER A N 1
ATOM 2626 C CA . SER A 1 325 ? 4.672 1.431 -1.054 1.00 95.56 325 SER A CA 1
ATOM 2627 C C . SER A 1 325 ? 5.052 2.186 -2.331 1.00 95.56 325 SER A C 1
ATOM 2629 O O . SER A 1 325 ? 6.126 1.987 -2.890 1.00 95.56 325 SER A O 1
ATOM 2631 N N . SER A 1 326 ? 4.183 3.087 -2.787 1.00 94.88 326 SER A N 1
ATOM 2632 C CA . SER A 1 326 ? 4.437 3.863 -4.005 1.00 94.88 326 SER A CA 1
ATOM 2633 C C . SER A 1 326 ? 5.611 4.835 -3.816 1.00 94.88 326 SER A C 1
ATOM 2635 O O . SER A 1 326 ? 6.523 4.877 -4.638 1.00 94.88 326 SER A O 1
ATOM 2637 N N . ILE A 1 327 ? 5.641 5.551 -2.685 1.00 95.56 327 ILE A N 1
ATOM 2638 C CA . ILE A 1 327 ? 6.701 6.516 -2.352 1.00 95.56 327 ILE A CA 1
ATOM 2639 C C . ILE A 1 327 ? 8.066 5.836 -2.224 1.00 95.56 327 ILE A C 1
ATOM 2641 O O . ILE A 1 327 ? 9.058 6.344 -2.743 1.00 95.56 327 ILE A O 1
ATOM 2645 N N . GLU A 1 328 ? 8.139 4.702 -1.528 1.00 96.06 328 GLU A N 1
ATOM 2646 C CA . GLU A 1 328 ? 9.396 3.982 -1.318 1.00 96.06 328 GLU A CA 1
ATOM 2647 C C . GLU A 1 328 ? 9.994 3.480 -2.633 1.00 96.06 328 GLU A C 1
ATOM 2649 O O . GLU A 1 328 ? 11.202 3.600 -2.840 1.00 96.06 328 GLU A O 1
ATOM 2654 N N . PHE A 1 329 ? 9.159 2.971 -3.540 1.00 95.50 329 PHE A N 1
ATOM 2655 C CA . PHE A 1 329 ? 9.603 2.547 -4.863 1.00 95.50 329 PHE A CA 1
ATOM 2656 C C . PHE A 1 329 ? 10.135 3.722 -5.695 1.00 95.50 329 PHE A C 1
ATOM 2658 O O . PHE A 1 329 ? 11.253 3.652 -6.213 1.00 95.50 329 PHE A O 1
ATOM 2665 N N . THR A 1 330 ? 9.388 4.829 -5.778 1.00 93.94 330 THR A N 1
ATOM 2666 C CA . THR A 1 330 ? 9.831 6.028 -6.510 1.00 93.94 330 THR A CA 1
ATOM 2667 C C . THR A 1 330 ? 11.120 6.598 -5.926 1.00 93.94 330 THR A C 1
ATOM 2669 O O . THR A 1 330 ? 12.036 6.937 -6.672 1.00 93.94 330 THR A O 1
ATOM 2672 N N . ALA A 1 331 ? 11.256 6.634 -4.598 1.00 95.25 331 ALA A N 1
ATOM 2673 C CA . ALA A 1 331 ? 12.468 7.122 -3.946 1.00 95.25 331 ALA A CA 1
ATOM 2674 C C . ALA A 1 331 ? 13.714 6.300 -4.324 1.00 95.25 331 ALA A C 1
ATOM 2676 O O . ALA A 1 331 ? 14.800 6.863 -4.483 1.00 95.25 331 ALA A O 1
ATOM 2677 N N . GLN A 1 332 ? 13.572 4.981 -4.500 1.00 93.94 332 GLN A N 1
ATOM 2678 C CA . GLN A 1 332 ? 14.664 4.126 -4.975 1.00 93.94 332 GLN A CA 1
ATOM 2679 C C . GLN A 1 332 ? 15.043 4.443 -6.426 1.00 93.94 332 GLN A C 1
ATOM 2681 O O . GLN A 1 332 ? 16.233 4.540 -6.735 1.00 93.94 332 GLN A O 1
ATOM 2686 N N . LEU A 1 333 ? 14.057 4.651 -7.304 1.00 90.81 333 LEU A N 1
ATOM 2687 C CA . LEU A 1 333 ? 14.299 5.031 -8.697 1.00 90.81 333 LEU A CA 1
ATOM 2688 C C . LEU A 1 333 ? 15.001 6.392 -8.798 1.00 90.81 333 LEU A C 1
ATOM 2690 O O . LEU A 1 333 ? 16.034 6.505 -9.462 1.00 90.81 333 LEU A O 1
ATOM 2694 N N . GLU A 1 334 ? 14.505 7.397 -8.078 1.00 91.06 334 GLU A N 1
ATOM 2695 C CA . GLU A 1 334 ? 15.120 8.724 -8.037 1.00 91.06 334 GLU A CA 1
ATOM 2696 C C . GLU A 1 334 ? 16.560 8.674 -7.523 1.00 91.06 334 GLU A C 1
ATOM 2698 O O . GLU A 1 334 ? 17.433 9.382 -8.030 1.00 91.06 334 GLU A O 1
ATOM 2703 N N . LEU A 1 335 ? 16.826 7.852 -6.503 1.00 92.94 335 LEU A N 1
ATOM 2704 C CA . LEU A 1 335 ? 18.173 7.675 -5.976 1.00 92.94 335 LEU A CA 1
ATOM 2705 C C . LEU A 1 335 ? 19.110 7.132 -7.059 1.00 92.94 335 LEU A C 1
ATOM 2707 O O . LEU A 1 335 ? 20.217 7.647 -7.212 1.00 92.94 335 LEU A O 1
ATOM 2711 N N . ILE A 1 336 ? 18.669 6.140 -7.836 1.00 89.38 336 ILE A N 1
ATOM 2712 C CA . ILE A 1 336 ? 19.450 5.583 -8.948 1.00 89.38 336 ILE A CA 1
ATOM 2713 C C . ILE A 1 336 ? 19.727 6.661 -10.002 1.00 89.38 336 ILE A C 1
ATOM 2715 O O . ILE A 1 336 ? 20.881 6.840 -10.392 1.00 89.38 336 ILE A O 1
ATOM 2719 N N . GLN A 1 337 ? 18.717 7.427 -10.420 1.00 86.69 337 GLN A N 1
ATOM 2720 C CA . GLN A 1 337 ? 18.896 8.504 -11.403 1.00 86.69 337 GLN A CA 1
ATOM 2721 C C . GLN A 1 337 ? 19.873 9.575 -10.905 1.00 86.69 337 GLN A C 1
ATOM 2723 O O . GLN A 1 337 ? 20.796 9.961 -11.623 1.00 86.69 337 GLN A O 1
ATOM 2728 N N . LYS A 1 338 ? 19.737 10.004 -9.645 1.00 87.31 338 LYS A N 1
ATOM 2729 C CA . LYS A 1 338 ? 20.638 10.980 -9.010 1.00 87.31 338 LYS A CA 1
ATOM 2730 C C . LYS A 1 338 ? 22.068 10.450 -8.894 1.00 87.31 338 LYS A C 1
ATOM 2732 O O . LYS A 1 338 ? 23.015 11.215 -9.079 1.00 87.31 338 LYS A O 1
ATOM 2737 N N . LEU A 1 339 ? 22.247 9.154 -8.629 1.00 89.56 339 LEU A N 1
ATOM 2738 C CA . LEU A 1 339 ? 23.565 8.517 -8.615 1.00 89.56 339 LEU A CA 1
ATOM 2739 C C . LEU A 1 339 ? 24.193 8.484 -10.011 1.00 89.56 339 LEU A C 1
ATOM 2741 O O . LEU A 1 339 ? 25.381 8.780 -10.131 1.00 89.56 339 LEU A O 1
ATOM 2745 N N . ILE A 1 340 ? 23.419 8.179 -11.056 1.00 84.56 340 ILE A N 1
ATOM 2746 C CA . ILE A 1 340 ? 23.904 8.215 -12.442 1.00 84.56 340 ILE A CA 1
ATOM 2747 C C . ILE A 1 340 ? 24.321 9.645 -12.817 1.00 84.56 340 ILE A C 1
ATOM 2749 O O . ILE A 1 340 ? 25.449 9.853 -13.266 1.00 84.56 340 ILE A O 1
ATOM 2753 N N . ALA A 1 341 ? 23.463 10.632 -12.540 1.00 82.38 341 ALA A N 1
ATOM 2754 C CA . ALA A 1 341 ? 23.719 12.046 -12.817 1.00 82.38 341 ALA A CA 1
ATOM 2755 C C . ALA A 1 341 ? 24.975 12.564 -12.095 1.00 82.38 341 ALA A C 1
ATOM 2757 O O . ALA A 1 341 ? 25.858 13.176 -12.698 1.00 82.38 341 ALA A O 1
ATOM 2758 N N . GLY A 1 342 ? 25.073 12.293 -10.789 1.00 85.12 342 GLY A N 1
ATOM 2759 C CA . GLY A 1 342 ? 26.159 12.779 -9.940 1.00 85.12 342 GLY A CA 1
ATOM 2760 C C . GLY A 1 342 ? 27.519 12.184 -10.297 1.00 85.12 342 GLY A C 1
ATOM 2761 O O . GLY A 1 342 ? 28.530 12.879 -10.200 1.00 85.12 342 GLY A O 1
ATOM 2762 N N . ASN A 1 343 ? 27.547 10.924 -10.747 1.00 87.50 343 ASN A N 1
ATOM 2763 C CA . ASN A 1 343 ? 28.777 10.246 -11.165 1.00 87.50 343 ASN A CA 1
ATOM 2764 C C . ASN A 1 343 ? 29.104 10.424 -12.654 1.00 87.50 343 ASN A C 1
ATOM 2766 O O . ASN A 1 343 ? 30.208 10.069 -13.062 1.00 87.50 343 ASN A O 1
ATOM 2770 N N . ARG A 1 344 ? 28.187 10.992 -13.451 1.00 82.88 344 ARG A N 1
ATOM 2771 C CA . ARG A 1 344 ? 28.356 11.210 -14.898 1.00 82.88 344 ARG A CA 1
ATOM 2772 C C . ARG A 1 344 ? 28.728 9.927 -15.642 1.00 82.88 344 ARG A C 1
ATOM 2774 O O . ARG A 1 344 ? 29.694 9.900 -16.406 1.00 82.88 344 ARG A O 1
ATOM 2781 N N . PHE A 1 345 ? 28.001 8.845 -15.373 1.00 84.94 345 PHE A N 1
ATOM 2782 C CA . PHE A 1 345 ? 28.195 7.615 -16.139 1.00 84.94 345 PHE A CA 1
ATOM 2783 C C . PHE A 1 345 ? 27.832 7.851 -17.598 1.00 84.94 345 PHE A C 1
ATOM 2785 O O . PHE A 1 345 ? 26.806 8.455 -17.860 1.00 84.94 345 PHE A O 1
ATOM 2792 N N . LEU A 1 346 ? 28.683 7.373 -18.508 1.00 83.62 346 LEU A N 1
ATOM 2793 C CA . LEU A 1 346 ? 28.502 7.522 -19.948 1.00 83.62 346 LEU A CA 1
ATOM 2794 C C . LEU A 1 346 ? 27.546 6.441 -20.462 1.00 83.62 346 LEU A C 1
ATOM 2796 O O . LEU A 1 346 ? 27.804 5.248 -20.270 1.00 83.62 346 LEU A O 1
ATOM 2800 N N . SER A 1 347 ? 26.487 6.843 -21.157 1.00 84.00 347 SER A N 1
ATOM 2801 C CA . SER A 1 347 ? 25.610 5.924 -21.875 1.00 84.00 347 SER A CA 1
ATOM 2802 C C . SER A 1 347 ? 26.363 5.254 -23.023 1.00 84.00 347 SER A C 1
ATOM 2804 O O . SER A 1 347 ? 26.973 5.913 -23.867 1.00 84.00 347 SER A O 1
ATOM 2806 N N . ALA A 1 348 ? 26.279 3.923 -23.110 1.00 81.81 348 ALA A N 1
ATOM 2807 C CA . ALA A 1 348 ? 26.843 3.171 -24.234 1.00 81.81 348 ALA A CA 1
ATOM 2808 C C . ALA A 1 348 ? 26.174 3.528 -25.575 1.00 81.81 348 ALA A C 1
ATOM 2810 O O . ALA A 1 348 ? 26.787 3.369 -26.627 1.00 81.81 348 ALA A O 1
ATOM 2811 N N . LEU A 1 349 ? 24.939 4.038 -25.525 1.00 83.06 349 LEU A N 1
ATOM 2812 C CA . LEU A 1 349 ? 24.179 4.523 -26.680 1.00 83.06 349 LEU A CA 1
ATOM 2813 C C . LEU A 1 349 ? 24.492 5.986 -27.024 1.00 83.06 349 LEU A C 1
ATOM 2815 O O . LEU A 1 349 ? 23.875 6.551 -27.919 1.00 83.06 349 LEU A O 1
ATOM 2819 N N . GLN A 1 350 ? 25.436 6.607 -26.306 1.00 83.19 350 GLN A N 1
ATOM 2820 C CA . GLN A 1 350 ? 25.858 7.991 -26.506 1.00 83.19 350 GLN A CA 1
ATOM 2821 C C . GLN A 1 350 ? 24.713 9.015 -26.403 1.00 83.19 350 GLN A C 1
ATOM 2823 O O . GLN A 1 350 ? 24.757 10.052 -27.058 1.00 83.19 350 GLN A O 1
ATOM 2828 N N . THR A 1 351 ? 23.683 8.737 -25.599 1.00 85.12 351 THR A N 1
ATOM 2829 C CA . THR A 1 351 ? 22.497 9.601 -25.411 1.00 85.12 351 THR A CA 1
ATOM 2830 C C . THR A 1 351 ? 22.790 10.828 -24.537 1.00 85.12 351 THR A C 1
ATOM 2832 O O . THR A 1 351 ? 22.209 11.890 -24.726 1.00 85.12 351 THR A O 1
ATOM 2835 N N . ASP A 1 352 ? 23.747 10.719 -23.616 1.00 86.88 352 ASP A N 1
ATOM 2836 C CA . ASP A 1 352 ? 24.191 11.780 -22.701 1.00 86.88 352 ASP A CA 1
ATOM 2837 C C . ASP A 1 352 ? 25.512 12.434 -23.139 1.00 86.88 352 ASP A C 1
ATOM 2839 O O . ASP A 1 352 ? 25.711 13.641 -22.965 1.00 86.88 352 ASP A O 1
ATOM 2843 N N . TYR A 1 353 ? 26.414 11.650 -23.728 1.00 85.06 353 TYR A N 1
ATOM 2844 C CA . TYR A 1 353 ? 27.731 12.065 -24.189 1.00 85.06 353 TYR A CA 1
ATOM 2845 C C . TYR A 1 353 ? 28.056 11.452 -25.549 1.00 85.06 353 TYR A C 1
ATOM 2847 O O . TYR A 1 353 ? 27.906 10.251 -25.752 1.00 85.06 353 TYR A O 1
ATOM 2855 N N . MET A 1 354 ? 28.588 12.262 -26.460 1.00 81.31 354 MET A N 1
ATOM 2856 C CA . MET A 1 354 ? 29.094 11.813 -27.755 1.00 81.31 354 MET A CA 1
ATOM 2857 C C . MET A 1 354 ? 30.616 11.668 -27.732 1.00 81.31 354 MET A C 1
ATOM 2859 O O . MET A 1 354 ? 31.321 12.446 -27.080 1.00 81.31 354 MET A O 1
ATOM 2863 N N . GLN A 1 355 ? 31.122 10.670 -28.457 1.00 79.62 355 GLN A N 1
ATOM 2864 C CA . GLN A 1 355 ? 32.556 10.442 -28.627 1.00 79.62 355 GLN A CA 1
ATOM 2865 C C . GLN A 1 355 ? 32.991 10.894 -30.017 1.00 79.62 355 GLN A C 1
ATOM 2867 O O . GLN A 1 355 ? 32.419 10.480 -31.021 1.00 79.62 355 GLN A O 1
ATOM 2872 N N . TRP A 1 356 ? 34.022 11.729 -30.070 1.00 75.88 356 TRP A N 1
ATOM 2873 C CA . TRP A 1 356 ? 34.619 12.234 -31.298 1.00 75.88 356 TRP A CA 1
ATOM 2874 C C . TRP A 1 356 ? 35.996 11.628 -31.496 1.00 75.88 356 TRP A C 1
ATOM 2876 O O . TRP A 1 356 ? 36.841 11.680 -30.602 1.00 75.88 356 TRP A O 1
ATOM 2886 N N . TYR A 1 357 ? 36.221 11.083 -32.687 1.00 80.62 357 TYR A N 1
ATOM 2887 C CA . TYR A 1 357 ? 37.494 10.506 -33.090 1.00 80.62 357 TYR A CA 1
ATOM 2888 C C . TYR A 1 357 ? 38.119 11.417 -34.131 1.00 80.62 357 TYR A C 1
ATOM 2890 O O . TYR A 1 357 ? 37.569 11.596 -35.217 1.00 80.62 357 TYR A O 1
ATOM 2898 N N . MET A 1 358 ? 39.279 11.978 -33.814 1.00 80.88 358 MET A N 1
ATOM 2899 C CA . MET A 1 358 ? 40.058 12.733 -34.787 1.00 80.88 358 MET A CA 1
ATOM 2900 C C . MET A 1 358 ? 41.447 12.116 -34.954 1.00 80.88 358 MET A C 1
ATOM 2902 O O . MET A 1 358 ? 42.065 11.707 -33.962 1.00 80.88 358 MET A O 1
ATOM 2906 N N . PRO A 1 359 ? 41.956 12.031 -36.194 1.00 83.44 359 PRO A N 1
ATOM 2907 C CA . PRO A 1 359 ? 43.334 11.635 -36.418 1.00 83.44 359 PRO A CA 1
ATOM 2908 C C . PRO A 1 359 ? 44.262 12.649 -35.743 1.00 83.44 359 PRO A C 1
ATOM 2910 O O . PRO A 1 359 ? 44.107 13.861 -35.894 1.00 83.44 359 PRO A O 1
ATOM 2913 N N . TRP A 1 360 ? 45.221 12.137 -34.984 1.00 85.75 360 TRP A N 1
ATOM 2914 C CA . TRP A 1 360 ? 46.258 12.900 -34.306 1.00 85.75 360 TRP A CA 1
ATOM 2915 C C . TRP A 1 360 ? 47.633 12.548 -34.896 1.00 85.75 360 TRP A C 1
ATOM 2917 O O . TRP A 1 360 ? 47.756 11.666 -35.748 1.00 85.75 360 TRP A O 1
ATOM 2927 N N . GLN A 1 361 ? 48.679 13.266 -34.481 1.00 85.56 361 GLN A N 1
ATOM 2928 C CA . GLN A 1 361 ? 50.052 12.995 -34.924 1.00 85.56 361 GLN A CA 1
ATOM 2929 C C . GLN A 1 361 ? 50.456 11.529 -34.659 1.00 85.56 361 GLN A C 1
ATOM 2931 O O . GLN A 1 361 ? 49.972 10.905 -33.716 1.00 85.56 361 GLN A O 1
ATOM 2936 N N . ASP A 1 362 ? 51.342 10.992 -35.505 1.00 82.38 362 ASP A N 1
ATOM 2937 C CA . ASP A 1 362 ? 51.927 9.644 -35.393 1.00 82.38 362 ASP A CA 1
ATOM 2938 C C . ASP A 1 362 ? 50.925 8.471 -35.396 1.00 82.38 362 ASP A C 1
ATOM 2940 O O . ASP A 1 362 ? 51.076 7.514 -34.639 1.00 82.38 362 ASP A O 1
ATOM 2944 N N . ASN A 1 363 ? 49.897 8.514 -36.257 1.00 85.00 363 ASN A N 1
ATOM 2945 C CA . ASN A 1 363 ? 48.828 7.498 -36.322 1.00 85.00 363 ASN A CA 1
ATO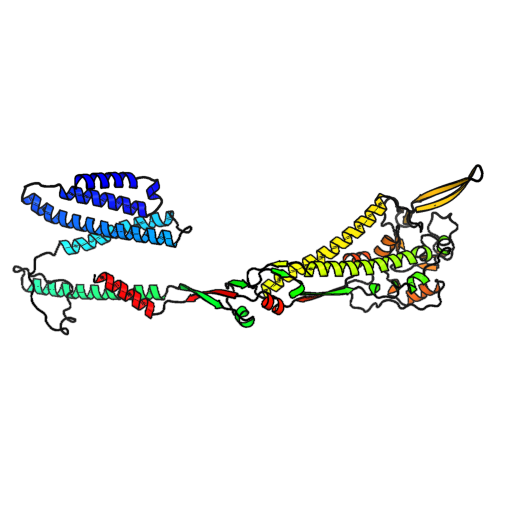M 2946 C C . ASN A 1 363 ? 48.049 7.314 -35.001 1.00 85.00 363 ASN A C 1
ATOM 2948 O O . ASN A 1 363 ? 47.320 6.331 -34.846 1.00 85.00 363 ASN A O 1
ATOM 2952 N N . ALA A 1 364 ? 48.168 8.240 -34.047 1.00 86.12 364 ALA A N 1
ATOM 2953 C CA . ALA A 1 364 ? 47.323 8.243 -32.864 1.00 86.12 364 ALA A CA 1
ATOM 2954 C C . ALA A 1 364 ? 45.910 8.733 -33.219 1.00 86.12 364 ALA A C 1
ATOM 2956 O O . ALA A 1 364 ? 45.719 9.532 -34.135 1.00 86.12 364 ALA A O 1
ATOM 2957 N N . VAL A 1 365 ? 44.907 8.274 -32.472 1.00 84.94 365 VAL A N 1
ATOM 2958 C CA . VAL A 1 365 ? 43.537 8.797 -32.543 1.00 84.94 365 VAL A CA 1
ATOM 2959 C C . VAL A 1 365 ? 43.260 9.518 -31.235 1.00 84.94 365 VAL A C 1
ATOM 2961 O O . VAL A 1 365 ? 43.362 8.920 -30.163 1.00 84.94 365 VAL A O 1
ATOM 2964 N N . LEU A 1 366 ? 42.923 10.804 -31.313 1.00 84.44 366 LEU A N 1
ATOM 2965 C CA . LEU A 1 366 ? 42.451 11.550 -30.156 1.00 84.44 366 LEU A CA 1
ATOM 2966 C C . LEU A 1 366 ? 40.945 11.319 -30.022 1.00 84.44 366 LEU A C 1
ATOM 2968 O O . LEU A 1 366 ? 40.182 11.599 -30.947 1.00 84.44 366 LEU A O 1
ATOM 2972 N N . ILE A 1 367 ? 40.549 10.800 -28.861 1.00 83.88 367 ILE A N 1
ATOM 2973 C CA . ILE A 1 367 ? 39.151 10.589 -28.488 1.00 83.88 367 ILE A CA 1
ATOM 2974 C C . ILE A 1 367 ? 38.734 11.743 -27.582 1.00 83.88 367 ILE A C 1
ATOM 2976 O O . ILE A 1 367 ? 39.263 11.888 -26.478 1.00 83.88 367 ILE A O 1
ATOM 2980 N N . GLN A 1 368 ? 37.800 12.568 -28.043 1.00 83.88 368 GLN A N 1
ATOM 2981 C CA . GLN A 1 368 ? 37.161 13.597 -27.227 1.00 83.88 368 GLN A CA 1
ATOM 2982 C C . GLN A 1 368 ? 35.760 13.156 -26.830 1.00 83.88 368 GLN A C 1
ATOM 2984 O O . GLN A 1 368 ? 35.063 12.505 -27.600 1.00 83.88 368 GLN A O 1
ATOM 2989 N N . VAL A 1 369 ? 35.351 13.510 -25.615 1.00 84.25 369 VAL A N 1
ATOM 2990 C CA . VAL A 1 369 ? 34.008 13.227 -25.112 1.00 84.25 369 VAL A CA 1
ATOM 2991 C C . VAL A 1 369 ? 33.321 14.557 -24.862 1.00 84.25 369 VAL A C 1
ATOM 2993 O O . VAL A 1 369 ? 33.786 15.360 -24.052 1.00 84.25 369 VAL A O 1
ATOM 2996 N N . HIS A 1 370 ? 32.222 14.787 -25.568 1.00 82.25 370 HIS A N 1
ATOM 2997 C CA . HIS A 1 370 ? 31.413 15.993 -25.453 1.00 82.25 370 HIS A CA 1
ATOM 2998 C C . HIS A 1 370 ? 30.063 15.631 -24.848 1.00 82.25 370 HIS A C 1
ATOM 3000 O O . HIS A 1 370 ? 29.474 14.612 -25.192 1.00 82.25 370 HIS A O 1
ATOM 3006 N N . ASN A 1 371 ? 29.561 16.458 -23.935 1.00 83.75 371 ASN A N 1
ATOM 3007 C CA . ASN A 1 371 ? 28.206 16.283 -23.408 1.00 83.75 371 ASN A CA 1
ATOM 3008 C C . ASN A 1 371 ? 27.201 16.675 -24.489 1.00 83.75 371 ASN A C 1
ATOM 3010 O O . ASN A 1 371 ? 27.388 17.707 -25.137 1.00 83.75 371 ASN A O 1
ATOM 3014 N N . ARG A 1 372 ? 26.120 15.908 -24.626 1.00 82.19 372 ARG A N 1
ATOM 3015 C CA . ARG A 1 372 ? 25.018 16.297 -25.499 1.00 82.19 372 ARG A CA 1
ATOM 3016 C C . ARG A 1 372 ? 24.280 17.503 -24.931 1.00 82.19 372 ARG A C 1
ATOM 3018 O O . ARG A 1 372 ? 24.163 17.694 -23.712 1.00 82.19 372 ARG A O 1
ATOM 3025 N N . ALA A 1 373 ? 23.819 18.345 -25.842 1.00 79.81 373 ALA A N 1
ATOM 3026 C CA . ALA A 1 373 ? 22.952 19.460 -25.537 1.00 79.81 373 ALA A CA 1
ATOM 3027 C C . ALA A 1 373 ? 21.909 19.605 -26.641 1.00 79.81 373 ALA A C 1
ATOM 3029 O O . ALA A 1 373 ? 22.215 19.468 -27.822 1.00 79.81 373 ALA A O 1
ATOM 3030 N N . PHE A 1 374 ? 20.687 19.904 -26.233 1.00 77.38 374 PHE A N 1
ATOM 3031 C CA . PHE A 1 374 ? 19.565 20.159 -27.112 1.00 77.38 374 PHE A CA 1
ATOM 3032 C C . PHE A 1 374 ? 19.366 21.666 -27.222 1.00 77.38 374 PHE A C 1
ATOM 3034 O O . PHE A 1 374 ? 19.304 22.372 -26.213 1.00 77.38 374 PHE A O 1
ATOM 3041 N N . LEU A 1 375 ? 19.303 22.170 -28.450 1.00 68.75 375 LEU A N 1
ATOM 3042 C CA . LEU A 1 375 ? 19.036 23.576 -28.726 1.00 68.75 375 LEU A CA 1
ATOM 3043 C C . LEU A 1 375 ? 17.531 23.764 -28.893 1.00 68.75 375 LEU A C 1
ATOM 3045 O O . LEU A 1 375 ? 16.955 23.265 -29.859 1.00 68.75 375 LEU A O 1
ATOM 3049 N N . ASP A 1 376 ? 16.909 24.515 -27.985 1.00 61.12 376 ASP A N 1
ATOM 3050 C CA . ASP A 1 376 ? 15.570 25.038 -28.233 1.00 61.12 376 ASP A CA 1
ATOM 3051 C C . ASP A 1 376 ? 15.697 26.245 -29.171 1.00 61.12 376 ASP A C 1
ATOM 3053 O O . ASP A 1 376 ? 16.113 27.343 -28.779 1.00 61.12 376 ASP A O 1
ATOM 3057 N N . THR A 1 377 ? 15.357 26.022 -30.439 1.00 54.31 377 THR A N 1
ATOM 3058 C CA . THR A 1 377 ? 15.392 27.044 -31.491 1.00 54.31 377 THR A CA 1
ATOM 3059 C C . THR A 1 377 ? 14.406 28.188 -31.237 1.00 54.31 377 THR A C 1
ATOM 3061 O O . THR A 1 377 ? 14.582 29.263 -31.808 1.00 54.31 377 THR A O 1
ATOM 3064 N N . GLN A 1 378 ? 13.410 28.005 -30.362 1.00 54.19 378 GLN A N 1
ATOM 3065 C CA . GLN A 1 378 ? 12.422 29.029 -30.021 1.00 54.19 378 GLN A CA 1
ATOM 3066 C C . GLN A 1 378 ? 12.841 29.900 -28.828 1.00 54.19 378 GLN A C 1
ATOM 3068 O O . GLN A 1 378 ? 12.471 31.074 -28.784 1.00 54.19 378 GLN A O 1
ATOM 3073 N N . GLN A 1 379 ? 13.618 29.369 -27.876 1.00 55.31 379 GLN A N 1
ATOM 3074 C CA . GLN A 1 379 ? 13.945 30.066 -26.619 1.00 55.31 379 GLN A CA 1
ATOM 3075 C C . GLN A 1 379 ? 15.393 30.564 -26.504 1.00 55.31 379 GLN A C 1
ATOM 3077 O O . GLN A 1 379 ? 15.730 31.207 -25.510 1.00 55.31 379 GLN A O 1
ATOM 3082 N N . PHE A 1 380 ? 16.263 30.305 -27.492 1.00 56.66 380 PHE A N 1
ATOM 3083 C CA . PHE A 1 380 ? 17.710 30.586 -27.395 1.00 56.66 380 PHE A CA 1
ATOM 3084 C C . PHE A 1 380 ? 18.362 29.971 -26.137 1.00 56.66 380 PHE A C 1
ATOM 3086 O O . PHE A 1 380 ? 19.412 30.425 -25.676 1.00 56.66 380 PHE A O 1
ATOM 3093 N N . SER A 1 381 ? 17.753 28.926 -25.573 1.00 61.12 381 SER A N 1
ATOM 3094 C CA . SER A 1 381 ? 18.267 28.175 -24.433 1.00 61.12 381 SER A CA 1
ATOM 3095 C C . SER A 1 381 ? 18.779 26.818 -24.901 1.00 61.12 381 SER A C 1
ATOM 3097 O O . SER A 1 381 ? 18.109 26.118 -25.659 1.00 61.12 381 SER A O 1
ATOM 3099 N N . SER A 1 382 ? 19.973 26.439 -24.440 1.00 74.31 382 SER A N 1
ATOM 3100 C CA . SER A 1 382 ? 20.498 25.086 -24.631 1.00 74.31 382 SER A CA 1
ATOM 3101 C C . SER A 1 382 ? 20.281 24.274 -23.359 1.00 74.31 382 SER A C 1
ATOM 3103 O O . SER A 1 382 ? 20.680 24.693 -22.271 1.00 74.31 382 SER A O 1
ATOM 3105 N N . CYS A 1 383 ? 19.639 23.118 -23.493 1.00 83.44 383 CYS A N 1
ATOM 3106 C CA . CYS A 1 383 ? 19.492 22.149 -22.417 1.00 83.44 383 CYS A CA 1
ATOM 3107 C C . CYS A 1 383 ? 20.633 21.137 -22.535 1.00 83.44 383 CYS A C 1
ATOM 3109 O O . CYS A 1 383 ? 20.696 20.411 -23.520 1.00 83.44 383 CYS A O 1
ATOM 3111 N N . SER A 1 384 ? 21.567 21.097 -21.581 1.00 85.19 384 SER A N 1
ATOM 3112 C CA . SER A 1 384 ? 22.709 20.173 -21.634 1.00 85.19 384 SER A CA 1
ATOM 3113 C C . SER A 1 384 ? 22.564 19.030 -20.643 1.00 85.19 384 SER A C 1
ATOM 3115 O O . SER A 1 384 ? 22.430 19.283 -19.446 1.00 85.19 384 SER A O 1
ATOM 3117 N N . CYS A 1 385 ? 22.787 17.803 -21.120 1.00 85.75 385 CYS A N 1
ATOM 3118 C CA . CYS A 1 385 ? 22.815 16.580 -20.313 1.00 85.75 385 CYS A CA 1
ATOM 3119 C C . CYS A 1 385 ? 23.860 16.587 -19.192 1.00 85.75 385 CYS A C 1
ATOM 3121 O O . CYS A 1 385 ? 23.796 15.792 -18.259 1.00 85.75 385 CYS A O 1
ATOM 3123 N N . ARG A 1 386 ? 24.829 17.509 -19.249 1.00 83.06 386 ARG A N 1
ATOM 3124 C CA . ARG A 1 386 ? 25.795 17.729 -18.166 1.00 83.06 386 ARG A CA 1
ATOM 3125 C C . ARG A 1 386 ? 25.179 18.423 -16.950 1.00 83.06 386 ARG A C 1
ATOM 3127 O O . ARG A 1 386 ? 25.696 18.272 -15.844 1.00 83.06 386 ARG A O 1
ATOM 3134 N N . ILE A 1 387 ? 24.200 19.292 -17.181 1.00 81.75 387 ILE A N 1
ATOM 3135 C CA . ILE A 1 387 ? 23.635 20.198 -16.174 1.00 81.75 387 ILE A CA 1
ATOM 3136 C C . ILE A 1 387 ? 22.280 19.675 -15.710 1.00 81.75 387 ILE A C 1
ATOM 3138 O O . ILE A 1 387 ? 22.013 19.685 -14.512 1.00 81.75 387 ILE A O 1
ATOM 3142 N N . ASP A 1 388 ? 21.463 19.217 -16.651 1.00 85.38 388 ASP A N 1
ATOM 3143 C CA . ASP A 1 388 ? 20.109 18.748 -16.412 1.00 85.38 388 ASP A CA 1
ATOM 3144 C C . ASP A 1 388 ? 19.906 17.418 -17.147 1.00 85.38 388 ASP A C 1
ATOM 3146 O O . ASP A 1 388 ? 20.101 17.318 -18.358 1.00 85.38 388 ASP A O 1
ATOM 3150 N N . ILE A 1 389 ? 19.581 16.375 -16.385 1.00 82.12 389 ILE A N 1
ATOM 3151 C CA . ILE A 1 389 ? 19.388 15.020 -16.905 1.00 82.12 389 ILE A CA 1
ATOM 3152 C C . ILE A 1 389 ? 18.003 14.832 -17.527 1.00 82.12 389 ILE A C 1
ATOM 3154 O O . ILE A 1 389 ? 17.814 13.911 -18.319 1.00 82.12 389 ILE A O 1
ATOM 3158 N N . ASP A 1 390 ? 17.060 15.718 -17.202 1.00 85.19 390 ASP A N 1
ATOM 3159 C CA . ASP A 1 390 ? 15.692 15.698 -17.715 1.00 85.19 390 ASP A CA 1
ATOM 3160 C C . ASP A 1 390 ? 15.560 16.488 -19.020 1.00 85.19 390 ASP A C 1
ATOM 3162 O O . ASP A 1 390 ? 14.477 16.577 -19.601 1.00 85.19 390 ASP A O 1
ATOM 3166 N N . CYS A 1 391 ? 16.675 17.020 -19.525 1.00 87.44 391 CYS A N 1
ATOM 3167 C CA . CYS A 1 391 ? 16.770 17.566 -20.864 1.00 87.44 391 CYS A CA 1
ATOM 3168 C C . CYS A 1 391 ? 16.218 16.581 -21.898 1.00 87.44 391 CYS A C 1
ATOM 3170 O O . CYS A 1 391 ? 16.612 15.412 -21.931 1.00 87.44 391 CYS A O 1
ATOM 3172 N N . ASN A 1 392 ? 15.303 17.060 -22.740 1.00 89.00 392 ASN A N 1
ATOM 3173 C CA . ASN A 1 392 ? 14.609 16.221 -23.703 1.00 89.00 392 ASN A CA 1
ATOM 3174 C C . ASN A 1 392 ? 14.206 16.975 -24.977 1.00 89.00 392 ASN A C 1
ATOM 3176 O O . ASN A 1 392 ? 14.113 18.203 -24.989 1.00 89.00 392 ASN A O 1
ATOM 3180 N N . ILE A 1 393 ? 13.970 16.207 -26.038 1.00 86.94 393 ILE A N 1
ATOM 3181 C CA . ILE A 1 393 ? 13.397 16.630 -27.321 1.00 86.94 393 ILE A CA 1
ATOM 3182 C C . ILE A 1 393 ? 12.391 15.579 -27.799 1.00 86.94 393 ILE A C 1
ATOM 3184 O O . ILE A 1 393 ? 12.349 14.473 -27.272 1.00 86.94 393 ILE A O 1
ATOM 3188 N N . GLU A 1 394 ? 11.581 15.896 -28.805 1.00 88.31 394 GLU A N 1
ATOM 3189 C CA . GLU A 1 394 ? 10.700 14.905 -29.435 1.00 88.31 394 GLU A CA 1
ATOM 3190 C C . GLU A 1 394 ? 11.520 13.817 -30.152 1.00 88.31 394 GLU A C 1
ATOM 3192 O O . GLU A 1 394 ? 12.492 14.128 -30.842 1.00 88.31 394 GLU A O 1
ATOM 3197 N N . SER A 1 395 ? 11.135 12.547 -29.985 1.00 90.19 395 SER A N 1
ATOM 3198 C CA . SER A 1 395 ? 11.804 11.418 -30.639 1.00 90.19 395 SER A CA 1
ATOM 3199 C C . SER A 1 395 ? 11.401 11.319 -32.109 1.00 90.19 395 SER A C 1
ATOM 3201 O O . SER A 1 395 ? 10.227 11.476 -32.469 1.00 90.19 395 SER A O 1
ATOM 3203 N N . MET A 1 396 ? 12.377 11.054 -32.976 1.00 89.19 396 MET A N 1
ATOM 3204 C CA . MET A 1 396 ? 12.194 11.084 -34.426 1.00 89.19 396 MET A CA 1
ATOM 3205 C C . MET A 1 396 ? 12.913 9.919 -35.108 1.00 89.19 396 MET A C 1
ATOM 3207 O O . MET A 1 396 ? 13.799 9.286 -34.540 1.00 89.19 396 MET A O 1
ATOM 3211 N N . ILE A 1 397 ? 12.526 9.637 -36.348 1.00 88.50 397 ILE A N 1
ATOM 3212 C CA . ILE A 1 397 ? 13.255 8.765 -37.271 1.00 88.50 397 ILE A CA 1
ATOM 3213 C C . ILE A 1 397 ? 13.763 9.630 -38.416 1.00 88.50 397 ILE A C 1
ATOM 3215 O O . ILE A 1 397 ? 12.974 10.339 -39.043 1.00 88.50 397 ILE A O 1
ATOM 3219 N N . PHE A 1 398 ? 15.054 9.536 -38.720 1.00 84.75 398 PHE A N 1
ATOM 3220 C CA . PHE A 1 398 ? 15.697 10.305 -39.783 1.00 84.75 398 PHE A CA 1
ATOM 3221 C C . PHE A 1 398 ? 15.957 9.456 -41.036 1.00 84.75 398 PHE A C 1
ATOM 3223 O O . PHE A 1 398 ? 16.097 8.232 -40.988 1.00 84.75 398 PHE A O 1
ATOM 3230 N N . ASN A 1 399 ? 16.015 10.111 -42.192 1.00 76.50 399 ASN A N 1
ATOM 3231 C CA . ASN A 1 399 ? 16.367 9.501 -43.475 1.00 76.50 399 ASN A CA 1
ATOM 3232 C C . ASN A 1 399 ? 17.884 9.281 -43.603 1.00 76.50 399 ASN A C 1
ATOM 3234 O O . ASN A 1 399 ? 18.336 8.445 -44.382 1.00 76.50 399 ASN A O 1
ATOM 3238 N N . GLU A 1 400 ? 18.677 10.028 -42.833 1.00 64.38 400 GLU A N 1
ATOM 3239 C CA . GLU A 1 400 ? 20.135 9.980 -42.875 1.00 64.38 400 GLU A CA 1
ATOM 3240 C C . GLU A 1 400 ? 20.708 9.058 -41.790 1.00 64.38 400 GLU A C 1
ATOM 3242 O O . GLU A 1 400 ? 20.261 9.051 -40.643 1.00 64.38 400 GLU A O 1
ATOM 3247 N N . PHE A 1 401 ? 21.727 8.284 -42.166 1.00 63.53 401 PHE A N 1
ATOM 3248 C CA . PHE A 1 401 ? 22.630 7.611 -41.234 1.00 63.53 401 PHE A CA 1
ATOM 3249 C C . PHE A 1 401 ? 23.690 8.629 -40.798 1.00 63.53 401 PHE A C 1
ATOM 3251 O O . PHE A 1 401 ? 24.229 9.346 -41.645 1.00 63.53 401 PHE A O 1
ATOM 3258 N N . GLU A 1 402 ? 23.986 8.724 -39.503 1.00 57.25 402 GLU A N 1
ATOM 3259 C CA . GLU A 1 402 ? 24.934 9.713 -38.996 1.00 57.25 402 GLU A CA 1
ATOM 3260 C C . GLU A 1 402 ? 26.337 9.448 -39.577 1.00 57.25 402 GLU A C 1
ATOM 3262 O O . GLU A 1 402 ? 26.948 8.396 -39.381 1.00 57.25 402 GLU A O 1
ATOM 3267 N N . GLN A 1 403 ? 26.877 10.447 -40.279 1.00 51.62 403 GLN A N 1
ATOM 3268 C CA . GLN A 1 403 ? 28.302 10.751 -40.187 1.00 51.62 403 GLN A CA 1
ATOM 3269 C C . GLN A 1 403 ? 28.510 11.389 -38.801 1.00 51.62 403 GLN A C 1
ATOM 3271 O O . GLN A 1 403 ? 27.750 12.299 -38.473 1.00 51.62 403 GLN A O 1
ATOM 3276 N N . PRO A 1 404 ? 29.521 10.991 -38.008 1.00 46.94 404 PRO A N 1
ATOM 3277 C CA . PRO A 1 404 ? 29.692 11.343 -36.583 1.00 46.94 404 PRO A CA 1
ATOM 3278 C C . PRO A 1 404 ? 29.946 12.841 -36.273 1.00 46.94 404 PRO A C 1
ATOM 3280 O O . PRO A 1 404 ? 30.467 13.182 -35.214 1.00 46.94 404 PRO A O 1
ATOM 3283 N N . TYR A 1 405 ? 29.633 13.748 -37.200 1.00 47.66 405 TYR A N 1
ATOM 3284 C CA . TYR A 1 405 ? 30.113 15.128 -37.249 1.00 47.66 405 TYR A CA 1
ATOM 3285 C C . TYR A 1 405 ? 29.073 16.210 -36.930 1.00 47.66 405 TYR A C 1
ATOM 3287 O O . TYR A 1 405 ? 29.460 17.375 -36.849 1.00 47.66 405 TYR A O 1
ATOM 3295 N N . ILE A 1 406 ? 27.780 15.900 -36.774 1.00 50.47 406 ILE A N 1
ATOM 3296 C CA . ILE A 1 406 ? 26.759 16.958 -36.675 1.00 50.47 406 ILE A CA 1
ATOM 3297 C C . ILE A 1 406 ? 26.361 17.210 -35.210 1.00 50.47 406 ILE A C 1
ATOM 3299 O O . ILE A 1 406 ? 25.668 16.422 -34.580 1.00 50.47 406 ILE A O 1
ATOM 3303 N N . GLU A 1 407 ? 26.806 18.352 -34.676 1.00 48.12 407 GLU A N 1
ATOM 3304 C CA . GLU A 1 407 ? 26.466 18.889 -33.342 1.00 48.12 407 GLU A CA 1
ATOM 3305 C C . GLU A 1 407 ? 25.040 19.490 -33.282 1.00 48.12 407 GLU A C 1
ATOM 3307 O O . GLU A 1 407 ? 24.520 19.790 -32.209 1.00 48.12 407 GLU A O 1
ATOM 3312 N N . TYR A 1 408 ? 24.383 19.647 -34.434 1.00 55.28 408 TYR A N 1
ATOM 3313 C CA . TYR A 1 408 ? 23.071 20.280 -34.592 1.00 55.28 408 TYR A CA 1
ATOM 3314 C C . TYR A 1 408 ? 21.970 19.258 -34.911 1.00 55.28 408 TYR A C 1
ATOM 3316 O O . TYR A 1 408 ? 22.233 18.228 -35.527 1.00 55.28 408 TYR A O 1
ATOM 3324 N N . LEU A 1 409 ? 20.724 19.561 -34.520 1.00 57.06 409 LEU A N 1
ATOM 3325 C CA . LEU A 1 409 ? 19.547 18.813 -34.977 1.00 57.06 409 LEU A CA 1
ATOM 3326 C C . LEU A 1 409 ? 19.583 18.699 -36.514 1.00 57.06 409 LEU A C 1
ATOM 3328 O O . LEU A 1 409 ? 19.793 19.727 -37.172 1.00 57.06 409 LEU A O 1
ATOM 3332 N N . PRO A 1 410 ? 19.383 17.497 -37.089 1.00 57.50 410 PRO A N 1
ATOM 3333 C CA . PRO A 1 410 ? 19.233 17.354 -38.530 1.00 57.50 410 PRO A CA 1
ATOM 3334 C C . PRO A 1 410 ? 18.124 18.299 -39.020 1.00 57.50 410 PRO A C 1
ATOM 3336 O O . PRO A 1 410 ? 17.109 18.442 -38.330 1.00 57.50 410 PRO A O 1
ATOM 3339 N N . PRO A 1 411 ? 18.288 18.985 -40.165 1.00 59.06 411 PRO A N 1
ATOM 3340 C CA . PRO A 1 411 ? 17.238 19.854 -40.691 1.00 59.06 411 PRO A CA 1
ATOM 3341 C C . PRO A 1 411 ? 15.932 19.064 -40.877 1.00 59.06 411 PRO A C 1
ATOM 3343 O O . PRO A 1 411 ? 15.981 17.890 -41.248 1.00 59.06 411 PRO A O 1
ATOM 3346 N N . ASP A 1 412 ? 14.775 19.704 -40.645 1.00 61.06 412 ASP A N 1
ATOM 3347 C CA . ASP A 1 412 ? 13.442 19.063 -40.687 1.00 61.06 412 ASP A CA 1
ATOM 3348 C C . ASP A 1 412 ? 13.208 18.246 -41.980 1.00 61.06 412 ASP A C 1
ATOM 3350 O O . ASP A 1 412 ? 12.529 17.222 -41.937 1.00 61.06 412 ASP A O 1
ATOM 3354 N N . ASP A 1 413 ? 13.835 18.630 -43.099 1.00 63.34 413 ASP A N 1
ATOM 3355 C CA . ASP A 1 413 ? 13.785 17.930 -44.395 1.00 63.34 413 ASP A CA 1
ATOM 3356 C C . ASP A 1 413 ? 14.353 16.492 -44.370 1.00 63.34 413 ASP A C 1
ATOM 3358 O O . ASP A 1 413 ? 14.092 15.701 -45.278 1.00 63.34 413 ASP A O 1
ATOM 3362 N N . THR A 1 414 ? 15.121 16.129 -43.338 1.00 74.56 414 THR A N 1
ATOM 3363 C CA . THR A 1 414 ? 15.674 14.776 -43.133 1.00 74.56 414 THR A CA 1
ATOM 3364 C C . THR A 1 414 ? 14.819 13.910 -42.206 1.00 74.56 414 THR A C 1
ATOM 3366 O O . THR A 1 414 ? 15.081 12.714 -42.077 1.00 74.56 414 THR A O 1
ATOM 3369 N N . THR A 1 415 ? 13.783 14.468 -41.576 1.00 84.88 415 THR A N 1
ATOM 3370 C CA . THR A 1 415 ? 12.910 13.743 -40.644 1.00 84.88 415 THR A CA 1
ATOM 3371 C C . THR A 1 415 ? 11.872 12.922 -41.410 1.00 84.88 415 THR A C 1
ATOM 3373 O O . THR A 1 415 ? 11.013 13.468 -42.096 1.00 84.88 415 THR A O 1
ATOM 3376 N N . LEU A 1 416 ? 11.907 11.595 -41.265 1.00 87.88 416 LEU A N 1
ATOM 3377 C CA . LEU A 1 416 ? 10.905 10.688 -41.837 1.00 87.88 416 LEU A CA 1
ATOM 3378 C C . LEU A 1 416 ? 9.617 10.670 -41.012 1.00 87.88 416 LEU A C 1
ATOM 3380 O O . LEU A 1 416 ? 8.520 10.638 -41.566 1.00 87.88 416 LEU A O 1
ATOM 3384 N N . MET A 1 417 ? 9.745 10.660 -39.684 1.00 91.25 417 MET A N 1
ATOM 3385 C CA . MET A 1 417 ? 8.605 10.600 -38.774 1.00 91.25 417 MET A CA 1
ATOM 3386 C C . MET A 1 417 ? 8.979 11.174 -37.410 1.00 91.25 417 MET A C 1
ATOM 3388 O O . MET A 1 417 ? 9.991 10.789 -36.833 1.00 91.25 417 MET A O 1
ATOM 3392 N N . LYS A 1 418 ? 8.123 12.043 -36.872 1.00 91.81 418 LYS A N 1
ATOM 3393 C CA . LYS A 1 418 ? 8.095 12.381 -35.442 1.00 91.81 418 LYS A CA 1
ATOM 3394 C C . LYS A 1 418 ? 7.191 11.376 -34.742 1.00 91.81 418 LYS A C 1
ATOM 3396 O O . LYS A 1 418 ? 6.175 10.998 -35.330 1.00 91.81 418 LYS A O 1
ATOM 3401 N N . ILE A 1 419 ? 7.554 10.907 -33.551 1.00 94.00 419 ILE A N 1
ATOM 3402 C CA . ILE A 1 419 ? 6.798 9.870 -32.838 1.00 94.00 419 ILE A CA 1
ATOM 3403 C C . ILE A 1 419 ? 5.998 10.531 -31.707 1.00 94.00 419 ILE A C 1
ATOM 3405 O O . ILE A 1 419 ? 6.561 10.818 -30.650 1.00 94.00 419 ILE A O 1
ATOM 3409 N N . PRO A 1 420 ? 4.679 10.750 -31.890 1.00 94.81 420 PRO A N 1
ATOM 3410 C CA . PRO A 1 420 ? 3.857 11.448 -30.912 1.00 94.81 420 PRO A CA 1
ATOM 3411 C C . PRO A 1 420 ? 3.910 10.798 -29.533 1.00 94.81 420 PRO A C 1
ATOM 3413 O O . PRO A 1 420 ? 3.757 9.577 -29.392 1.00 94.81 420 PRO A O 1
ATOM 3416 N N . GLY A 1 421 ? 4.086 11.638 -28.517 1.00 92.88 421 GLY A N 1
ATOM 3417 C CA . GLY A 1 421 ? 4.141 11.215 -27.123 1.00 92.88 421 GLY A CA 1
ATOM 3418 C C . GLY A 1 421 ? 5.403 10.444 -26.751 1.00 92.88 421 GLY A C 1
ATOM 3419 O O . GLY A 1 421 ? 5.441 9.814 -25.697 1.00 92.88 421 GLY A O 1
ATOM 3420 N N . MET A 1 422 ? 6.431 10.449 -27.595 1.00 93.94 422 MET A N 1
ATOM 3421 C CA . MET A 1 422 ? 7.709 9.830 -27.286 1.00 93.94 422 MET A CA 1
ATOM 3422 C C . MET A 1 422 ? 8.802 10.885 -27.369 1.00 93.94 422 MET A C 1
ATOM 3424 O O . MET A 1 422 ? 8.905 11.635 -28.341 1.00 93.94 422 MET A O 1
ATOM 3428 N N . LEU A 1 423 ? 9.586 10.971 -26.309 1.00 92.38 423 LEU A N 1
ATOM 3429 C CA . LEU A 1 423 ? 10.680 11.918 -26.186 1.00 92.38 423 LEU A CA 1
ATOM 3430 C C . LEU A 1 423 ? 12.001 11.174 -26.350 1.00 92.38 423 LEU A C 1
ATOM 3432 O O . LEU A 1 423 ? 12.023 9.950 -26.335 1.00 92.38 423 LEU A O 1
ATOM 3436 N N . HIS A 1 424 ? 13.076 11.923 -26.530 1.00 89.31 424 HIS A N 1
ATOM 3437 C CA . HIS A 1 424 ? 14.466 11.511 -26.401 1.00 89.31 424 HIS A CA 1
ATOM 3438 C C . HIS A 1 424 ? 15.072 12.341 -25.271 1.00 89.31 424 HIS A C 1
ATOM 3440 O O . HIS A 1 424 ? 14.855 13.552 -25.224 1.00 89.31 424 HIS A O 1
ATOM 3446 N N . SER A 1 425 ? 15.816 11.716 -24.364 1.00 90.00 425 SER A N 1
ATOM 3447 C CA . SER A 1 425 ? 16.456 12.373 -23.224 1.00 90.00 425 SER A CA 1
ATOM 3448 C C . SER A 1 425 ? 17.877 11.844 -23.014 1.00 90.00 425 SER A C 1
ATOM 3450 O O . SER A 1 425 ? 18.342 10.943 -23.707 1.00 90.00 425 SER A O 1
ATOM 3452 N N . CYS A 1 426 ? 18.590 12.406 -22.042 1.00 88.44 426 CYS A N 1
ATOM 3453 C CA . CYS A 1 426 ? 19.990 12.093 -21.770 1.00 88.44 426 CYS A CA 1
ATOM 3454 C C . CYS A 1 426 ? 20.224 10.616 -21.423 1.00 88.44 426 CYS A C 1
ATOM 3456 O O . CYS A 1 426 ? 21.268 10.053 -21.753 1.00 88.44 426 CYS A O 1
ATOM 3458 N N . LEU A 1 427 ? 19.254 9.965 -20.779 1.00 87.94 427 LEU A N 1
ATOM 3459 C CA . LEU A 1 427 ? 19.306 8.542 -20.451 1.00 87.94 427 LEU A CA 1
ATOM 3460 C C . LEU A 1 427 ? 18.093 7.813 -21.030 1.00 87.94 427 LEU A C 1
ATOM 3462 O O . LEU A 1 427 ? 16.985 8.307 -20.832 1.00 87.94 427 LEU A O 1
ATOM 3466 N N . PRO A 1 428 ? 18.245 6.583 -21.564 1.00 87.12 428 PRO A N 1
ATOM 3467 C CA . PRO A 1 428 ? 17.116 5.779 -22.051 1.00 87.12 428 PRO A CA 1
ATOM 3468 C C . PRO A 1 428 ? 16.003 5.582 -21.010 1.00 87.12 428 PRO A C 1
ATOM 3470 O O . PRO A 1 428 ? 14.821 5.501 -21.340 1.00 87.12 428 PRO A O 1
ATOM 3473 N N . VAL A 1 429 ? 16.379 5.533 -19.728 1.00 89.50 429 VAL A N 1
ATOM 3474 C CA . VAL A 1 429 ? 15.435 5.488 -18.607 1.00 89.50 429 VAL A CA 1
ATOM 3475 C C . VAL A 1 429 ? 14.634 6.790 -18.504 1.00 89.50 429 VAL A C 1
ATOM 3477 O O . VAL A 1 429 ? 13.411 6.744 -18.471 1.00 89.50 429 VAL A O 1
ATOM 3480 N N . ASN A 1 430 ? 15.282 7.955 -18.498 1.00 90.19 430 ASN A N 1
ATOM 3481 C CA . ASN A 1 430 ? 14.580 9.243 -18.447 1.00 90.19 430 ASN A CA 1
ATOM 3482 C C . ASN A 1 430 ? 13.720 9.447 -19.699 1.00 90.19 430 ASN A C 1
ATOM 3484 O O . ASN A 1 430 ? 12.596 9.934 -19.606 1.00 90.19 430 ASN A O 1
ATOM 3488 N N . THR A 1 431 ? 14.207 8.976 -20.847 1.00 91.31 431 THR A N 1
ATOM 3489 C CA . THR A 1 431 ? 13.492 8.990 -22.117 1.00 91.31 431 THR A CA 1
ATOM 3490 C C . THR A 1 431 ? 12.110 8.341 -22.006 1.00 91.31 431 THR A C 1
ATOM 3492 O O . THR A 1 431 ? 11.105 8.966 -22.359 1.00 91.31 431 THR A O 1
ATOM 3495 N N . ILE A 1 432 ? 12.017 7.119 -21.460 1.00 93.19 432 ILE A N 1
ATOM 3496 C CA . ILE A 1 432 ? 10.711 6.473 -21.269 1.00 93.19 432 ILE A CA 1
ATOM 3497 C C . ILE A 1 432 ? 9.874 7.177 -20.197 1.00 93.19 432 ILE A C 1
ATOM 3499 O O . ILE A 1 432 ? 8.679 7.357 -20.402 1.00 93.19 432 ILE A O 1
ATOM 3503 N N . LEU A 1 433 ? 10.482 7.612 -19.088 1.00 94.31 433 LEU A N 1
ATOM 3504 C CA . LEU A 1 433 ? 9.777 8.234 -17.960 1.00 94.31 433 LEU A CA 1
ATOM 3505 C C . LEU A 1 433 ? 9.074 9.541 -18.346 1.00 94.31 433 LEU A C 1
ATOM 3507 O O . LEU A 1 433 ? 7.944 9.778 -17.916 1.00 94.31 433 LEU A O 1
ATOM 3511 N N . LEU A 1 434 ? 9.713 10.356 -19.185 1.00 94.06 434 LEU A N 1
ATOM 3512 C CA . LEU A 1 434 ? 9.164 11.622 -19.675 1.00 94.06 434 LEU A CA 1
ATOM 3513 C C . LEU A 1 434 ? 8.129 11.428 -20.799 1.00 94.06 434 LEU A C 1
ATOM 3515 O O . LEU A 1 434 ? 7.309 12.313 -21.039 1.00 94.06 434 LEU A O 1
ATOM 3519 N N . SER A 1 435 ? 8.135 10.273 -21.469 1.00 95.94 435 SER A N 1
ATOM 3520 C CA . SER A 1 435 ? 7.231 9.956 -22.580 1.00 95.94 435 SER A CA 1
ATOM 3521 C C . SER A 1 435 ? 5.808 9.604 -22.114 1.00 95.94 435 SER A C 1
ATOM 3523 O O . SER A 1 435 ? 5.595 9.172 -20.983 1.00 95.94 435 SER A O 1
ATOM 3525 N N . THR A 1 436 ? 4.825 9.753 -23.006 1.00 95.75 436 THR A N 1
ATOM 3526 C CA . THR A 1 436 ? 3.390 9.444 -22.807 1.00 95.75 436 THR A CA 1
ATOM 3527 C C . THR A 1 436 ? 2.900 8.256 -23.653 1.00 95.75 436 THR A C 1
ATOM 3529 O O . THR A 1 436 ? 1.859 7.672 -23.367 1.00 95.75 436 THR A O 1
ATOM 3532 N N . LEU A 1 437 ? 3.673 7.852 -24.669 1.00 95.75 437 LEU A N 1
ATOM 3533 C CA . LEU A 1 437 ? 3.397 6.748 -25.600 1.00 95.75 437 LEU A CA 1
ATOM 3534 C C . LEU A 1 437 ? 2.147 6.927 -26.483 1.00 95.75 437 LEU A C 1
ATOM 3536 O O . LEU A 1 437 ? 1.571 5.942 -26.940 1.00 95.75 437 LEU A O 1
ATOM 3540 N N . GLU A 1 438 ? 1.739 8.159 -26.788 1.00 95.50 438 GLU A N 1
ATOM 3541 C CA . GLU A 1 438 ? 0.530 8.448 -27.584 1.00 95.50 438 GLU A CA 1
ATOM 3542 C C . GLU A 1 438 ? 0.462 7.689 -28.922 1.00 95.50 438 GLU A C 1
ATOM 3544 O O . GLU A 1 438 ? -0.590 7.150 -29.276 1.00 95.50 438 GLU A O 1
ATOM 3549 N N . CYS A 1 439 ? 1.583 7.566 -29.644 1.00 95.75 439 CYS A N 1
ATOM 3550 C CA . CYS A 1 439 ? 1.639 6.797 -30.891 1.00 95.75 439 CYS A CA 1
ATOM 3551 C C . CYS A 1 439 ? 1.252 5.316 -30.707 1.00 95.75 439 CYS A C 1
ATOM 3553 O O . CYS A 1 439 ? 0.641 4.717 -31.590 1.00 95.75 439 CYS A O 1
ATOM 3555 N N . PHE A 1 440 ? 1.538 4.733 -29.540 1.00 95.69 440 PHE A N 1
ATOM 3556 C CA . PHE A 1 440 ? 1.302 3.320 -29.227 1.00 95.69 440 PHE A CA 1
ATOM 3557 C C . PHE A 1 440 ? -0.155 3.009 -28.865 1.00 95.69 440 PHE A C 1
ATOM 3559 O O . PHE A 1 440 ? -0.531 1.840 -28.802 1.00 95.69 440 PHE A O 1
ATOM 3566 N N . TYR A 1 441 ? -0.990 4.037 -28.696 1.00 95.25 441 TYR A N 1
ATOM 3567 C CA . TYR A 1 441 ? -2.447 3.919 -28.593 1.00 95.25 441 TYR A CA 1
ATOM 3568 C C . TYR A 1 441 ? -3.161 4.149 -29.928 1.00 95.25 441 TYR A C 1
ATOM 3570 O O . TYR A 1 441 ? -4.376 3.981 -30.025 1.00 95.25 441 TYR A O 1
ATOM 3578 N N . ASN A 1 442 ? -2.445 4.572 -30.971 1.00 96.06 442 ASN A N 1
ATOM 3579 C CA . ASN A 1 442 ? -3.022 4.889 -32.270 1.00 96.06 442 ASN A CA 1
ATOM 3580 C C . ASN A 1 442 ? -2.503 3.917 -33.332 1.00 96.06 442 ASN A C 1
ATOM 3582 O O . ASN A 1 442 ? -1.357 4.008 -33.766 1.00 96.06 442 ASN A O 1
ATOM 3586 N N . GLN A 1 443 ? -3.373 3.023 -33.808 1.00 96.19 443 GLN A N 1
ATOM 3587 C CA . GLN A 1 443 ? -2.992 2.003 -34.787 1.00 96.19 443 GLN A CA 1
ATOM 3588 C C . GLN A 1 443 ? -2.408 2.594 -36.079 1.00 96.19 443 GLN A C 1
ATOM 3590 O O . GLN A 1 443 ? -1.481 2.022 -36.642 1.00 96.19 443 GLN A O 1
ATOM 3595 N N . THR A 1 444 ? -2.908 3.739 -36.553 1.00 96.75 444 THR A N 1
ATOM 3596 C CA . THR A 1 444 ? -2.368 4.400 -37.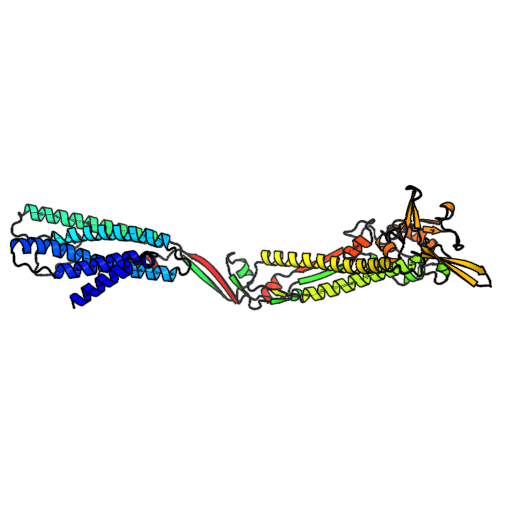750 1.00 96.75 444 THR A CA 1
ATOM 3597 C C . THR A 1 444 ? -0.948 4.903 -37.507 1.00 96.75 444 THR A C 1
ATOM 3599 O O . THR A 1 444 ? -0.078 4.691 -38.348 1.00 96.75 444 THR A O 1
ATOM 3602 N N . CYS A 1 445 ? -0.699 5.518 -36.348 1.00 96.50 445 CYS A N 1
ATOM 3603 C CA . CYS A 1 445 ? 0.639 5.972 -35.978 1.00 96.50 445 CYS A CA 1
ATOM 3604 C C . CYS A 1 445 ? 1.609 4.793 -35.843 1.00 96.50 445 CYS A C 1
ATOM 3606 O O . CYS A 1 445 ? 2.678 4.799 -36.450 1.00 96.50 445 CYS A O 1
ATOM 3608 N N . LEU A 1 446 ? 1.196 3.745 -35.125 1.00 96.56 446 LEU A N 1
ATOM 3609 C CA . LEU A 1 446 ? 1.990 2.534 -34.948 1.00 96.56 446 LEU A CA 1
ATOM 3610 C C . LEU A 1 446 ? 2.322 1.860 -36.284 1.00 96.56 446 LEU A C 1
ATOM 3612 O O . LEU A 1 446 ? 3.461 1.465 -36.496 1.00 96.56 446 LEU A O 1
ATOM 3616 N N . ASN A 1 447 ? 1.362 1.757 -37.207 1.00 96.25 447 ASN A N 1
ATOM 3617 C CA . ASN A 1 447 ? 1.606 1.169 -38.525 1.00 96.25 447 ASN A CA 1
ATOM 3618 C C . ASN A 1 447 ? 2.641 1.970 -39.326 1.00 96.25 447 ASN A C 1
ATOM 3620 O O . ASN A 1 447 ? 3.507 1.374 -39.966 1.00 96.25 447 ASN A O 1
ATOM 3624 N N . ASN A 1 448 ? 2.582 3.304 -39.264 1.00 95.12 448 ASN A N 1
ATOM 3625 C CA . ASN A 1 448 ? 3.577 4.163 -39.905 1.00 95.12 448 ASN A CA 1
ATOM 3626 C C . ASN A 1 448 ? 4.964 3.945 -39.288 1.00 95.12 448 ASN A C 1
ATOM 3628 O O . ASN A 1 448 ? 5.926 3.753 -40.027 1.00 95.12 448 ASN A O 1
ATOM 3632 N N . LEU A 1 449 ? 5.055 3.876 -37.957 1.00 94.31 449 LEU A N 1
ATOM 3633 C CA . LEU A 1 449 ? 6.302 3.584 -37.252 1.00 94.31 449 LEU A CA 1
ATOM 3634 C C . LEU A 1 449 ? 6.874 2.219 -37.664 1.00 94.31 449 LEU A C 1
ATOM 3636 O O . LEU A 1 449 ? 8.031 2.128 -38.062 1.00 94.31 449 LEU A O 1
ATOM 3640 N N . VAL A 1 450 ? 6.055 1.166 -37.626 1.00 93.88 450 VAL A N 1
ATOM 3641 C CA . VAL A 1 450 ? 6.463 -0.206 -37.968 1.00 93.88 450 VAL A CA 1
ATOM 3642 C C . VAL A 1 450 ? 6.919 -0.318 -39.423 1.00 93.88 450 VAL A C 1
ATOM 3644 O O . VAL A 1 450 ? 7.858 -1.058 -39.699 1.00 93.88 450 VAL A O 1
ATOM 3647 N N . SER A 1 451 ? 6.332 0.453 -40.344 1.00 92.31 451 SER A N 1
ATOM 3648 C CA . SER A 1 451 ? 6.753 0.464 -41.754 1.00 92.31 451 SER A CA 1
ATOM 3649 C C . SER A 1 451 ? 8.183 0.975 -41.980 1.00 92.31 451 SER A C 1
ATOM 3651 O O . SER A 1 451 ? 8.783 0.676 -43.010 1.00 92.31 451 SER A O 1
ATOM 3653 N N . LEU A 1 452 ? 8.735 1.720 -41.014 1.00 90.06 452 LEU A N 1
ATOM 3654 C CA . LEU A 1 452 ? 10.103 2.250 -41.034 1.00 90.06 452 LEU A CA 1
ATOM 3655 C C . LEU A 1 452 ? 11.107 1.336 -40.307 1.00 90.06 452 LEU A C 1
ATOM 3657 O O . LEU A 1 452 ? 12.298 1.651 -40.239 1.00 90.06 452 LEU A O 1
ATOM 3661 N N . LEU A 1 453 ? 10.641 0.209 -39.761 1.00 89.19 453 LEU A N 1
ATOM 3662 C CA . LEU A 1 453 ? 11.451 -0.788 -39.068 1.00 89.19 453 LEU A CA 1
ATOM 3663 C C . LEU A 1 453 ? 11.709 -2.006 -39.978 1.00 89.19 453 LEU A C 1
ATOM 3665 O O . LEU A 1 453 ? 10.906 -2.303 -40.862 1.00 89.19 453 LEU A O 1
ATOM 3669 N N . PRO A 1 454 ? 12.812 -2.751 -39.778 1.00 83.56 454 PRO A N 1
ATOM 3670 C CA . PRO A 1 454 ? 13.209 -3.884 -40.612 1.00 83.56 454 PRO A CA 1
ATOM 3671 C C . PRO A 1 454 ? 12.406 -5.142 -40.252 1.00 83.56 454 PRO A C 1
ATOM 3673 O O . PRO A 1 454 ? 12.966 -6.178 -39.898 1.00 83.56 454 PRO A O 1
ATOM 3676 N N . THR A 1 455 ? 11.079 -5.058 -40.314 1.00 86.19 455 THR A N 1
ATOM 3677 C CA . THR A 1 455 ? 10.179 -6.146 -39.936 1.00 86.19 455 THR A CA 1
ATOM 3678 C C . THR A 1 455 ? 9.023 -6.297 -40.912 1.00 86.19 455 THR A C 1
ATOM 3680 O O . THR A 1 455 ? 8.594 -5.353 -41.567 1.00 86.19 455 THR A O 1
ATOM 3683 N N . THR A 1 456 ? 8.510 -7.521 -40.997 1.00 86.25 456 THR A N 1
ATOM 3684 C CA . THR A 1 456 ? 7.243 -7.837 -41.681 1.00 86.25 456 THR A CA 1
ATOM 3685 C C . THR A 1 456 ? 6.140 -8.180 -40.684 1.00 86.25 456 THR A C 1
ATOM 3687 O O . THR A 1 456 ? 5.027 -8.539 -41.066 1.00 86.25 456 THR A O 1
ATOM 3690 N N . GLU A 1 457 ? 6.452 -8.091 -39.393 1.00 89.00 457 GLU A N 1
ATOM 3691 C CA . GLU A 1 457 ? 5.533 -8.401 -38.321 1.00 89.00 457 GLU A CA 1
ATOM 3692 C C . GLU A 1 457 ? 4.513 -7.286 -38.095 1.00 89.00 457 GLU A C 1
ATOM 3694 O O . GLU A 1 457 ? 4.795 -6.100 -38.256 1.00 89.00 457 GLU A O 1
ATOM 3699 N N . THR A 1 458 ? 3.319 -7.676 -37.657 1.00 91.38 458 THR A N 1
ATOM 3700 C CA . THR A 1 458 ? 2.251 -6.745 -37.291 1.00 91.38 458 THR A CA 1
ATOM 3701 C C . THR A 1 458 ? 2.139 -6.619 -35.778 1.00 91.38 458 THR A C 1
ATOM 3703 O O . THR A 1 458 ? 2.169 -7.633 -35.068 1.00 91.38 458 THR A O 1
ATOM 3706 N N . PHE A 1 459 ? 1.933 -5.391 -35.306 1.00 94.62 459 PHE A N 1
ATOM 3707 C CA . PHE A 1 459 ? 1.720 -5.056 -33.899 1.00 94.62 459 PHE A CA 1
ATOM 3708 C C . PHE A 1 459 ? 0.377 -4.349 -33.728 1.00 94.62 459 PHE A C 1
ATOM 3710 O O . PHE A 1 459 ? -0.047 -3.584 -34.598 1.00 94.62 459 PHE A O 1
ATOM 3717 N N . THR A 1 460 ? -0.291 -4.611 -32.607 1.00 95.44 460 THR A N 1
ATOM 3718 C CA . THR A 1 460 ? -1.581 -3.989 -32.288 1.00 95.44 460 THR A CA 1
ATOM 3719 C C . THR A 1 460 ? -1.360 -2.862 -31.291 1.00 95.44 460 THR A C 1
ATOM 3721 O O . THR A 1 460 ? -0.651 -3.036 -30.302 1.00 95.44 460 THR A O 1
ATOM 3724 N N . ALA A 1 461 ? -1.958 -1.704 -31.552 1.00 96.12 461 ALA A N 1
ATOM 3725 C CA . ALA A 1 461 ? -1.943 -0.585 -30.626 1.00 96.12 461 ALA A CA 1
ATOM 3726 C C . ALA A 1 461 ? -2.729 -0.920 -29.351 1.00 96.12 461 ALA A C 1
ATOM 3728 O O . ALA A 1 461 ? -3.709 -1.668 -29.375 1.00 96.12 461 ALA A O 1
ATOM 3729 N N . MET A 1 462 ? -2.305 -0.329 -28.237 1.00 95.12 462 MET A N 1
ATOM 3730 C CA . MET A 1 462 ? -3.033 -0.377 -26.972 1.00 95.12 462 MET A CA 1
ATOM 3731 C C . MET A 1 462 ? -4.416 0.272 -27.105 1.00 95.12 462 MET A C 1
ATOM 3733 O O . MET A 1 462 ? -4.642 1.151 -27.940 1.00 95.12 462 MET A O 1
ATOM 3737 N N . SER A 1 463 ? -5.356 -0.151 -26.260 1.00 92.38 463 SER A N 1
ATOM 3738 C CA . SER A 1 463 ? -6.735 0.325 -26.313 1.00 92.38 463 SER A CA 1
ATOM 3739 C C . SER A 1 463 ? -6.858 1.737 -25.745 1.00 92.38 463 SER A C 1
ATOM 3741 O O . SER A 1 463 ? -6.484 1.998 -24.603 1.00 92.38 463 SER A O 1
ATOM 3743 N N . GLN A 1 464 ? -7.477 2.638 -26.511 1.00 88.44 464 GLN A N 1
ATOM 3744 C CA . GLN A 1 464 ? -7.880 3.970 -26.035 1.00 88.44 464 GLN A CA 1
ATOM 3745 C C . GLN A 1 464 ? -9.138 3.935 -25.154 1.00 88.44 464 GLN A C 1
ATOM 3747 O O . GLN A 1 464 ? -9.462 4.923 -24.501 1.00 88.44 464 GLN A O 1
ATOM 3752 N N . PHE A 1 465 ? -9.874 2.821 -25.175 1.00 81.75 465 PHE A N 1
ATOM 3753 C CA . PHE A 1 465 ? -11.197 2.693 -24.559 1.00 81.75 465 PHE A CA 1
ATOM 3754 C C . PHE A 1 465 ? -11.186 1.869 -23.270 1.00 81.75 465 PHE A C 1
ATOM 3756 O O . PHE A 1 465 ? -12.244 1.632 -22.687 1.00 81.75 465 PHE A O 1
ATOM 3763 N N . GLU A 1 466 ? -10.020 1.397 -22.826 1.00 82.88 466 GLU A N 1
ATOM 3764 C CA . GLU A 1 466 ? -9.919 0.741 -21.528 1.00 82.88 466 GLU A CA 1
ATOM 3765 C C . GLU A 1 466 ? -10.155 1.727 -20.382 1.00 82.88 466 GLU A C 1
ATOM 3767 O O . GLU A 1 466 ? -9.749 2.889 -20.427 1.00 82.88 466 GLU A O 1
ATOM 3772 N N . GLN A 1 467 ? -10.813 1.245 -19.324 1.00 83.44 467 GLN A N 1
ATOM 3773 C CA . GLN A 1 467 ? -10.962 2.004 -18.087 1.00 83.44 467 GLN A CA 1
ATOM 3774 C C . GLN A 1 467 ? -9.607 2.102 -17.380 1.00 83.44 467 GLN A C 1
ATOM 3776 O O . GLN A 1 467 ? -9.216 1.192 -16.637 1.00 83.44 467 GLN A O 1
ATOM 3781 N N . SER A 1 468 ? -8.932 3.226 -17.617 1.00 89.62 468 SER A N 1
ATOM 3782 C CA . SER A 1 468 ? -7.704 3.642 -16.947 1.00 89.62 468 SER A CA 1
ATOM 3783 C C . SER A 1 468 ? -7.962 4.856 -16.054 1.00 89.62 468 SER A C 1
ATOM 3785 O O . SER A 1 468 ? -8.774 5.728 -16.378 1.00 89.62 468 SER A O 1
ATOM 3787 N N . ARG A 1 469 ? -7.259 4.927 -14.920 1.00 92.44 469 ARG A N 1
ATOM 3788 C CA . ARG A 1 469 ? -7.224 6.132 -14.072 1.00 92.44 469 ARG A CA 1
ATOM 3789 C C . ARG A 1 469 ? -6.305 7.223 -14.637 1.00 92.44 469 ARG A C 1
ATOM 3791 O O . ARG A 1 469 ? -6.324 8.346 -14.131 1.00 92.44 469 ARG A O 1
ATOM 3798 N N . TYR A 1 470 ? -5.496 6.899 -15.644 1.00 92.44 470 TYR A N 1
ATOM 3799 C CA . TYR A 1 470 ? -4.547 7.806 -16.282 1.00 92.44 470 TYR A CA 1
ATOM 3800 C C . TYR A 1 470 ? -5.115 8.358 -17.590 1.00 92.44 470 TYR A C 1
ATOM 3802 O O . TYR A 1 470 ? -5.948 7.740 -18.252 1.00 92.44 470 TYR A O 1
ATOM 3810 N N . LYS A 1 471 ? -4.674 9.560 -17.968 1.00 91.31 471 LYS A N 1
ATOM 3811 C CA . LYS A 1 471 ? -5.001 10.128 -19.280 1.00 91.31 471 LYS A CA 1
ATOM 3812 C C . LYS A 1 471 ? -4.031 9.557 -20.315 1.00 91.31 471 LYS A C 1
ATOM 3814 O O . LYS A 1 471 ? -2.904 9.221 -19.977 1.00 91.31 471 LYS A O 1
ATOM 3819 N N . LEU A 1 472 ? -4.424 9.539 -21.589 1.00 88.94 472 LEU A N 1
ATOM 3820 C CA . LEU A 1 472 ? -3.546 9.081 -22.680 1.00 88.94 472 LEU A CA 1
ATOM 3821 C C . LEU A 1 472 ? -2.255 9.908 -22.819 1.00 88.94 472 LEU A C 1
ATOM 3823 O O . LEU A 1 472 ? -1.270 9.410 -23.342 1.00 88.94 472 LEU A O 1
ATOM 3827 N N . ASN A 1 473 ? -2.257 11.155 -22.340 1.00 91.69 473 ASN A N 1
ATOM 3828 C CA . ASN A 1 473 ? -1.087 12.032 -22.304 1.00 91.69 473 ASN A CA 1
ATOM 3829 C C . ASN A 1 473 ? -0.406 12.080 -20.921 1.00 91.69 473 ASN A C 1
ATOM 3831 O O . ASN A 1 473 ? 0.348 13.008 -20.633 1.00 91.69 473 ASN A O 1
ATOM 3835 N N . SER A 1 474 ? -0.716 11.141 -20.022 1.00 95.38 474 SER A N 1
ATOM 3836 C CA . SER A 1 474 ? 0.014 10.989 -18.763 1.00 95.38 474 SER A CA 1
ATOM 3837 C C . SER A 1 474 ? 1.399 10.406 -19.035 1.00 95.38 474 SER A C 1
ATOM 3839 O O . SER A 1 474 ? 1.539 9.472 -19.819 1.00 95.38 474 SER A O 1
ATOM 3841 N N . THR A 1 475 ? 2.423 10.954 -18.381 1.00 96.88 475 THR A N 1
ATOM 3842 C CA . THR A 1 475 ? 3.795 10.454 -18.518 1.00 96.88 475 THR A CA 1
ATOM 3843 C C . THR A 1 475 ? 3.940 9.084 -17.869 1.00 96.88 475 THR A C 1
ATOM 3845 O O . THR A 1 475 ? 3.283 8.798 -16.863 1.00 96.88 475 THR A O 1
ATOM 3848 N N . ILE A 1 476 ? 4.845 8.251 -18.382 1.00 96.25 476 ILE A N 1
ATOM 3849 C CA . ILE A 1 476 ? 5.153 6.956 -17.769 1.00 96.25 476 ILE A CA 1
ATOM 3850 C C . ILE A 1 476 ? 5.672 7.129 -16.338 1.00 96.25 476 ILE A C 1
ATOM 3852 O O . ILE A 1 476 ? 5.327 6.312 -15.489 1.00 96.25 476 ILE A O 1
ATOM 3856 N N . GLN A 1 477 ? 6.391 8.216 -16.029 1.00 95.31 477 GLN A N 1
ATOM 3857 C CA . GLN A 1 477 ? 6.759 8.565 -14.652 1.00 95.31 477 GLN A CA 1
ATOM 3858 C C . GLN A 1 477 ? 5.532 8.591 -13.734 1.00 95.31 477 GLN A C 1
ATOM 3860 O O . GLN A 1 477 ? 5.529 7.927 -12.707 1.00 95.31 477 GLN A O 1
ATOM 3865 N N . THR A 1 478 ? 4.449 9.265 -14.137 1.00 95.69 478 THR A N 1
ATOM 3866 C CA . THR A 1 478 ? 3.217 9.362 -13.329 1.00 95.69 478 THR A CA 1
ATOM 3867 C C . THR A 1 478 ? 2.598 7.984 -13.058 1.00 95.69 478 THR A C 1
ATOM 3869 O O . THR A 1 478 ? 2.025 7.732 -11.992 1.00 95.69 478 THR A O 1
ATOM 3872 N N . ILE A 1 479 ? 2.693 7.084 -14.037 1.00 96.44 479 ILE A N 1
ATOM 3873 C CA . ILE A 1 479 ? 2.173 5.719 -13.945 1.00 96.44 479 ILE A CA 1
ATOM 3874 C C . ILE A 1 479 ? 3.070 4.879 -13.015 1.00 96.44 479 ILE A C 1
ATOM 3876 O O . ILE A 1 479 ? 2.568 4.177 -12.133 1.00 96.44 479 ILE A O 1
ATOM 3880 N N . ILE A 1 480 ? 4.392 5.012 -13.140 1.00 95.75 480 ILE A N 1
ATOM 3881 C CA . ILE A 1 480 ? 5.401 4.352 -12.297 1.00 95.75 480 ILE A CA 1
ATOM 3882 C C . ILE A 1 480 ? 5.366 4.844 -10.852 1.00 95.75 480 ILE A C 1
ATOM 3884 O O . ILE A 1 480 ? 5.499 4.026 -9.944 1.00 95.75 480 ILE A O 1
ATOM 3888 N N . ASP A 1 481 ? 5.087 6.128 -10.628 1.00 95.38 481 ASP A N 1
ATOM 3889 C CA . ASP A 1 481 ? 4.916 6.725 -9.296 1.00 95.38 481 ASP A CA 1
ATOM 3890 C C . ASP A 1 481 ? 3.775 6.095 -8.495 1.00 95.38 481 ASP A C 1
ATOM 3892 O O . ASP A 1 481 ? 3.615 6.340 -7.305 1.00 95.38 481 ASP A O 1
ATOM 3896 N N . ASN A 1 482 ? 2.963 5.276 -9.158 1.00 95.50 482 ASN A N 1
ATOM 3897 C CA . ASN A 1 482 ? 1.888 4.490 -8.582 1.00 95.50 482 ASN A CA 1
ATOM 3898 C C . ASN A 1 482 ? 2.081 2.991 -8.882 1.00 95.50 482 ASN A C 1
ATOM 3900 O O . ASN A 1 482 ? 1.103 2.262 -9.038 1.00 95.50 482 ASN A O 1
ATOM 3904 N N . LEU A 1 483 ? 3.331 2.526 -8.997 1.00 96.44 483 LEU A N 1
ATOM 3905 C CA . LEU A 1 483 ? 3.714 1.125 -9.227 1.00 96.44 483 LEU A CA 1
ATOM 3906 C C . LEU A 1 483 ? 3.124 0.501 -10.502 1.00 96.44 483 LEU A C 1
ATOM 3908 O O . LEU A 1 483 ? 2.931 -0.713 -10.570 1.00 96.44 483 LEU A O 1
ATOM 3912 N N . MET A 1 484 ? 2.801 1.306 -11.516 1.00 95.94 484 MET A N 1
ATOM 3913 C CA . MET A 1 484 ? 2.062 0.842 -12.693 1.00 95.94 484 MET A CA 1
ATOM 3914 C C . MET A 1 484 ? 0.691 0.224 -12.355 1.00 95.94 484 MET A C 1
ATOM 3916 O O . MET A 1 484 ? 0.182 -0.593 -13.124 1.00 95.94 484 MET A O 1
ATOM 3920 N N . ILE A 1 485 ? 0.091 0.575 -11.209 1.00 96.38 485 ILE A N 1
ATOM 3921 C CA . ILE A 1 485 ? -1.179 0.017 -10.727 1.00 96.38 485 ILE A CA 1
ATOM 3922 C C . ILE A 1 485 ? -2.345 0.938 -11.098 1.00 96.38 485 ILE A C 1
ATOM 3924 O O . ILE A 1 485 ? -2.453 2.080 -10.648 1.00 96.38 485 ILE A O 1
ATOM 3928 N N . GLU A 1 486 ? -3.279 0.382 -11.862 1.00 95.06 486 GLU A N 1
ATOM 3929 C CA . GLU A 1 486 ? -4.570 0.994 -12.173 1.00 95.06 486 GLU A CA 1
ATOM 3930 C C . GLU A 1 486 ? -5.504 0.949 -10.968 1.00 95.06 486 GLU A C 1
ATOM 3932 O O . GLU A 1 486 ? -6.173 1.929 -10.647 1.00 95.06 486 GLU A O 1
ATOM 3937 N N . GLU A 1 487 ? -5.549 -0.194 -10.285 1.00 94.88 487 GLU A N 1
ATOM 3938 C CA . GLU A 1 487 ? -6.515 -0.428 -9.221 1.00 94.88 487 GLU A CA 1
ATOM 3939 C C . GLU A 1 487 ? -6.002 -1.422 -8.182 1.00 94.88 487 GLU A C 1
ATOM 3941 O O . GLU A 1 487 ? -5.427 -2.463 -8.509 1.00 94.88 487 GLU A O 1
ATOM 3946 N N . TRP A 1 488 ? -6.272 -1.103 -6.919 1.00 95.31 488 TRP A N 1
ATOM 3947 C CA . TRP A 1 488 ? -6.110 -2.009 -5.791 1.00 95.31 488 TRP A CA 1
ATOM 3948 C C . TRP A 1 488 ? -7.472 -2.617 -5.456 1.00 95.31 488 TRP A C 1
ATOM 3950 O O . TRP A 1 488 ? -8.351 -1.936 -4.931 1.00 95.31 488 TRP A O 1
ATOM 3960 N N . VAL A 1 489 ? -7.646 -3.902 -5.746 1.00 96.12 489 VAL A N 1
ATOM 3961 C CA . VAL A 1 489 ? -8.861 -4.651 -5.423 1.00 96.12 489 VAL A CA 1
ATOM 3962 C C . VAL A 1 489 ? -8.708 -5.212 -4.014 1.00 96.12 489 VAL A C 1
ATOM 3964 O O . VAL A 1 489 ? -7.966 -6.167 -3.782 1.00 96.12 489 VAL A O 1
ATOM 3967 N N . ILE A 1 490 ? -9.386 -4.579 -3.060 1.00 96.44 490 ILE A N 1
ATOM 3968 C CA . ILE A 1 490 ? -9.257 -4.866 -1.632 1.00 96.44 490 ILE A CA 1
ATOM 3969 C C . ILE A 1 490 ? -10.558 -5.468 -1.112 1.00 96.44 490 ILE A C 1
ATOM 3971 O O . ILE A 1 490 ? -11.612 -4.838 -1.154 1.00 96.44 490 ILE A O 1
ATOM 3975 N N . ASN A 1 491 ? -10.460 -6.667 -0.547 1.00 96.94 491 ASN A N 1
ATOM 3976 C CA . ASN A 1 491 ? -11.566 -7.362 0.096 1.00 96.94 491 ASN A CA 1
ATOM 3977 C C . ASN A 1 491 ? -11.299 -7.473 1.599 1.00 96.94 491 ASN A C 1
ATOM 3979 O O . ASN A 1 491 ? -10.393 -8.193 2.020 1.00 96.94 491 ASN A O 1
ATOM 3983 N N . ILE A 1 492 ? -12.106 -6.783 2.407 1.00 96.50 492 ILE A N 1
ATOM 3984 C CA . ILE A 1 492 ? -12.032 -6.801 3.874 1.00 96.50 492 ILE A CA 1
ATOM 3985 C C . ILE A 1 492 ? -13.207 -7.621 4.407 1.00 96.50 492 ILE A C 1
ATOM 3987 O O . ILE A 1 492 ? -14.355 -7.375 4.043 1.00 96.50 492 ILE A O 1
ATOM 3991 N N . SER A 1 493 ? -12.941 -8.585 5.287 1.00 96.94 493 SER A N 1
ATOM 3992 C CA . SER A 1 493 ? -13.982 -9.408 5.905 1.00 96.94 493 SER A CA 1
ATOM 3993 C C . SER A 1 493 ? -14.092 -9.134 7.402 1.00 96.94 493 SER A C 1
ATOM 3995 O O . SER A 1 493 ? -13.304 -9.650 8.195 1.00 96.94 493 SER A O 1
ATOM 3997 N N . TYR A 1 494 ? -15.117 -8.367 7.792 1.00 96.06 494 TYR A N 1
ATOM 3998 C CA . TYR A 1 494 ? -15.440 -8.154 9.207 1.00 96.06 494 TYR A CA 1
ATOM 3999 C C . TYR A 1 494 ? -15.737 -9.474 9.923 1.00 96.06 494 TYR A C 1
ATOM 4001 O O . TYR A 1 494 ? -15.231 -9.708 11.015 1.00 96.06 494 TYR A O 1
ATOM 4009 N N . LYS A 1 495 ? -16.467 -10.378 9.260 1.00 95.31 495 LYS A N 1
ATOM 4010 C CA . LYS A 1 495 ? -16.761 -11.714 9.778 1.00 95.31 495 LYS A CA 1
ATOM 4011 C C . LYS A 1 495 ? -15.497 -12.493 10.143 1.00 95.31 495 LYS A C 1
ATOM 4013 O O . LYS A 1 495 ? -15.372 -12.951 11.271 1.00 95.31 495 LYS A O 1
ATOM 4018 N N . LYS A 1 496 ? -14.525 -12.587 9.223 1.00 95.62 496 LYS A N 1
ATOM 4019 C CA . LYS A 1 496 ? -13.245 -13.257 9.511 1.00 95.62 496 LYS A CA 1
ATOM 4020 C C . LYS A 1 496 ? -12.511 -12.590 10.670 1.00 95.62 496 LYS A C 1
ATOM 4022 O O . LYS A 1 496 ? -11.973 -13.292 11.514 1.00 95.62 496 LYS A O 1
ATOM 4027 N N . TYR A 1 497 ? -12.503 -11.259 10.733 1.00 96.62 497 TYR A N 1
ATOM 4028 C CA . TYR A 1 497 ? -11.932 -10.540 11.873 1.00 96.62 497 TYR A CA 1
ATOM 4029 C C . TYR A 1 497 ? -12.622 -10.927 13.194 1.00 96.62 497 TYR A C 1
ATOM 4031 O O . TYR A 1 497 ? -11.944 -11.272 14.163 1.00 96.62 497 TYR A O 1
ATOM 4039 N N . TYR A 1 498 ? -13.956 -10.907 13.230 1.00 95.62 498 TYR A N 1
ATOM 4040 C CA . TYR A 1 498 ? -14.740 -11.207 14.425 1.00 95.62 498 TYR A CA 1
ATOM 4041 C C . TYR A 1 498 ? -14.532 -12.653 14.889 1.00 95.62 498 TYR A C 1
ATOM 4043 O O . TYR A 1 498 ? -14.275 -12.889 16.070 1.00 95.62 498 TYR A O 1
ATOM 4051 N N . ASP A 1 499 ? -14.547 -13.602 13.949 1.00 94.81 499 ASP A N 1
ATOM 4052 C CA . ASP A 1 499 ? -14.299 -15.023 14.200 1.00 94.81 499 ASP A CA 1
ATOM 4053 C C . ASP A 1 499 ? -12.894 -15.268 14.778 1.00 94.81 499 ASP A C 1
ATOM 4055 O O . ASP A 1 499 ? -12.715 -16.153 15.611 1.00 94.81 499 ASP A O 1
ATOM 4059 N N . GLN A 1 500 ? -11.893 -14.475 14.373 1.00 94.81 500 GLN A N 1
ATOM 4060 C CA . GLN A 1 500 ? -10.528 -14.575 14.900 1.00 94.81 500 GLN A CA 1
ATOM 4061 C C . GLN A 1 500 ? -10.346 -13.871 16.252 1.00 94.81 500 GLN A C 1
ATOM 4063 O O . GLN A 1 500 ? -9.614 -14.375 17.105 1.00 94.81 500 GLN A O 1
ATOM 4068 N N . CYS A 1 501 ? -11.004 -12.727 16.474 1.00 94.69 501 CYS A N 1
ATOM 4069 C CA . CYS A 1 501 ? -11.045 -12.078 17.789 1.00 94.69 501 CYS A CA 1
ATOM 4070 C C . CYS A 1 501 ? -11.724 -12.991 18.820 1.00 94.69 501 CYS A C 1
ATOM 4072 O O . CYS A 1 501 ? -11.235 -13.083 19.948 1.00 94.69 501 CYS A O 1
ATOM 4074 N N . ALA A 1 502 ? -12.816 -13.668 18.433 1.00 94.38 502 ALA A N 1
ATOM 4075 C CA . ALA A 1 502 ? -13.611 -14.588 19.251 1.00 94.38 502 ALA A CA 1
ATOM 4076 C C . ALA A 1 502 ? -13.788 -14.073 20.698 1.00 94.38 502 ALA A C 1
ATOM 4078 O O . ALA A 1 502 ? -13.057 -14.500 21.602 1.00 94.38 502 ALA A O 1
ATOM 4079 N N . PRO A 1 503 ? -14.688 -13.094 20.921 1.00 94.44 503 PRO A N 1
ATOM 4080 C CA . PRO A 1 503 ? -14.813 -12.414 22.205 1.00 94.44 503 PRO A CA 1
ATOM 4081 C C . PRO A 1 503 ? -15.226 -13.371 23.327 1.00 94.44 503 PRO A C 1
ATOM 4083 O O . PRO A 1 503 ? -16.231 -14.068 23.223 1.00 94.44 503 PRO A O 1
ATOM 4086 N N . ILE A 1 504 ? -14.471 -13.362 24.429 1.00 93.44 504 ILE A N 1
ATOM 4087 C CA . ILE A 1 504 ? -14.685 -14.256 25.580 1.00 93.44 504 ILE A CA 1
ATOM 4088 C C . ILE A 1 504 ? -15.891 -13.785 26.400 1.00 93.44 504 ILE A C 1
ATOM 4090 O O . ILE A 1 504 ? -16.788 -14.554 26.747 1.00 93.44 504 ILE A O 1
ATOM 4094 N N . SER A 1 505 ? -15.911 -12.492 26.725 1.00 93.25 505 SER A N 1
ATOM 4095 C CA . SER A 1 505 ? -16.963 -11.880 27.531 1.00 93.25 505 SER A CA 1
ATOM 4096 C C . SER A 1 505 ? -17.119 -10.406 27.191 1.00 93.25 505 SER A C 1
ATOM 4098 O O . SER A 1 505 ? -16.125 -9.683 27.097 1.00 93.25 505 SER A O 1
ATOM 4100 N N . CYS A 1 506 ? -18.366 -9.961 27.083 1.00 93.94 506 CYS A N 1
ATOM 4101 C CA . CYS A 1 506 ? -18.750 -8.570 26.906 1.00 93.94 506 CYS A CA 1
ATOM 4102 C C . CYS A 1 506 ? -19.389 -8.020 28.173 1.00 93.94 506 CYS A C 1
ATOM 4104 O O . CYS A 1 506 ? -20.247 -8.669 28.771 1.00 93.94 506 CYS A O 1
ATOM 4106 N N . THR A 1 507 ? -19.014 -6.805 28.555 1.00 92.56 507 THR A N 1
ATOM 4107 C CA . THR A 1 507 ? -19.536 -6.132 29.740 1.00 92.56 507 THR A CA 1
ATOM 4108 C C . THR A 1 507 ? -20.048 -4.743 29.403 1.00 92.56 507 THR A C 1
ATOM 4110 O O . THR A 1 507 ? -19.400 -3.998 28.673 1.00 92.56 507 THR A O 1
ATOM 4113 N N . TYR A 1 508 ? -21.224 -4.394 29.921 1.00 91.50 508 TYR A N 1
ATOM 4114 C CA . TYR A 1 508 ? -21.792 -3.054 29.774 1.00 91.50 508 TYR A CA 1
ATOM 4115 C C . TYR A 1 508 ? -22.628 -2.674 30.995 1.00 91.50 508 TYR A C 1
ATOM 4117 O O . TYR A 1 508 ? -23.104 -3.535 31.745 1.00 91.50 508 TYR A O 1
ATOM 4125 N N . PHE A 1 509 ? -22.813 -1.371 31.208 1.00 86.81 509 PHE A N 1
ATOM 4126 C CA . PHE A 1 509 ? -23.631 -0.870 32.305 1.00 86.81 509 PHE A CA 1
ATOM 4127 C C . PHE A 1 509 ? -25.057 -0.619 31.838 1.00 86.81 509 PHE A C 1
ATOM 4129 O O . PHE A 1 509 ? -25.336 0.289 31.061 1.00 86.81 509 PHE A O 1
ATOM 4136 N N . LYS A 1 510 ? -25.998 -1.383 32.384 1.00 85.31 510 LYS A N 1
ATOM 4137 C CA . LYS A 1 510 ? -27.420 -1.121 32.194 1.00 85.31 510 LYS A CA 1
ATOM 4138 C C . LYS A 1 510 ? -27.932 -0.215 33.306 1.00 85.31 510 LYS A C 1
ATOM 4140 O O . LYS A 1 510 ? -27.666 -0.447 34.486 1.00 85.31 510 LYS A O 1
ATOM 4145 N N . ASN A 1 511 ? -28.659 0.831 32.928 1.00 82.94 511 ASN A N 1
ATOM 4146 C CA . ASN A 1 511 ? -29.308 1.720 33.880 1.00 82.94 511 ASN A CA 1
ATOM 4147 C C . ASN A 1 511 ? -30.667 1.128 34.281 1.00 82.94 511 ASN A C 1
ATOM 4149 O O . ASN A 1 511 ? -31.605 1.116 33.483 1.00 82.94 511 ASN A O 1
ATOM 4153 N N . GLU A 1 512 ? -30.765 0.630 35.513 1.00 82.00 512 GLU A N 1
ATOM 4154 C CA . GLU A 1 512 ? -31.992 0.053 36.061 1.00 82.00 512 GLU A CA 1
ATOM 4155 C C . GLU A 1 512 ? -32.471 0.820 37.303 1.00 82.00 512 GLU A C 1
ATOM 4157 O O . GLU A 1 512 ? -31.691 1.376 38.082 1.00 82.00 512 GLU A O 1
ATOM 4162 N N . LYS A 1 513 ? -33.794 0.862 37.497 1.00 82.12 513 LYS A N 1
ATOM 4163 C CA . LYS A 1 513 ? -34.423 1.425 38.701 1.00 82.12 513 LYS A CA 1
ATOM 4164 C C . LYS A 1 513 ? -34.572 0.337 39.759 1.00 82.12 513 LYS A C 1
ATOM 4166 O O . LYS A 1 513 ? -34.796 -0.821 39.422 1.00 82.12 513 LYS A O 1
ATOM 4171 N N . TYR A 1 514 ? -34.532 0.713 41.036 1.00 79.81 514 TYR A N 1
ATOM 4172 C CA . TYR A 1 514 ? -34.739 -0.243 42.125 1.00 79.81 514 TYR A CA 1
ATOM 4173 C C . TYR A 1 514 ? -36.096 -0.954 42.018 1.00 79.81 514 TYR A C 1
ATOM 4175 O O . TYR A 1 514 ? -37.139 -0.315 41.817 1.00 79.81 514 TYR A O 1
ATOM 4183 N N . ASP A 1 515 ? -36.084 -2.279 42.178 1.00 81.25 515 ASP A N 1
ATOM 4184 C CA . ASP A 1 515 ? -37.297 -3.080 42.344 1.00 81.25 515 ASP A CA 1
ATOM 4185 C C . ASP A 1 515 ? -38.003 -2.685 43.654 1.00 81.25 515 ASP A C 1
ATOM 4187 O O . ASP A 1 515 ? -37.365 -2.366 44.660 1.00 81.25 515 ASP A O 1
ATOM 4191 N N . TRP A 1 516 ? -39.335 -2.705 43.645 1.00 81.31 516 TRP A N 1
ATOM 4192 C CA . TRP A 1 516 ? -40.164 -2.420 44.812 1.00 81.31 516 TRP A CA 1
ATOM 4193 C C . TRP A 1 516 ? -39.832 -3.336 45.994 1.00 81.31 516 TRP A C 1
ATOM 4195 O O . TRP A 1 516 ? -39.817 -2.876 47.133 1.00 81.31 516 TRP A O 1
ATOM 4205 N N . LYS A 1 517 ? -39.474 -4.602 45.728 1.00 82.31 517 LYS A N 1
ATOM 4206 C CA . LYS A 1 517 ? -39.039 -5.548 46.769 1.00 82.31 517 LYS A CA 1
ATOM 4207 C C . LYS A 1 517 ? -37.830 -5.024 47.541 1.00 82.31 517 LYS A C 1
ATOM 4209 O O . LYS A 1 517 ? -37.848 -5.016 48.764 1.00 82.31 517 LYS A O 1
ATOM 4214 N N . PHE A 1 518 ? -36.820 -4.519 46.832 1.00 79.69 518 PHE A N 1
ATOM 4215 C CA . PHE A 1 518 ? -35.620 -3.955 47.449 1.00 79.69 518 PHE A CA 1
ATOM 4216 C C . PHE A 1 518 ? -35.934 -2.692 48.261 1.00 79.69 518 PHE A C 1
ATOM 4218 O O . PHE A 1 518 ? -35.433 -2.543 49.374 1.00 79.69 518 PHE A O 1
ATOM 4225 N N . VAL A 1 519 ? -36.784 -1.801 47.730 1.00 84.00 519 VAL A N 1
ATOM 4226 C CA . VAL A 1 519 ? -37.228 -0.594 48.453 1.00 84.00 519 VAL A CA 1
ATOM 4227 C C . VAL A 1 519 ? -37.920 -0.982 49.761 1.00 84.00 519 VAL A C 1
ATOM 4229 O O . VAL A 1 519 ? -37.589 -0.438 50.812 1.00 84.00 519 VAL A O 1
ATOM 4232 N N . LEU A 1 520 ? -38.814 -1.972 49.720 1.00 82.88 520 LEU A N 1
ATOM 4233 C CA . LEU A 1 520 ? -39.530 -2.455 50.896 1.00 82.88 520 LEU A CA 1
ATOM 4234 C C . LEU A 1 520 ? -38.581 -3.043 51.952 1.00 82.88 520 LEU A C 1
ATOM 4236 O O . LEU A 1 520 ? -38.695 -2.698 53.125 1.00 82.88 520 LEU A O 1
ATOM 4240 N N . THR A 1 521 ? -37.616 -3.879 51.554 1.00 82.56 521 THR A N 1
ATOM 4241 C CA . THR A 1 521 ? -36.651 -4.478 52.494 1.00 82.56 521 THR A CA 1
ATOM 4242 C C . THR A 1 521 ? -35.810 -3.420 53.210 1.00 82.56 521 THR A C 1
ATOM 4244 O O . THR A 1 521 ? -35.564 -3.538 54.407 1.00 82.56 521 THR A O 1
ATOM 4247 N N . GLN A 1 522 ? -35.398 -2.362 52.506 1.00 82.69 522 GLN A N 1
ATOM 4248 C CA . GLN A 1 522 ? -34.629 -1.271 53.110 1.00 82.69 522 GLN A CA 1
ATOM 4249 C C . GLN A 1 522 ? -35.472 -0.424 54.075 1.00 82.69 522 GLN A C 1
ATOM 4251 O O . GLN A 1 522 ? -34.982 -0.055 55.140 1.00 82.69 522 GLN A O 1
ATOM 4256 N N . LEU A 1 523 ? -36.744 -0.157 53.747 1.00 83.75 523 LEU A N 1
ATOM 4257 C CA . LEU A 1 523 ? -37.669 0.549 54.646 1.00 83.75 523 LEU A CA 1
ATOM 4258 C C . LEU A 1 523 ? -37.936 -0.252 55.928 1.00 83.75 523 LEU A C 1
ATOM 4260 O O . LEU A 1 523 ? -37.904 0.315 57.015 1.00 83.75 523 LEU A O 1
ATOM 4264 N N . ILE A 1 524 ? -38.135 -1.569 55.819 1.00 81.56 524 ILE A N 1
ATOM 4265 C CA . ILE A 1 524 ? -38.306 -2.452 56.984 1.00 81.56 524 ILE A CA 1
ATOM 4266 C C . ILE A 1 524 ? -37.029 -2.484 57.836 1.00 81.56 524 ILE A C 1
ATOM 4268 O O . ILE A 1 524 ? -37.112 -2.415 59.058 1.00 81.56 524 ILE A O 1
ATOM 4272 N N . GLY A 1 525 ? -35.848 -2.530 57.210 1.00 75.75 525 GLY A N 1
ATOM 4273 C CA . GLY A 1 525 ? -34.570 -2.468 57.925 1.00 75.75 525 GLY A CA 1
ATOM 4274 C C . GLY A 1 525 ? -34.384 -1.167 58.715 1.00 75.75 525 GLY A C 1
ATOM 4275 O O . GLY A 1 525 ? -33.955 -1.204 59.864 1.00 75.75 525 GLY A O 1
ATOM 4276 N N . LEU A 1 526 ? -34.769 -0.025 58.134 1.00 78.56 526 LEU A N 1
ATOM 4277 C CA . LEU A 1 526 ? -34.768 1.275 58.818 1.00 78.56 526 LEU A CA 1
ATOM 4278 C C . LEU A 1 526 ? -35.723 1.301 60.019 1.00 78.56 526 LEU A C 1
ATOM 4280 O O . LEU A 1 526 ? -35.360 1.826 61.068 1.00 78.56 526 LEU A O 1
ATOM 4284 N N . LEU A 1 527 ? -36.914 0.710 59.883 1.00 78.50 527 LEU A N 1
ATOM 4285 C CA . LEU A 1 527 ? -37.872 0.576 60.985 1.00 78.50 527 LEU A CA 1
ATOM 4286 C C . LEU A 1 527 ? -37.336 -0.328 62.100 1.00 78.50 527 LEU A C 1
ATOM 4288 O O . LEU A 1 527 ? -37.513 -0.008 63.269 1.00 78.50 527 LEU A O 1
ATOM 4292 N N . GLY A 1 528 ? -36.634 -1.410 61.753 1.00 64.12 528 GLY A N 1
ATOM 4293 C CA . GLY A 1 528 ? -36.014 -2.309 62.728 1.00 64.12 528 GLY A CA 1
ATOM 4294 C C . GLY A 1 528 ? -34.951 -1.629 63.595 1.00 64.12 528 GLY A C 1
ATOM 4295 O O . GLY A 1 528 ? -34.870 -1.913 64.782 1.00 64.12 528 GLY A O 1
ATOM 4296 N N . ILE A 1 529 ? -34.187 -0.689 63.030 1.00 64.38 529 ILE A N 1
ATOM 4297 C CA . ILE A 1 529 ? -33.208 0.118 63.780 1.00 64.38 529 ILE A CA 1
ATOM 4298 C C . ILE A 1 529 ? -33.900 1.156 64.672 1.00 64.38 529 ILE A C 1
ATOM 4300 O O . ILE A 1 529 ? -33.343 1.557 65.681 1.00 64.38 529 ILE A O 1
ATOM 4304 N N . LEU A 1 530 ? -35.099 1.616 64.306 1.00 57.69 530 LEU A N 1
ATOM 4305 C CA . LEU A 1 530 ? -35.839 2.608 65.090 1.00 57.69 530 LEU A CA 1
ATOM 4306 C C . LEU A 1 530 ? -36.524 2.006 66.329 1.00 57.69 530 LEU A C 1
ATOM 4308 O O . LEU A 1 530 ? -36.886 2.743 67.240 1.00 57.69 530 LEU A O 1
ATOM 4312 N N . ILE A 1 531 ? -36.760 0.691 66.313 1.00 49.72 531 ILE A N 1
ATOM 4313 C CA . ILE A 1 531 ? -37.468 -0.062 67.360 1.00 49.72 531 ILE A CA 1
ATOM 4314 C C . ILE A 1 531 ? -36.481 -0.700 68.361 1.00 49.72 531 ILE A C 1
ATOM 4316 O O . ILE A 1 531 ? -36.896 -1.125 69.437 1.00 49.72 531 ILE A O 1
ATOM 4320 N N . MET A 1 532 ? -35.188 -0.751 68.025 1.00 38.03 532 MET A N 1
ATOM 4321 C CA . MET A 1 532 ? -34.106 -1.282 68.863 1.00 38.03 532 MET A CA 1
ATOM 4322 C C . MET A 1 532 ? -33.286 -0.147 69.470 1.00 38.03 532 MET A C 1
ATOM 4324 O O . MET A 1 532 ? -32.924 -0.267 70.661 1.00 38.03 532 MET A O 1
#